Protein AF-0000000084535483 (afdb_homodimer)

pLDDT: mean 95.8, std 3.85, range [73.38, 98.94]

Organism: NCBI:txid1434108

Foldseek 3Di:
DFFAKEWEWCDDDDPCNHQLNVLLVQCVVQPLLVQADAAFEEEEQFQLFFAQALLGDDLLSLLSVCVVSVVSRYAYAYEWAAELFDGQRQFDVSNVVSSVVSPNDCVRNVHHYDYQCHGRSPAWDWFADCDDLDRTATFRHNLVVGQFYEYEYAWAAAALLLIDFRLLSLLRTGHGSLRVLSLQLLFAKWFQFVQFQQPCPLQVRDPQRQWDDDPSGITGNSVRDSRSCVSCVRRPSNGIGGPLQPSSLSSLLSSNSSSLRSCPPNVPRYKYKYFQAQHANHDSHDSHGFGHQFHGTTMMMTPQRLCNSLVSQLRRQQTQTDDRGQFQDSRDGNGRRSCRNHVSDDNCSNSVSCVVSPRGHNRHDYHYD/DFFAKEWEWCDDDDPCNHQLNVLLVQCVVQPLLVQADAAFEEEEQFQLFFAQALLGDDLLSLLSVCVVSVVSRYAYAYEWAAELFDGQRQFDVSNVVSSVVSPNDCVRNVHHYDYQCHGRSPAWDWFADCDDLDRTATFRHNLVVGQFYEYEYAWAAAALLLIDFRLLSLLRGGHGSLRVLSLLLLFAKWFQFVQFQQPCPLQVRDPQRQWDDDPSGITGNSVRTSRSCVSCVRRPSNGIGGPLQPSSLSSLLSSNSSSLRSCPPNVPRYKYKYFQAQHANHDSHDSHGFGHQFHGTTMMITPQRLCNSLVSQLRRQQTQTDDRGQFQDSRDGNGRRSCRNHVSDDNCSNSVSCVVSPRGHNRHDYHYD

Structure (mmCIF, N/CA/C/O backbone):
data_AF-0000000084535483-model_v1
#
loop_
_entity.id
_entity.type
_entity.pdbx_description
1 polymer Ferredoxin
#
loop_
_atom_site.group_PDB
_atom_site.id
_atom_site.type_symbol
_atom_site.label_atom_id
_atom_site.label_alt_id
_atom_site.label_comp_id
_atom_site.label_asym_id
_atom_site.label_entity_id
_atom_site.label_seq_id
_atom_site.pdbx_PDB_ins_code
_atom_site.Cartn_x
_atom_site.Cartn_y
_atom_site.Cartn_z
_atom_site.occupancy
_atom_site.B_iso_or_equiv
_atom_site.auth_seq_id
_atom_site.auth_comp_id
_atom_site.auth_asym_id
_atom_site.auth_atom_id
_atom_site.pdbx_PDB_model_num
ATOM 1 N N . MET A 1 1 ? 21.578 29.453 -0.133 1 73.38 1 MET A N 1
ATOM 2 C CA . MET A 1 1 ? 22.219 28.344 -0.835 1 73.38 1 MET A CA 1
ATOM 3 C C . MET A 1 1 ? 21.219 27.203 -1.061 1 73.38 1 MET A C 1
ATOM 5 O O . MET A 1 1 ? 20.328 26.984 -0.235 1 73.38 1 MET A O 1
ATOM 9 N N . ALA A 1 2 ? 21.172 26.578 -2.232 1 91.31 2 ALA A N 1
ATOM 10 C CA . ALA A 1 2 ? 20.25 25.516 -2.621 1 91.31 2 ALA A CA 1
ATOM 11 C C . ALA A 1 2 ? 20.422 24.281 -1.738 1 91.31 2 ALA A C 1
ATOM 13 O O . ALA A 1 2 ? 21.547 23.875 -1.435 1 91.31 2 ALA A O 1
ATOM 14 N N . SER A 1 3 ? 19.312 23.844 -1.146 1 96.69 3 SER A N 1
ATOM 15 C CA . SER A 1 3 ? 19.344 22.641 -0.323 1 96.69 3 SER A CA 1
ATOM 16 C C . SER A 1 3 ? 19.344 21.375 -1.186 1 96.69 3 SER A C 1
ATOM 18 O O . SER A 1 3 ? 18.734 21.359 -2.26 1 96.69 3 SER A O 1
ATOM 20 N N . LYS A 1 4 ? 20.031 20.344 -0.715 1 98.12 4 LYS A N 1
ATOM 21 C CA . LYS A 1 4 ? 20.047 19.094 -1.458 1 98.12 4 LYS A CA 1
ATOM 22 C C . LYS A 1 4 ? 18.781 18.281 -1.214 1 98.12 4 LYS A C 1
ATOM 24 O O . LYS A 1 4 ? 18.312 18.172 -0.075 1 98.12 4 LYS A O 1
ATOM 29 N N . VAL A 1 5 ? 18.188 17.828 -2.252 1 98.81 5 VAL A N 1
ATOM 30 C CA . VAL A 1 5 ? 17.062 16.906 -2.221 1 98.81 5 VAL A CA 1
ATOM 31 C C . VAL A 1 5 ? 17.406 15.633 -2.988 1 98.81 5 VAL A C 1
ATOM 33 O O . VAL A 1 5 ? 17.688 15.68 -4.184 1 98.81 5 VAL A O 1
ATOM 36 N N . TYR A 1 6 ? 17.406 14.547 -2.279 1 98.88 6 TYR A N 1
ATOM 37 C CA . TYR A 1 6 ? 17.734 13.25 -2.855 1 98.88 6 TYR A CA 1
ATOM 38 C C . TYR A 1 6 ? 16.469 12.539 -3.334 1 98.88 6 TYR A C 1
ATOM 40 O O . TYR A 1 6 ? 15.43 12.578 -2.66 1 98.88 6 TYR A O 1
ATOM 48 N N . PHE A 1 7 ? 16.562 11.906 -4.547 1 98.69 7 PHE A N 1
ATOM 49 C CA . PHE A 1 7 ? 15.383 11.297 -5.156 1 98.69 7 PHE A CA 1
ATOM 50 C C . PHE A 1 7 ? 15.68 9.875 -5.621 1 98.69 7 PHE A C 1
ATOM 52 O O . PHE A 1 7 ? 16.766 9.602 -6.121 1 98.69 7 PHE A O 1
ATOM 59 N N . SER A 1 8 ? 14.758 9.008 -5.367 1 98.12 8 SER A N 1
ATOM 60 C CA . SER A 1 8 ? 14.75 7.676 -5.969 1 98.12 8 SER A CA 1
ATOM 61 C C . SER A 1 8 ? 13.422 7.383 -6.652 1 98.12 8 SER A C 1
ATOM 63 O O . SER A 1 8 ? 12.359 7.527 -6.039 1 98.12 8 SER A O 1
ATOM 65 N N . ASP A 1 9 ? 13.477 6.965 -7.938 1 96.81 9 ASP A N 1
ATOM 66 C CA . ASP A 1 9 ? 12.25 6.551 -8.617 1 96.81 9 ASP A CA 1
ATOM 67 C C . ASP A 1 9 ? 11.812 5.156 -8.18 1 96.81 9 ASP A C 1
ATOM 69 O O . ASP A 1 9 ? 12.297 4.645 -7.16 1 96.81 9 ASP A O 1
ATOM 73 N N . LEU A 1 10 ? 10.867 4.543 -8.875 1 96 10 LEU A N 1
ATOM 74 C CA . LEU A 1 10 ? 10.273 3.293 -8.414 1 96 10 LEU A CA 1
ATOM 75 C C . LEU A 1 10 ? 10.711 2.123 -9.289 1 96 10 LEU A C 1
ATOM 77 O O . LEU A 1 10 ? 10.258 0.993 -9.094 1 96 10 LEU A O 1
ATOM 81 N N . ARG A 1 11 ? 11.57 2.4 -10.312 1 96.06 11 ARG A N 1
ATOM 82 C CA . ARG A 1 11 ? 12.047 1.305 -11.148 1 96.06 11 ARG A CA 1
ATOM 83 C C . ARG A 1 11 ? 12.898 0.33 -10.344 1 96.06 11 ARG A C 1
ATOM 85 O O . ARG A 1 11 ? 13.695 0.746 -9.5 1 96.06 11 ARG A O 1
ATOM 92 N N . ALA A 1 12 ? 12.711 -0.939 -10.555 1 94.75 12 ALA A N 1
ATOM 93 C CA . ALA A 1 12 ? 13.453 -1.968 -9.828 1 94.75 12 ALA A CA 1
ATOM 94 C C . ALA A 1 12 ? 13.594 -3.234 -10.664 1 94.75 12 ALA A C 1
ATOM 96 O O . ALA A 1 12 ? 12.617 -3.729 -11.227 1 94.75 12 ALA A O 1
ATOM 97 N N . ARG A 1 13 ? 14.781 -3.771 -10.758 1 90.12 13 ARG A N 1
ATOM 98 C CA . ARG A 1 13 ? 15.039 -4.984 -11.523 1 90.12 13 ARG A CA 1
ATOM 99 C C . ARG A 1 13 ? 15.844 -5.992 -10.711 1 90.12 13 ARG A C 1
ATOM 101 O O . ARG A 1 13 ? 16.172 -7.074 -11.203 1 90.12 13 ARG A O 1
ATOM 108 N N . ASN A 1 14 ? 16.172 -5.637 -9.508 1 90.06 14 ASN A N 1
ATOM 109 C CA . ASN A 1 14 ? 16.906 -6.496 -8.586 1 90.06 14 ASN A CA 1
ATOM 110 C C . ASN A 1 14 ? 16.641 -6.117 -7.137 1 90.06 14 ASN A C 1
ATOM 112 O O . ASN A 1 14 ? 16.047 -5.074 -6.859 1 90.06 14 ASN A O 1
ATOM 116 N N . PRO A 1 15 ? 17.078 -6.906 -6.195 1 90.12 15 PRO A N 1
ATOM 117 C CA . PRO A 1 15 ? 16.797 -6.66 -4.777 1 90.12 15 PRO A CA 1
ATOM 118 C C . PRO A 1 15 ? 17.391 -5.348 -4.273 1 90.12 15 PRO A C 1
ATOM 120 O O . PRO A 1 15 ? 16.828 -4.703 -3.391 1 90.12 15 PRO A O 1
ATOM 123 N N . GLU A 1 16 ? 18.5 -4.926 -4.777 1 93.56 16 GLU A N 1
ATOM 124 C CA . GLU A 1 16 ? 19.156 -3.703 -4.34 1 93.56 16 GLU A CA 1
ATOM 125 C C . GLU A 1 16 ? 18.375 -2.467 -4.773 1 93.56 16 GLU A C 1
ATOM 127 O O . GLU A 1 16 ? 18.625 -1.366 -4.273 1 93.56 16 GLU A O 1
ATOM 132 N N . GLU A 1 17 ? 17.422 -2.736 -5.672 1 95.12 17 GLU A N 1
ATOM 133 C CA . GLU A 1 17 ? 16.609 -1.633 -6.176 1 95.12 17 GLU A CA 1
ATOM 134 C C . GLU A 1 17 ? 15.18 -1.697 -5.629 1 95.12 17 GLU A C 1
ATOM 136 O O . GLU A 1 17 ? 14.305 -0.956 -6.074 1 95.12 17 GLU A O 1
ATOM 141 N N . SER A 1 18 ? 15.008 -2.605 -4.68 1 96.62 18 SER A N 1
ATOM 142 C CA . SER A 1 18 ? 13.688 -2.664 -4.062 1 96.62 18 SER A CA 1
ATOM 143 C C . SER A 1 18 ? 13.352 -1.354 -3.355 1 96.62 18 SER A C 1
ATOM 145 O O . SER A 1 18 ? 14.242 -0.563 -3.043 1 96.62 18 SER A O 1
ATOM 147 N N . THR A 1 19 ? 12.078 -1.11 -3.117 1 97.75 19 THR A N 1
ATOM 148 C CA . THR A 1 19 ? 11.648 0.11 -2.445 1 97.75 19 THR A CA 1
ATOM 149 C C . THR A 1 19 ? 12.289 0.223 -1.064 1 97.75 19 THR A C 1
ATOM 151 O O . THR A 1 19 ? 12.719 1.304 -0.662 1 97.75 19 THR A O 1
ATOM 154 N N . ILE A 1 20 ? 12.359 -0.879 -0.303 1 97.81 20 ILE A N 1
ATOM 155 C CA . ILE A 1 20 ? 12.93 -0.837 1.039 1 97.81 20 ILE A CA 1
ATOM 156 C C . ILE A 1 20 ? 14.414 -0.513 0.958 1 97.81 20 ILE A C 1
ATOM 158 O O . ILE A 1 20 ? 14.938 0.245 1.779 1 97.81 20 ILE A O 1
ATOM 162 N N . SER A 1 21 ? 15.125 -1.044 -0.072 1 97.88 21 SER A N 1
ATOM 163 C CA . SER A 1 21 ? 16.531 -0.708 -0.276 1 97.88 21 SER A CA 1
ATOM 164 C C . SER A 1 21 ? 16.703 0.771 -0.605 1 97.88 21 SER A C 1
ATOM 166 O O . SER A 1 21 ? 17.641 1.411 -0.14 1 97.88 21 SER A O 1
ATOM 168 N N . LYS A 1 22 ? 15.812 1.25 -1.38 1 98.31 22 LYS A N 1
ATOM 169 C CA . LYS A 1 22 ? 15.875 2.652 -1.782 1 98.31 22 LYS A CA 1
ATOM 170 C C . LYS A 1 22 ? 15.664 3.576 -0.586 1 98.31 22 LYS A C 1
ATOM 172 O O . LYS A 1 22 ? 16.312 4.625 -0.486 1 98.31 22 LYS A O 1
ATOM 177 N N . ILE A 1 23 ? 14.773 3.227 0.295 1 98.75 23 ILE A N 1
ATOM 178 C CA . ILE A 1 23 ? 14.531 4.012 1.5 1 98.75 23 ILE A CA 1
ATOM 179 C C . ILE A 1 23 ? 15.797 4.039 2.357 1 98.75 23 ILE A C 1
ATOM 181 O O . ILE A 1 23 ? 16.203 5.098 2.852 1 98.75 23 ILE A O 1
ATOM 185 N N . GLN A 1 24 ? 16.438 2.926 2.502 1 98.56 24 GLN A N 1
ATOM 186 C CA . GLN A 1 24 ? 17.672 2.844 3.268 1 98.56 24 GLN A CA 1
ATOM 187 C C . GLN A 1 24 ? 18.781 3.686 2.625 1 98.56 24 GLN A C 1
ATOM 189 O O . GLN A 1 24 ? 19.516 4.391 3.32 1 98.56 24 GLN A O 1
ATOM 194 N N . LYS A 1 25 ? 18.844 3.611 1.307 1 98.5 25 LYS A N 1
ATOM 195 C CA . LYS A 1 25 ? 19.828 4.391 0.581 1 98.5 25 LYS A CA 1
ATOM 196 C C . LYS A 1 25 ? 19.578 5.887 0.737 1 98.5 25 LYS A C 1
ATOM 198 O O . LYS A 1 25 ? 20.531 6.668 0.869 1 98.5 25 LYS A O 1
ATOM 203 N N . LEU A 1 26 ? 18.359 6.293 0.645 1 98.81 26 LEU A N 1
ATOM 204 C CA . LEU A 1 26 ? 18.016 7.699 0.825 1 98.81 26 LEU A CA 1
ATOM 205 C C . LEU A 1 26 ? 18.406 8.18 2.215 1 98.81 26 LEU A C 1
ATOM 207 O O . LEU A 1 26 ? 18.938 9.289 2.363 1 98.81 26 LEU A O 1
ATOM 211 N N . PHE A 1 27 ? 18.125 7.355 3.275 1 98.81 27 PHE A N 1
ATOM 212 C CA . PHE A 1 27 ? 18.531 7.668 4.645 1 98.81 27 PHE A CA 1
ATOM 213 C C . PHE A 1 27 ? 20.031 7.926 4.727 1 98.81 27 PHE A C 1
ATOM 215 O O . PHE A 1 27 ? 20.469 8.898 5.34 1 98.81 27 PHE A O 1
ATOM 222 N N . ASP A 1 28 ? 20.781 7.09 4.008 1 98.62 28 ASP A N 1
ATOM 223 C CA . ASP A 1 28 ? 22.234 7.172 4.035 1 98.62 28 ASP A CA 1
ATOM 224 C C . ASP A 1 28 ? 22.734 8.383 3.25 1 98.62 28 ASP A C 1
ATOM 226 O O . ASP A 1 28 ? 23.547 9.156 3.748 1 98.62 28 ASP A O 1
ATOM 230 N N . LYS A 1 29 ? 22.25 8.547 2.076 1 98.38 29 LYS A N 1
ATOM 231 C CA . LYS A 1 29 ? 22.719 9.602 1.189 1 98.38 29 LYS A CA 1
ATOM 232 C C . LYS A 1 29 ? 22.359 10.984 1.733 1 98.38 29 LYS A C 1
ATOM 234 O O . LYS A 1 29 ? 23.109 11.945 1.546 1 98.38 29 LYS A O 1
ATOM 239 N N . ALA A 1 30 ? 21.203 11.078 2.396 1 98.44 30 ALA A N 1
ATOM 240 C CA . ALA A 1 30 ? 20.797 12.344 2.98 1 98.44 30 ALA A CA 1
ATOM 241 C C . ALA A 1 30 ? 21.578 12.656 4.246 1 98.44 30 ALA A C 1
ATOM 243 O O . ALA A 1 30 ? 21.531 13.773 4.762 1 98.44 30 ALA A O 1
ATOM 244 N N . GLY A 1 31 ? 22.328 11.703 4.781 1 98.31 31 GLY A N 1
ATOM 245 C CA . GLY A 1 31 ? 23.188 11.906 5.934 1 98.31 31 GLY A CA 1
ATOM 246 C C . GLY A 1 31 ? 22.422 11.984 7.242 1 98.31 31 GLY A C 1
ATOM 247 O O . GLY A 1 31 ? 22.797 12.75 8.141 1 98.31 31 GLY A O 1
ATOM 248 N N . PHE A 1 32 ? 21.328 11.25 7.383 1 98.5 32 PHE A N 1
ATOM 249 C CA . PHE A 1 32 ? 20.5 11.336 8.586 1 98.5 32 PHE A CA 1
ATOM 250 C C . PHE A 1 32 ? 21.219 10.742 9.781 1 98.5 32 PHE A C 1
ATOM 252 O O . PHE A 1 32 ? 21.031 11.18 10.914 1 98.5 32 PHE A O 1
ATOM 259 N N . ALA A 1 33 ? 22.078 9.781 9.586 1 97.94 33 ALA A N 1
ATOM 260 C CA . ALA A 1 33 ? 22.812 9.148 10.68 1 97.94 33 ALA A CA 1
ATOM 261 C C . ALA A 1 33 ? 23.75 10.148 11.359 1 97.94 33 ALA A C 1
ATOM 263 O O . ALA A 1 33 ? 24.078 9.992 12.539 1 97.94 33 ALA A O 1
ATOM 264 N N . GLU A 1 34 ? 24.141 11.148 10.656 1 97.56 34 GLU A N 1
ATOM 265 C CA . GLU A 1 34 ? 25.141 12.094 11.133 1 97.56 34 GLU A CA 1
ATOM 266 C C . GLU A 1 34 ? 24.641 12.875 12.344 1 97.56 34 GLU A C 1
ATOM 268 O O . GLU A 1 34 ? 25.438 13.352 13.156 1 97.56 34 GLU A O 1
ATOM 273 N N . PHE A 1 35 ? 23.328 13 12.461 1 97.75 35 PHE A N 1
ATOM 274 C CA . PHE A 1 35 ? 22.859 13.82 13.57 1 97.75 35 PHE A CA 1
ATOM 275 C C . PHE A 1 35 ? 22.266 12.953 14.672 1 97.75 35 PHE A C 1
ATOM 277 O O . PHE A 1 35 ? 21.703 13.469 15.641 1 97.75 35 PHE A O 1
ATOM 284 N N . LEU A 1 36 ? 22.281 11.672 14.5 1 98.12 36 LEU A N 1
ATOM 285 C CA . LEU A 1 36 ? 21.828 10.734 15.531 1 98.12 36 LEU A CA 1
ATOM 286 C C . LEU A 1 36 ? 22.969 10.383 16.484 1 98.12 36 LEU A C 1
ATOM 288 O O . LEU A 1 36 ? 24.109 10.172 16.047 1 98.12 36 LEU A O 1
ATOM 292 N N . ARG A 1 37 ? 22.672 10.383 17.828 1 96.81 37 ARG A N 1
ATOM 293 C CA . ARG A 1 37 ? 23.641 10 18.844 1 96.81 37 ARG A CA 1
ATOM 294 C C . ARG A 1 37 ? 23.172 8.781 19.625 1 96.81 37 ARG A C 1
ATOM 296 O O . ARG A 1 37 ? 21.969 8.5 19.688 1 96.81 37 ARG A O 1
ATOM 303 N N . GLU A 1 38 ? 24.141 8.125 20.141 1 97.5 38 GLU A N 1
ATOM 304 C CA . GLU A 1 38 ? 23.844 6.949 20.953 1 97.5 38 GLU A CA 1
ATOM 305 C C . GLU A 1 38 ? 22.875 7.297 22.078 1 97.5 38 GLU A C 1
ATOM 307 O O . GLU A 1 38 ? 23.094 8.25 22.828 1 97.5 38 GLU A O 1
ATOM 312 N N . GLY A 1 39 ? 21.812 6.602 22.172 1 97.56 39 GLY A N 1
ATOM 313 C CA . GLY A 1 39 ? 20.859 6.762 23.266 1 97.56 39 GLY A CA 1
ATOM 314 C C . GLY A 1 39 ? 19.812 7.82 22.984 1 97.56 39 GLY A C 1
ATOM 315 O O . GLY A 1 39 ? 18.859 7.961 23.75 1 97.56 39 GLY A O 1
ATOM 316 N N . ASP A 1 40 ? 19.875 8.523 21.828 1 97.94 40 ASP A N 1
ATOM 317 C CA . ASP A 1 40 ? 18.875 9.523 21.469 1 97.94 40 ASP A CA 1
ATOM 318 C C . ASP A 1 40 ? 17.484 8.906 21.359 1 97.94 40 ASP A C 1
ATOM 320 O O . ASP A 1 40 ? 17.328 7.836 20.781 1 97.94 40 ASP A O 1
ATOM 324 N N . LEU A 1 41 ? 16.547 9.508 22.047 1 98.38 41 LEU A N 1
ATOM 325 C CA . LEU A 1 41 ? 15.148 9.203 21.75 1 98.38 41 LEU A CA 1
ATOM 326 C C . LEU A 1 41 ? 14.703 9.914 20.469 1 98.38 41 LEU A C 1
ATOM 328 O O . LEU A 1 41 ? 14.516 11.133 20.469 1 98.38 41 LEU A O 1
ATOM 332 N N . THR A 1 42 ? 14.602 9.164 19.375 1 98.81 42 THR A N 1
ATOM 333 C CA . THR A 1 42 ? 14.359 9.734 18.047 1 98.81 42 THR A CA 1
ATOM 334 C C . THR A 1 42 ? 12.914 9.492 17.625 1 98.81 42 THR A C 1
ATOM 336 O O . THR A 1 42 ? 12.469 8.344 17.516 1 98.81 42 THR A O 1
ATOM 339 N N . ALA A 1 43 ? 12.211 10.539 17.375 1 98.88 43 ALA A N 1
ATOM 340 C CA . ALA A 1 43 ? 10.828 10.461 16.906 1 98.88 43 ALA A CA 1
ATOM 341 C C . ALA A 1 43 ? 10.773 10.164 15.414 1 98.88 43 ALA A C 1
ATOM 343 O O . ALA A 1 43 ? 11.539 10.734 14.625 1 98.88 43 ALA A O 1
ATOM 344 N N . ILE A 1 44 ? 10.016 9.242 15.055 1 98.94 44 ILE A N 1
ATOM 345 C CA . ILE A 1 44 ? 9.578 9.086 13.672 1 98.94 44 ILE A CA 1
ATOM 346 C C . ILE A 1 44 ? 8.141 9.602 13.531 1 98.94 44 ILE A C 1
ATOM 348 O O . ILE A 1 44 ? 7.191 8.938 13.945 1 98.94 44 ILE A O 1
ATOM 352 N N . LYS A 1 45 ? 8.039 10.805 13.023 1 98.88 45 LYS A N 1
ATOM 353 C CA . LYS A 1 45 ? 6.73 11.43 12.852 1 98.88 45 LYS A CA 1
ATOM 354 C C . LYS A 1 45 ? 6.07 10.977 11.547 1 98.88 45 LYS A C 1
ATOM 356 O O . LYS A 1 45 ? 6.609 11.195 10.461 1 98.88 45 LYS A O 1
ATOM 361 N N . ILE A 1 46 ? 4.922 10.336 11.664 1 97.88 46 ILE A N 1
ATOM 362 C CA . ILE A 1 46 ? 4.117 9.922 10.516 1 97.88 46 ILE A CA 1
ATOM 363 C C . ILE A 1 46 ? 2.637 10.148 10.82 1 97.88 46 ILE A C 1
ATOM 365 O O . ILE A 1 46 ? 2.27 10.469 11.953 1 97.88 46 ILE A O 1
ATOM 369 N N . HIS A 1 47 ? 1.85 10.133 9.852 1 95.81 47 HIS A N 1
ATOM 370 C CA . HIS A 1 47 ? 0.414 9.977 10.062 1 95.81 47 HIS A CA 1
ATOM 371 C C . HIS A 1 47 ? -0.017 8.523 9.867 1 95.81 47 HIS A C 1
ATOM 373 O O . HIS A 1 47 ? 0.354 7.891 8.875 1 95.81 47 HIS A O 1
ATOM 379 N N . PHE A 1 48 ? -0.886 8.047 10.781 1 97.44 48 PHE A N 1
ATOM 380 C CA . PHE A 1 48 ? -1.264 6.641 10.734 1 97.44 48 PHE A CA 1
ATOM 381 C C . PHE A 1 48 ? -2.457 6.426 9.812 1 97.44 48 PHE A C 1
ATOM 383 O O . PHE A 1 48 ? -2.826 5.289 9.516 1 97.44 48 PHE A O 1
ATOM 390 N N . GLY A 1 49 ? -3.055 7.496 9.328 1 96.19 49 GLY A N 1
ATOM 391 C CA . GLY A 1 49 ? -4.25 7.422 8.5 1 96.19 49 GLY A CA 1
ATOM 392 C C . GLY A 1 49 ? -5.52 7.227 9.312 1 96.19 49 GLY A C 1
ATOM 393 O O . GLY A 1 49 ? -5.527 6.488 10.297 1 96.19 49 GLY A O 1
ATOM 394 N N . GLU A 1 50 ? -6.594 7.879 8.883 1 95.31 50 GLU A N 1
ATOM 395 C CA . GLU A 1 50 ? -7.906 7.66 9.484 1 95.31 50 GLU A CA 1
ATOM 396 C C . GLU A 1 50 ? -8.453 6.285 9.117 1 95.31 50 GLU A C 1
ATOM 398 O O . GLU A 1 50 ? -8.141 5.746 8.055 1 95.31 50 GLU A O 1
ATOM 403 N N . TYR A 1 51 ? -9.227 5.695 10.062 1 95.62 51 TYR A N 1
ATOM 404 C CA . TYR A 1 51 ? -9.844 4.414 9.75 1 95.62 51 TYR A CA 1
ATOM 405 C C . TYR A 1 51 ? -10.672 4.504 8.469 1 95.62 51 TYR A C 1
ATOM 407 O O . TYR A 1 51 ? -11.531 5.379 8.344 1 95.62 51 TYR A O 1
ATOM 415 N N . GLY A 1 52 ? -10.414 3.646 7.52 1 94.62 52 GLY A N 1
ATOM 416 C CA . GLY A 1 52 ? -11.078 3.676 6.223 1 94.62 52 GLY A CA 1
ATOM 417 C C . GLY A 1 52 ? -10.172 4.164 5.105 1 94.62 52 GLY A C 1
ATOM 418 O O . GLY A 1 52 ? -10.422 3.883 3.932 1 94.62 52 GLY A O 1
ATOM 419 N N . SER A 1 53 ? -9.211 4.945 5.469 1 94.88 53 SER A N 1
ATOM 420 C CA . SER A 1 53 ? -8.211 5.398 4.504 1 94.88 53 SER A CA 1
ATOM 421 C C . SER A 1 53 ? -7.156 4.332 4.258 1 94.88 53 SER A C 1
ATOM 423 O O . SER A 1 53 ? -6.891 3.5 5.129 1 94.88 53 SER A O 1
ATOM 425 N N . ASP A 1 54 ? -6.578 4.32 3.049 1 95.69 54 ASP A N 1
ATOM 426 C CA . ASP A 1 54 ? -5.508 3.381 2.74 1 95.69 54 ASP A CA 1
ATOM 427 C C . ASP A 1 54 ? -4.359 4.078 2.012 1 95.69 54 ASP A C 1
ATOM 429 O O . ASP A 1 54 ? -3.596 3.436 1.288 1 95.69 54 ASP A O 1
ATOM 433 N N . GLY A 1 55 ? -4.344 5.406 2.123 1 95.62 55 GLY A N 1
ATOM 434 C CA . GLY A 1 55 ? -3.326 6.172 1.421 1 95.62 55 GLY A CA 1
ATOM 435 C C . GLY A 1 55 ? -2.074 6.398 2.248 1 95.62 55 GLY A C 1
ATOM 436 O O . GLY A 1 55 ? -1.056 6.855 1.728 1 95.62 55 GLY A O 1
ATOM 437 N N . TYR A 1 56 ? -2.094 6.039 3.562 1 97.06 56 TYR A N 1
ATOM 438 C CA . TYR A 1 56 ? -0.969 6.273 4.461 1 97.06 56 TYR A CA 1
ATOM 439 C C . TYR A 1 56 ? 0.243 5.449 4.043 1 97.06 56 TYR A C 1
ATOM 441 O O . TYR A 1 56 ? 0.127 4.531 3.229 1 97.06 56 TYR A O 1
ATOM 449 N N . ILE A 1 57 ? 1.377 5.785 4.602 1 98.19 57 ILE A N 1
ATOM 450 C CA . ILE A 1 57 ? 2.637 5.141 4.246 1 98.19 57 ILE A CA 1
ATOM 451 C C . ILE A 1 57 ? 2.602 3.672 4.664 1 98.19 57 ILE A C 1
ATOM 453 O O . ILE A 1 57 ? 2.131 3.342 5.758 1 98.19 57 ILE A O 1
ATOM 457 N N . ASN A 1 58 ? 3.08 2.785 3.789 1 98.19 58 ASN A N 1
ATOM 458 C CA . ASN A 1 58 ? 3.24 1.37 4.102 1 98.19 58 ASN A CA 1
ATOM 459 C C . ASN A 1 58 ? 4.113 1.166 5.34 1 98.19 58 ASN A C 1
ATOM 461 O O . ASN A 1 58 ? 5.266 1.598 5.367 1 98.19 58 ASN A O 1
ATOM 465 N N . PRO A 1 59 ? 3.604 0.489 6.391 1 98.44 59 PRO A N 1
ATOM 466 C CA . PRO A 1 59 ? 4.359 0.305 7.629 1 98.44 59 PRO A CA 1
ATOM 467 C C . PRO A 1 59 ? 5.707 -0.375 7.402 1 98.44 59 PRO A C 1
ATOM 469 O O . PRO A 1 59 ? 6.668 -0.118 8.133 1 98.44 59 PRO A O 1
ATOM 472 N N . VAL A 1 60 ? 5.828 -1.227 6.375 1 98.38 60 VAL A N 1
ATOM 473 C CA . VAL A 1 60 ? 7.078 -1.908 6.051 1 98.38 60 VAL A CA 1
ATOM 474 C C . VAL A 1 60 ? 8.156 -0.88 5.719 1 98.38 60 VAL A C 1
ATOM 476 O O . VAL A 1 60 ? 9.328 -1.082 6.031 1 98.38 60 VAL A O 1
ATOM 479 N N . PHE A 1 61 ? 7.746 0.26 5.141 1 98.75 61 PHE A N 1
ATOM 480 C CA . PHE A 1 61 ? 8.688 1.318 4.785 1 98.75 61 PHE A CA 1
ATOM 481 C C . PHE A 1 61 ? 9.203 2.02 6.035 1 98.75 61 PHE A C 1
ATOM 483 O O . PHE A 1 61 ? 10.367 2.424 6.09 1 98.75 61 PHE A O 1
ATOM 490 N N . VAL A 1 62 ? 8.352 2.139 7.051 1 98.81 62 VAL A N 1
ATOM 491 C CA . VAL A 1 62 ? 8.711 2.777 8.312 1 98.81 62 VAL A CA 1
ATOM 492 C C . VAL A 1 62 ? 9.789 1.952 9.016 1 98.81 62 VAL A C 1
ATOM 494 O O . VAL A 1 62 ? 10.719 2.508 9.602 1 98.81 62 VAL A O 1
ATOM 497 N N . ARG A 1 63 ? 9.688 0.636 8.922 1 98.69 63 ARG A N 1
ATOM 498 C CA . ARG A 1 63 ? 10.641 -0.273 9.555 1 98.69 63 ARG A CA 1
ATOM 499 C C . ARG A 1 63 ? 12.062 0.006 9.078 1 98.69 63 ARG A C 1
ATOM 501 O O . ARG A 1 63 ? 13.016 -0.107 9.859 1 98.69 63 ARG A O 1
ATOM 508 N N . GLN A 1 64 ? 12.203 0.351 7.773 1 98.75 64 GLN A N 1
ATOM 509 C CA . GLN A 1 64 ? 13.539 0.586 7.23 1 98.75 64 GLN A CA 1
ATOM 510 C C . GLN A 1 64 ? 14.227 1.744 7.945 1 98.75 64 GLN A C 1
ATOM 512 O O . GLN A 1 64 ? 15.43 1.688 8.211 1 98.75 64 GLN A O 1
ATOM 517 N N . VAL A 1 65 ? 13.477 2.781 8.281 1 98.88 65 VAL A N 1
ATOM 518 C CA . VAL A 1 65 ? 14.008 3.941 8.984 1 98.88 65 VAL A CA 1
ATOM 519 C C . VAL A 1 65 ? 14.273 3.578 10.445 1 98.88 65 VAL A C 1
ATOM 521 O O . VAL A 1 65 ? 15.297 3.973 11.016 1 98.88 65 VAL A O 1
ATOM 524 N N . VAL A 1 66 ? 13.367 2.797 11.086 1 98.81 66 VAL A N 1
ATOM 525 C CA . VAL A 1 66 ? 13.547 2.316 12.453 1 98.81 66 VAL A CA 1
ATOM 526 C C . VAL A 1 66 ? 14.883 1.577 12.562 1 98.81 66 VAL A C 1
ATOM 528 O O . VAL A 1 66 ? 15.672 1.846 13.469 1 98.81 66 VAL A O 1
ATOM 531 N N . GLU A 1 67 ? 15.117 0.694 11.641 1 98.56 67 GLU A N 1
ATOM 532 C CA . GLU A 1 67 ? 16.312 -0.137 11.68 1 98.56 67 GLU A CA 1
ATOM 533 C C . GLU A 1 67 ? 17.578 0.701 11.477 1 98.56 67 GLU A C 1
ATOM 535 O O . GLU A 1 67 ? 18.609 0.446 12.109 1 98.56 67 GLU A O 1
ATOM 540 N N . LYS A 1 68 ? 17.5 1.691 10.602 1 98.75 68 LYS A N 1
ATOM 541 C CA . LYS A 1 68 ? 18.625 2.578 10.383 1 98.75 68 LYS A CA 1
ATOM 542 C C . LYS A 1 68 ? 18.9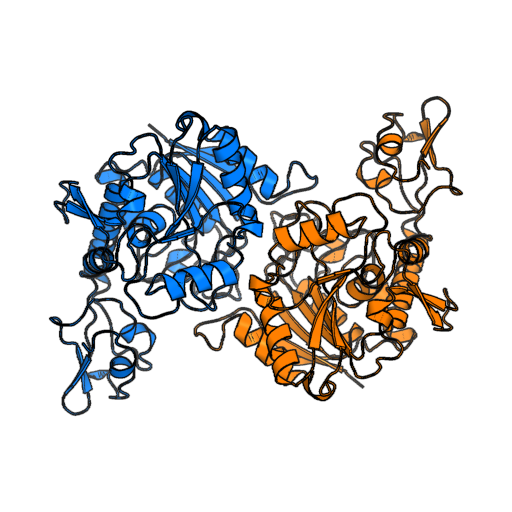38 3.406 11.625 1 98.75 68 LYS A C 1
ATOM 544 O O . LYS A 1 68 ? 20.094 3.621 11.969 1 98.75 68 LYS A O 1
ATOM 549 N N . ILE A 1 69 ? 17.906 3.932 12.312 1 98.81 69 ILE A N 1
ATOM 550 C CA . ILE A 1 69 ? 18.078 4.703 13.539 1 98.81 69 ILE A CA 1
ATOM 551 C C . ILE A 1 69 ? 18.719 3.828 14.617 1 98.81 69 ILE A C 1
ATOM 553 O O . ILE A 1 69 ? 19.672 4.254 15.289 1 98.81 69 ILE A O 1
ATOM 557 N N . ARG A 1 70 ? 18.25 2.594 14.75 1 98.44 70 ARG A N 1
ATOM 558 C CA . ARG A 1 70 ? 18.812 1.659 15.727 1 98.44 70 ARG A CA 1
ATOM 559 C C . ARG A 1 70 ? 20.266 1.34 15.422 1 98.44 70 ARG A C 1
ATOM 561 O O . ARG A 1 70 ? 21.078 1.189 16.328 1 98.44 70 ARG A O 1
ATOM 568 N N . ALA A 1 71 ? 20.547 1.13 14.164 1 98.25 71 ALA A N 1
ATOM 569 C CA . ALA A 1 71 ? 21.906 0.828 13.75 1 98.25 71 ALA A CA 1
ATOM 570 C C . ALA A 1 71 ? 22.859 1.974 14.094 1 98.25 71 ALA A C 1
ATOM 572 O O . ALA A 1 71 ? 24.047 1.754 14.336 1 98.25 71 ALA A O 1
ATOM 573 N N . ALA A 1 72 ? 22.312 3.188 14.195 1 98.12 72 ALA A N 1
ATOM 574 C CA . ALA A 1 72 ? 23.094 4.367 14.547 1 98.12 72 ALA A CA 1
ATOM 575 C C . ALA A 1 72 ? 23.219 4.52 16.062 1 98.12 72 ALA A C 1
ATOM 577 O O . ALA A 1 72 ? 23.875 5.438 16.547 1 98.12 72 ALA A O 1
ATOM 578 N N . GLY A 1 73 ? 22.594 3.689 16.812 1 97.94 73 GLY A N 1
ATOM 579 C CA . GLY A 1 73 ? 22.719 3.674 18.25 1 97.94 73 GLY A CA 1
ATOM 580 C C . GLY A 1 73 ? 21.609 4.445 18.953 1 97.94 73 GLY A C 1
ATOM 581 O O . GLY A 1 73 ? 21.594 4.531 20.188 1 97.94 73 GLY A O 1
ATOM 582 N N . ALA A 1 74 ? 20.641 5 18.188 1 98.5 74 ALA A N 1
ATOM 583 C CA . ALA A 1 74 ? 19.547 5.766 18.766 1 98.5 74 ALA A CA 1
ATOM 584 C C . ALA A 1 74 ? 18.344 4.871 19.031 1 98.5 74 ALA A C 1
ATOM 586 O O . ALA A 1 74 ? 18.344 3.688 18.688 1 98.5 74 ALA A O 1
ATOM 587 N N . LYS A 1 75 ? 17.328 5.367 19.719 1 98.44 75 LYS A N 1
AT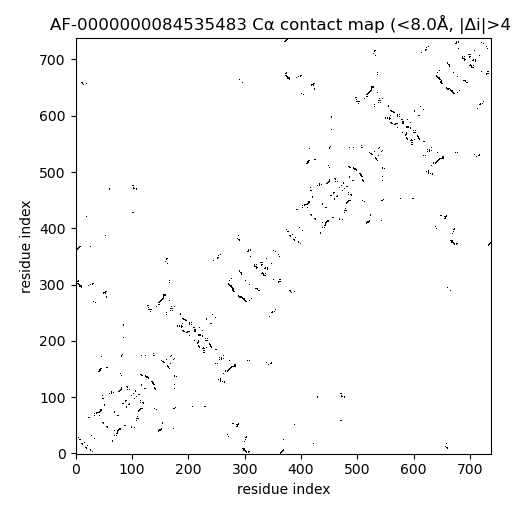OM 588 C CA . LYS A 1 75 ? 16.125 4.641 20.109 1 98.44 75 LYS A CA 1
ATOM 589 C C . LYS A 1 75 ? 14.883 5.23 19.453 1 98.44 75 LYS A C 1
ATOM 591 O O . LYS A 1 75 ? 14.328 6.223 19.938 1 98.44 75 LYS A O 1
ATOM 596 N N . PRO A 1 76 ? 14.445 4.586 18.406 1 98.75 76 PRO A N 1
ATOM 597 C CA . PRO A 1 76 ? 13.312 5.133 17.656 1 98.75 76 PRO A CA 1
ATOM 598 C C . PRO A 1 76 ? 11.969 4.852 18.312 1 98.75 76 PRO A C 1
ATOM 600 O O . PRO A 1 76 ? 11.797 3.814 18.953 1 98.75 76 PRO A O 1
ATOM 603 N N . PHE A 1 77 ? 11.039 5.754 18.156 1 98.75 77 PHE A N 1
ATOM 604 C CA . PHE A 1 77 ? 9.625 5.543 18.406 1 98.75 77 PHE A CA 1
ATOM 605 C C . PHE A 1 77 ? 8.781 6.23 17.328 1 98.75 77 PHE A C 1
ATOM 607 O O . PHE A 1 77 ? 9.156 7.289 16.828 1 98.75 77 PHE A O 1
ATOM 614 N N . VAL A 1 78 ? 7.703 5.586 16.922 1 98.88 78 VAL A N 1
ATOM 615 C CA . VAL A 1 78 ? 6.785 6.137 15.938 1 98.88 78 VAL A CA 1
ATOM 616 C C . VAL A 1 78 ? 5.695 6.945 16.641 1 98.88 78 VAL A C 1
ATOM 618 O O . VAL A 1 78 ? 5.168 6.523 17.672 1 98.88 78 VAL A O 1
ATOM 621 N N . THR A 1 79 ? 5.395 8.156 16.031 1 98.75 79 THR A N 1
ATOM 622 C CA . THR A 1 79 ? 4.555 9.023 16.844 1 98.75 79 THR A CA 1
ATOM 623 C C . THR A 1 79 ? 3.664 9.891 15.953 1 98.75 79 THR A C 1
ATOM 625 O O . THR A 1 79 ? 3.914 10.031 14.758 1 98.75 79 THR A O 1
ATOM 628 N N . ASP A 1 80 ? 2.639 10.359 16.469 1 98.5 80 ASP A N 1
ATOM 629 C CA . ASP A 1 80 ? 1.634 11.305 16 1 98.5 80 ASP A CA 1
ATOM 630 C C . ASP A 1 80 ? 0.912 11.969 17.172 1 98.5 80 ASP A C 1
ATOM 632 O O . ASP A 1 80 ? 1.335 11.844 18.328 1 98.5 80 ASP A O 1
ATOM 636 N N . THR A 1 81 ? -0.062 12.844 16.891 1 98.5 81 THR A N 1
ATOM 637 C CA . THR A 1 81 ? -0.91 13.445 17.922 1 98.5 81 THR A CA 1
ATOM 638 C C . THR A 1 81 ? -2.385 13.227 17.594 1 98.5 81 THR A C 1
ATOM 640 O O . THR A 1 81 ? -2.732 12.852 16.484 1 98.5 81 THR A O 1
ATOM 643 N N . ASN A 1 82 ? -3.207 13.398 18.609 1 96.69 82 ASN A N 1
ATOM 644 C CA . ASN A 1 82 ? -4.645 13.219 18.422 1 96.69 82 ASN A CA 1
ATOM 645 C C . ASN A 1 82 ? -5.238 14.328 17.562 1 96.69 82 ASN A C 1
ATOM 647 O O . ASN A 1 82 ? -4.672 15.422 17.469 1 96.69 82 ASN A O 1
ATOM 651 N N . THR A 1 83 ? -6.367 14.062 16.922 1 94.12 83 THR A N 1
ATOM 652 C CA . THR A 1 83 ? -6.992 15 15.992 1 94.12 83 THR A CA 1
ATOM 653 C C . THR A 1 83 ? -7.93 15.953 16.734 1 94.12 83 THR A C 1
ATOM 655 O O . THR A 1 83 ? -8.312 15.688 17.875 1 94.12 83 THR A O 1
ATOM 658 N N . LEU A 1 84 ? -8.188 17 16.047 1 90.25 84 LEU A N 1
ATOM 659 C CA . LEU A 1 84 ? -9.188 17.969 16.5 1 90.25 84 LEU A CA 1
ATOM 660 C C . LEU A 1 84 ? -10.594 17.469 16.188 1 90.25 84 LEU A C 1
ATOM 662 O O . LEU A 1 84 ? -11.523 17.672 16.969 1 90.25 84 LEU A O 1
ATOM 666 N N . TYR A 1 85 ? -10.789 16.797 15.086 1 83.38 85 TYR A N 1
ATOM 667 C CA . TYR A 1 85 ? -12.078 16.297 14.617 1 83.38 85 TYR A CA 1
ATOM 668 C C . TYR A 1 85 ? -12.391 14.945 15.227 1 83.38 85 TYR A C 1
ATOM 670 O O . TYR A 1 85 ? -11.508 14.281 15.773 1 83.38 85 TYR A O 1
ATOM 678 N N . SER A 1 86 ? -13.656 14.641 15.078 1 83.88 86 SER A N 1
ATOM 679 C CA . SER A 1 86 ? -14.078 13.312 15.523 1 83.88 86 SER A CA 1
ATOM 680 C C . SER A 1 86 ? -13.57 12.227 14.586 1 83.88 86 SER A C 1
ATOM 682 O O . SER A 1 86 ? -13.172 12.516 13.453 1 83.88 86 SER A O 1
ATOM 684 N N . GLY A 1 87 ? -13.414 10.992 15.18 1 87.38 87 GLY A N 1
ATOM 685 C CA . GLY A 1 87 ? -12.961 9.875 14.375 1 87.38 87 GLY A CA 1
ATOM 686 C C . GLY A 1 87 ? -12.133 8.875 15.156 1 87.38 87 GLY A C 1
ATOM 687 O O . GLY A 1 87 ? -12.164 8.867 16.391 1 87.38 87 GLY A O 1
ATOM 688 N N . SER A 1 88 ? -11.359 8.148 14.391 1 93.12 88 SER A N 1
ATOM 689 C CA . SER A 1 88 ? -10.688 7.008 15 1 93.12 88 SER A CA 1
ATOM 690 C C . SER A 1 88 ? -9.336 7.406 15.57 1 93.12 88 SER A C 1
ATOM 692 O O . SER A 1 88 ? -8.562 6.551 16 1 93.12 88 SER A O 1
ATOM 694 N N . ARG A 1 89 ? -9.008 8.812 15.648 1 96.06 89 ARG A N 1
ATOM 695 C CA . ARG A 1 89 ? -7.715 9.266 16.141 1 96.06 89 ARG A CA 1
ATOM 696 C C . ARG A 1 89 ? -7.883 10.406 17.156 1 96.06 89 ARG A C 1
ATOM 698 O O . ARG A 1 89 ? -6.941 11.156 17.406 1 96.06 89 ARG A O 1
ATOM 705 N N . HIS A 1 90 ? -9.016 10.492 17.625 1 93.69 90 HIS A N 1
ATOM 706 C CA . HIS A 1 90 ? -9.375 11.633 18.453 1 93.69 90 HIS A CA 1
ATOM 707 C C . HIS A 1 90 ? -8.82 11.484 19.859 1 93.69 90 HIS A C 1
ATOM 709 O O . HIS A 1 90 ? -8.672 12.469 20.594 1 93.69 90 HIS A O 1
ATOM 715 N N . ASN A 1 91 ? -8.602 10.266 20.25 1 95.56 91 ASN A N 1
ATOM 716 C CA . ASN A 1 91 ? -7.969 9.945 21.531 1 95.56 91 ASN A CA 1
ATOM 717 C C . ASN A 1 91 ? -6.957 8.812 21.375 1 95.56 91 ASN A C 1
ATOM 719 O O . ASN A 1 91 ? -6.965 8.094 20.391 1 95.56 91 ASN A O 1
ATOM 723 N N . SER A 1 92 ? -6.137 8.648 22.422 1 96.5 92 SER A N 1
ATOM 724 C CA . SER A 1 92 ? -4.977 7.781 22.25 1 96.5 92 SER A CA 1
ATOM 725 C C . SER A 1 92 ? -5.391 6.316 22.156 1 96.5 92 SER A C 1
ATOM 727 O O . SER A 1 92 ? -4.73 5.516 21.5 1 96.5 92 SER A O 1
ATOM 729 N N . VAL A 1 93 ? -6.434 5.867 22.812 1 96.5 93 VAL A N 1
ATOM 730 C CA . VAL A 1 93 ? -6.879 4.477 22.766 1 96.5 93 VAL A CA 1
ATOM 731 C C . VAL A 1 93 ? -7.332 4.133 21.344 1 96.5 93 VAL A C 1
ATOM 733 O O . VAL A 1 93 ? -6.855 3.16 20.75 1 96.5 93 VAL A O 1
ATOM 736 N N . ASP A 1 94 ? -8.219 4.996 20.812 1 96.94 94 ASP A N 1
ATOM 737 C CA . ASP A 1 94 ? -8.703 4.785 19.453 1 96.94 94 ASP A CA 1
ATOM 738 C C . ASP A 1 94 ? -7.574 4.953 18.438 1 96.94 94 ASP A C 1
ATOM 740 O O . ASP A 1 94 ? -7.484 4.191 17.484 1 96.94 94 ASP A O 1
ATOM 744 N N . HIS A 1 95 ? -6.754 5.945 18.656 1 97.88 95 HIS A N 1
ATOM 745 C CA . HIS A 1 95 ? -5.656 6.277 17.766 1 97.88 95 HIS A CA 1
ATOM 746 C C . HIS A 1 95 ? -4.66 5.125 17.656 1 97.88 95 HIS A C 1
ATOM 748 O O . HIS A 1 95 ? -4.297 4.715 16.547 1 97.88 95 HIS A O 1
ATOM 754 N N . LEU A 1 96 ? -4.227 4.582 18.797 1 97.69 96 LEU A N 1
ATOM 755 C CA . LEU A 1 96 ? -3.299 3.457 18.828 1 97.69 96 LEU A CA 1
ATOM 756 C C . LEU A 1 96 ? -3.941 2.209 18.219 1 97.69 96 LEU A C 1
ATOM 758 O O . LEU A 1 96 ? -3.283 1.446 17.516 1 97.69 96 LEU A O 1
ATOM 762 N N . THR A 1 97 ? -5.203 1.991 18.516 1 97.5 97 THR A N 1
ATOM 763 C CA . THR A 1 97 ? -5.922 0.868 17.938 1 97.5 97 THR A CA 1
ATOM 764 C C . THR A 1 97 ? -5.941 0.972 16.406 1 97.5 97 THR A C 1
ATOM 766 O O . THR A 1 97 ? -5.652 -0.003 15.711 1 97.5 97 THR A O 1
ATOM 769 N N . THR A 1 98 ? -6.227 2.176 15.891 1 97.81 98 THR A N 1
ATOM 770 C CA . THR A 1 98 ? -6.246 2.408 14.453 1 97.81 98 THR A CA 1
ATOM 771 C C . THR A 1 98 ? -4.867 2.172 13.844 1 97.81 98 THR A C 1
ATOM 773 O O . THR A 1 98 ? -4.742 1.521 12.805 1 97.81 98 THR A O 1
ATOM 776 N N . ALA A 1 99 ? -3.85 2.705 14.492 1 98.44 99 ALA A N 1
ATOM 777 C CA . ALA A 1 99 ? -2.484 2.529 14.008 1 98.44 99 ALA A CA 1
ATOM 778 C C . ALA A 1 99 ? -2.129 1.049 13.898 1 98.44 99 ALA A C 1
ATOM 780 O O . ALA A 1 99 ? -1.575 0.608 12.891 1 98.44 99 ALA A O 1
ATOM 781 N N . ILE A 1 100 ? -2.465 0.282 14.922 1 97.75 100 ILE A N 1
ATOM 782 C CA . ILE A 1 100 ? -2.17 -1.146 14.961 1 97.75 100 ILE A CA 1
ATOM 783 C C . ILE A 1 100 ? -2.967 -1.868 13.875 1 97.75 100 ILE A C 1
ATOM 785 O O . ILE A 1 100 ? -2.418 -2.688 13.141 1 97.75 100 ILE A O 1
ATOM 789 N N . GLU A 1 101 ? -4.191 -1.518 13.727 1 97.12 101 GLU A N 1
ATOM 790 C CA . GLU A 1 101 ? -5.055 -2.141 12.727 1 97.12 101 GLU A CA 1
ATOM 791 C C . GLU A 1 101 ? -4.598 -1.798 11.312 1 97.12 101 GLU A C 1
ATOM 793 O O . GLU A 1 101 ? -4.875 -2.537 10.367 1 97.12 101 GLU A O 1
ATOM 798 N N . HIS A 1 102 ? -3.863 -0.69 11.195 1 97.88 102 HIS A N 1
ATOM 799 C CA . HIS A 1 102 ? -3.316 -0.279 9.906 1 97.88 102 HIS A CA 1
ATOM 800 C C . HIS A 1 102 ? -1.94 -0.894 9.672 1 97.88 102 HIS A C 1
ATOM 802 O O . HIS A 1 102 ? -1.312 -0.642 8.641 1 97.88 102 HIS A O 1
ATOM 808 N N . GLY A 1 103 ? -1.413 -1.677 10.602 1 97.81 103 GLY A N 1
ATOM 809 C CA . GLY A 1 103 ? -0.208 -2.459 10.375 1 97.81 103 GLY A CA 1
ATOM 810 C C . GLY A 1 103 ? 1.023 -1.86 11.031 1 97.81 103 GLY A C 1
ATOM 811 O O . GLY A 1 103 ? 2.135 -2.363 10.844 1 97.81 103 GLY A O 1
ATOM 812 N N . PHE A 1 104 ? 0.852 -0.851 11.875 1 98.38 104 PHE A N 1
ATOM 813 C CA . PHE A 1 104 ? 2.021 -0.194 12.453 1 98.38 104 PHE A CA 1
ATOM 814 C C . PHE A 1 104 ? 2.445 -0.877 13.742 1 98.38 104 PHE A C 1
ATOM 816 O O . PHE A 1 104 ? 3.258 -0.339 14.5 1 98.38 104 PHE A O 1
ATOM 823 N N . ASP A 1 105 ? 1.91 -1.998 14.023 1 96.75 105 ASP A N 1
ATOM 824 C CA . ASP A 1 105 ? 2.217 -2.701 15.266 1 96.75 105 ASP A CA 1
ATOM 825 C C . ASP A 1 105 ? 3.697 -3.076 15.328 1 96.75 105 ASP A C 1
ATOM 827 O O . ASP A 1 105 ? 4.391 -3.064 14.312 1 96.75 105 ASP A O 1
ATOM 831 N N . TYR A 1 106 ? 4.129 -3.439 16.531 1 95.69 106 TYR A N 1
ATOM 832 C CA . TYR A 1 106 ? 5.539 -3.668 16.828 1 95.69 106 TYR A CA 1
ATOM 833 C C . TYR A 1 106 ? 6.102 -4.789 15.961 1 95.69 106 TYR A C 1
ATOM 835 O O . TYR A 1 106 ? 7.266 -4.742 15.547 1 95.69 106 TYR A O 1
ATOM 843 N N . SER A 1 107 ? 5.309 -5.781 15.625 1 95.94 107 SER A N 1
ATOM 844 C CA . SER A 1 107 ? 5.781 -6.918 14.836 1 95.94 107 SER A CA 1
ATOM 845 C C . SER A 1 107 ? 6.16 -6.496 13.422 1 95.94 107 SER A C 1
ATOM 847 O O . SER A 1 107 ? 6.934 -7.18 12.75 1 95.94 107 SER A O 1
ATOM 849 N N . VAL A 1 108 ? 5.676 -5.359 13 1 97.38 108 VAL A N 1
ATOM 850 C CA . VAL A 1 108 ? 5.926 -4.91 11.633 1 97.38 108 VAL A CA 1
ATOM 851 C C . VAL A 1 108 ? 6.961 -3.787 11.641 1 97.38 108 VAL A C 1
ATOM 853 O O . VAL A 1 108 ? 8.039 -3.922 11.055 1 97.38 108 VAL A O 1
ATOM 856 N N . VAL A 1 109 ? 6.727 -2.723 12.438 1 98.06 109 VAL A N 1
ATOM 857 C CA . VAL A 1 109 ? 7.562 -1.529 12.336 1 98.06 109 VAL A CA 1
ATOM 858 C C . VAL A 1 109 ? 8.773 -1.66 13.258 1 98.06 109 VAL A C 1
ATOM 860 O O . VAL A 1 109 ? 9.75 -0.93 13.109 1 98.06 109 VAL A O 1
ATOM 863 N N . ARG A 1 110 ? 8.711 -2.539 14.336 1 97.69 110 ARG A N 1
ATOM 864 C CA . ARG A 1 110 ? 9.805 -2.859 15.25 1 97.69 110 ARG A CA 1
ATOM 865 C C . ARG A 1 110 ? 10.172 -1.655 16.109 1 97.69 110 ARG A C 1
ATOM 867 O O . ARG A 1 110 ? 11.344 -1.426 16.406 1 97.69 110 ARG A O 1
ATOM 874 N N . ALA A 1 111 ? 9.188 -0.795 16.469 1 98.31 111 ALA A N 1
ATOM 875 C CA . ALA A 1 111 ? 9.344 0.327 17.391 1 98.31 111 ALA A CA 1
ATOM 876 C C . ALA A 1 111 ? 8.031 0.617 18.125 1 98.31 111 ALA A C 1
ATOM 878 O O . ALA A 1 111 ? 6.953 0.301 17.625 1 98.31 111 ALA A O 1
ATOM 879 N N . PRO A 1 112 ? 8.133 1.175 19.344 1 97.5 112 PRO A N 1
ATOM 880 C CA . PRO A 1 112 ? 6.898 1.532 20.031 1 97.5 112 PRO A CA 1
ATOM 881 C C . PRO A 1 112 ? 6.152 2.684 19.375 1 97.5 112 PRO A C 1
ATOM 883 O O . PRO A 1 112 ? 6.77 3.516 18.703 1 97.5 112 PRO A O 1
ATOM 886 N N . LEU A 1 113 ? 4.809 2.643 19.562 1 98.5 113 LEU A N 1
ATOM 887 C CA . LEU A 1 113 ? 3.941 3.752 19.172 1 98.5 113 LEU A CA 1
ATOM 888 C C . LEU A 1 113 ? 3.641 4.645 20.375 1 98.5 113 LEU A C 1
ATOM 890 O O . LEU A 1 113 ? 3.207 4.164 21.422 1 98.5 113 LEU A O 1
ATOM 894 N N . ILE A 1 114 ? 3.924 5.918 20.203 1 97.75 114 ILE A N 1
ATOM 895 C CA . ILE A 1 114 ? 3.639 6.875 21.266 1 97.75 114 ILE A CA 1
ATOM 896 C C . ILE A 1 114 ? 2.818 8.039 20.703 1 97.75 114 ILE A C 1
ATOM 898 O O . ILE A 1 114 ? 3.264 8.742 19.797 1 97.75 114 ILE A O 1
ATOM 902 N N . ILE A 1 115 ? 1.593 8.211 21.234 1 98.44 115 ILE A N 1
ATOM 903 C CA . ILE A 1 115 ? 0.81 9.398 20.906 1 98.44 115 ILE A CA 1
ATOM 904 C C . ILE A 1 115 ? 1.246 10.562 21.797 1 98.44 115 ILE A C 1
ATOM 906 O O . ILE A 1 115 ? 0.977 10.562 23 1 98.44 115 ILE A O 1
ATOM 910 N N . SER A 1 116 ? 1.82 11.531 21.203 1 98.44 116 SER A N 1
ATOM 911 C CA . SER A 1 116 ? 2.736 12.445 21.875 1 98.44 116 SER A CA 1
ATOM 912 C C . SER A 1 116 ? 1.979 13.477 22.703 1 98.44 116 SER A C 1
ATOM 914 O O . SER A 1 116 ? 2.572 14.164 23.547 1 98.44 116 SER A O 1
ATOM 916 N N . ASP A 1 117 ? 0.642 13.594 22.469 1 98.38 117 ASP A N 1
ATOM 917 C CA . ASP A 1 117 ? -0.094 14.641 23.172 1 98.38 117 ASP A CA 1
ATOM 918 C C . ASP A 1 117 ? -1.02 14.047 24.234 1 98.38 117 ASP A C 1
ATOM 920 O O . ASP A 1 117 ? -1.974 14.695 24.672 1 98.38 117 ASP A O 1
ATOM 924 N N . GLY A 1 118 ? -0.788 12.844 24.594 1 95.38 118 GLY A N 1
ATOM 925 C CA . GLY A 1 118 ? -1.452 12.25 25.75 1 95.38 118 GLY A CA 1
ATOM 926 C C . GLY A 1 118 ? -2.799 11.641 25.406 1 95.38 118 GLY A C 1
ATOM 927 O O . GLY A 1 118 ? -3.238 11.695 24.266 1 95.38 118 GLY A O 1
ATOM 928 N N . LEU A 1 119 ? -3.471 11.086 26.406 1 94.75 119 LEU A N 1
ATOM 929 C CA . LEU A 1 119 ? -4.684 10.289 26.281 1 94.75 119 LEU A CA 1
ATOM 930 C C . LEU A 1 119 ? -5.793 11.086 25.594 1 94.75 119 LEU A C 1
ATOM 932 O O . LEU A 1 119 ? -6.504 10.555 24.734 1 94.75 119 LEU A O 1
ATOM 936 N N . LYS A 1 120 ? -5.922 12.406 26 1 94.38 120 LYS A N 1
ATOM 937 C CA . LYS A 1 120 ? -6.988 13.266 25.5 1 94.38 120 LYS A CA 1
ATOM 938 C C . LYS A 1 120 ? -6.418 14.555 24.906 1 94.38 120 LYS A C 1
ATOM 940 O O . LYS A 1 120 ? -7.055 15.609 24.984 1 94.38 120 LYS A O 1
ATOM 945 N N . SER A 1 121 ? -5.172 14.523 24.469 1 96.88 121 SER A N 1
ATOM 946 C CA . SER A 1 121 ? -4.516 15.648 23.797 1 96.88 121 SER A CA 1
ATOM 947 C C . SER A 1 121 ? -4.203 16.766 24.797 1 96.88 121 SER A C 1
ATOM 949 O O . SER A 1 121 ? -4.227 17.953 24.438 1 96.88 121 SER A O 1
ATOM 951 N N . GLN A 1 122 ? -3.957 16.406 26.031 1 95.88 122 GLN A N 1
ATOM 952 C CA . GLN A 1 122 ? -3.773 17.422 27.078 1 95.88 122 GLN A CA 1
ATOM 953 C C . GLN A 1 122 ? -2.295 17.719 27.297 1 95.88 122 GLN A C 1
ATOM 955 O O . GLN A 1 122 ? -1.947 18.703 27.953 1 95.88 122 GLN A O 1
ATOM 960 N N . ASN A 1 123 ? -1.387 16.844 26.828 1 97.31 123 ASN A N 1
ATOM 961 C CA . ASN A 1 123 ? 0.046 17.016 27.047 1 97.31 123 ASN A CA 1
ATOM 962 C C . ASN A 1 123 ? 0.686 17.859 25.953 1 97.31 123 ASN A C 1
ATOM 964 O O . ASN A 1 123 ? 0.861 17.406 24.812 1 97.31 123 ASN A O 1
ATOM 968 N N . ALA A 1 124 ? 1.019 19.094 26.281 1 98.06 124 ALA A N 1
ATOM 969 C CA . ALA A 1 124 ? 1.581 20.031 25.312 1 98.06 124 ALA A CA 1
ATOM 970 C C . ALA A 1 124 ? 2.709 20.844 25.938 1 98.06 124 ALA A C 1
ATOM 972 O O . ALA A 1 124 ? 2.672 21.156 27.125 1 98.06 124 ALA A O 1
ATOM 973 N N . ALA A 1 125 ? 3.701 21.094 25.188 1 98.38 125 ALA A N 1
ATOM 974 C CA . ALA A 1 125 ? 4.758 22.047 25.531 1 98.38 125 ALA A CA 1
ATOM 975 C C . ALA A 1 125 ? 4.586 23.359 24.766 1 98.38 125 ALA A C 1
ATOM 977 O O . ALA A 1 125 ? 4.27 23.344 23.578 1 98.38 125 ALA A O 1
ATOM 978 N N . ASP A 1 126 ? 4.762 24.438 25.438 1 98.38 126 ASP A N 1
ATOM 979 C CA . ASP A 1 126 ? 4.746 25.75 24.797 1 98.38 126 ASP A CA 1
ATOM 980 C C . ASP A 1 126 ? 6.125 26.109 24.234 1 98.38 126 ASP A C 1
ATOM 982 O O . ASP A 1 126 ? 7.102 26.172 24.984 1 98.38 126 ASP A O 1
ATOM 986 N N . ILE A 1 127 ? 6.16 26.375 22.953 1 98.56 127 ILE A N 1
ATOM 987 C CA . ILE A 1 127 ? 7.418 26.672 22.281 1 98.56 127 ILE A CA 1
ATOM 988 C C . ILE A 1 127 ? 7.383 28.094 21.75 1 98.56 127 ILE A C 1
ATOM 990 O O . ILE A 1 127 ? 6.566 28.422 20.875 1 98.56 127 ILE A O 1
ATOM 994 N N . GLU A 1 128 ? 8.289 28.938 22.156 1 98.5 128 GLU A N 1
ATOM 995 C CA . GLU A 1 128 ? 8.367 30.312 21.672 1 98.5 128 GLU A CA 1
ATOM 996 C C . GLU A 1 128 ? 8.992 30.375 20.281 1 98.5 128 GLU A C 1
ATOM 998 O O . GLU A 1 128 ? 10.07 29.812 20.047 1 98.5 128 GLU A O 1
ATOM 1003 N N . ILE A 1 129 ? 8.273 31.031 19.328 1 98 129 ILE A N 1
ATOM 1004 C CA . ILE A 1 129 ? 8.82 31.109 17.984 1 98 129 ILE A CA 1
ATOM 1005 C C . ILE A 1 129 ? 8.914 32.562 17.562 1 98 129 ILE A C 1
ATOM 1007 O O . ILE A 1 129 ? 9.703 32.906 16.672 1 98 129 ILE A O 1
ATOM 1011 N N . GLY A 1 130 ? 8.102 33.5 18.125 1 98.12 130 GLY A N 1
ATOM 1012 C CA . GLY A 1 130 ? 8.164 34.938 17.859 1 98.12 130 GLY A CA 1
ATOM 1013 C C . GLY A 1 130 ? 7.898 35.281 16.406 1 98.12 130 GLY A C 1
ATOM 1014 O O . GLY A 1 130 ? 8.648 36.031 15.789 1 98.12 130 GLY A O 1
ATOM 1015 N N . LYS A 1 131 ? 6.863 34.719 15.891 1 98.06 131 LYS A N 1
ATOM 1016 C CA . LYS A 1 131 ? 6.555 34.969 14.484 1 98.06 131 LYS A CA 1
ATOM 1017 C C . LYS A 1 131 ? 5.285 35.812 14.352 1 98.06 131 LYS A C 1
ATOM 1019 O O . LYS A 1 131 ? 4.77 36.344 15.336 1 98.06 131 LYS A O 1
ATOM 1024 N N . LYS A 1 132 ? 4.824 36.062 13.148 1 98 132 LYS A N 1
ATOM 1025 C CA . LYS A 1 132 ? 3.758 37 12.789 1 98 132 LYS A CA 1
ATOM 1026 C C . LYS A 1 132 ? 2.459 36.625 13.508 1 98 132 LYS A C 1
ATOM 1028 O O . LYS A 1 132 ? 1.818 37.5 14.109 1 98 132 LYS A O 1
ATOM 1033 N N . HIS A 1 133 ? 2.053 35.375 13.469 1 97.81 133 HIS A N 1
ATOM 1034 C CA . HIS A 1 133 ? 0.737 34.969 13.945 1 97.81 133 HIS A CA 1
ATOM 1035 C C . HIS A 1 133 ? 0.804 34.469 15.383 1 97.81 133 HIS A C 1
ATOM 1037 O O . HIS A 1 133 ? -0.168 34.562 16.141 1 97.81 133 HIS A O 1
ATOM 1043 N N . PHE A 1 134 ? 1.946 33.844 15.719 1 98.31 134 PHE A N 1
ATOM 1044 C CA . PHE A 1 134 ? 2.064 33.219 17.031 1 98.31 134 PHE A CA 1
ATOM 1045 C C . PHE A 1 134 ? 3.361 33.656 17.719 1 98.31 134 PHE A C 1
ATOM 1047 O O . PHE A 1 134 ? 4.441 33.531 17.125 1 98.31 134 PHE A O 1
ATOM 1054 N N . LYS A 1 135 ? 3.248 34.125 18.922 1 98.44 135 LYS A N 1
ATOM 1055 C CA . LYS A 1 135 ? 4.434 34.281 19.766 1 98.44 135 LYS A CA 1
ATOM 1056 C C . LYS A 1 135 ? 4.977 32.906 20.219 1 98.44 135 LYS A C 1
ATOM 1058 O O . LYS A 1 135 ? 6.191 32.719 20.266 1 98.44 135 LYS A O 1
ATOM 1063 N N . SER A 1 136 ? 4.027 32.062 20.562 1 98.56 136 SER A N 1
ATOM 1064 C CA . SER A 1 136 ? 4.332 30.688 20.922 1 98.56 136 SER A CA 1
ATOM 1065 C C . SER A 1 136 ? 3.344 29.719 20.297 1 98.56 136 SER A C 1
ATOM 1067 O O . SER A 1 136 ? 2.234 30.109 19.922 1 98.56 136 SER A O 1
ATOM 1069 N N . VAL A 1 137 ? 3.822 28.469 20.141 1 98.69 137 VAL A N 1
ATOM 1070 C CA . VAL A 1 137 ? 2.957 27.422 19.625 1 98.69 137 VAL A CA 1
ATOM 1071 C C . VAL A 1 137 ? 2.947 26.234 20.594 1 98.69 137 VAL A C 1
ATOM 1073 O O . VAL A 1 137 ? 3.83 26.125 21.453 1 98.69 137 VAL A O 1
ATOM 1076 N N . LYS A 1 138 ? 1.936 25.406 20.531 1 98.69 138 LYS A N 1
ATOM 1077 C CA . LYS A 1 138 ? 1.78 24.219 21.359 1 98.69 138 LYS A CA 1
ATOM 1078 C C . LYS A 1 138 ? 2.182 22.953 20.594 1 98.69 138 LYS A C 1
ATOM 1080 O O . LYS A 1 138 ? 1.583 22.625 19.578 1 98.69 138 LYS A O 1
ATOM 1085 N N . ILE A 1 139 ? 3.15 22.234 21.141 1 98.81 139 ILE A N 1
ATOM 1086 C CA . ILE A 1 139 ? 3.648 21.016 20.516 1 98.81 139 ILE A CA 1
ATOM 1087 C C . ILE A 1 139 ? 3.447 19.844 21.469 1 98.81 139 ILE A C 1
ATOM 1089 O O . ILE A 1 139 ? 3.578 19.984 22.688 1 98.81 139 ILE A O 1
ATOM 1093 N N . GLY A 1 140 ? 3.012 18.656 20.922 1 98.62 140 GLY A N 1
ATOM 1094 C CA . GLY A 1 140 ? 2.926 17.469 21.766 1 98.62 140 GLY A CA 1
ATOM 1095 C C . GLY A 1 140 ? 4.156 17.266 22.625 1 98.62 140 GLY A C 1
ATOM 1096 O O . GLY A 1 140 ? 5.285 17.375 22.141 1 98.62 140 GLY A O 1
ATOM 1097 N N . SER A 1 141 ? 4.023 16.906 23.844 1 98.19 141 SER A N 1
ATOM 1098 C CA . SER A 1 141 ? 5.086 16.938 24.844 1 98.19 141 SER A CA 1
ATOM 1099 C C . SER A 1 141 ? 6.199 15.953 24.5 1 98.19 141 SER A C 1
ATOM 1101 O O . SER A 1 141 ? 7.379 16.25 24.719 1 98.19 141 SER A O 1
ATOM 1103 N N . ASP A 1 142 ? 5.82 14.773 24.031 1 97.94 142 ASP A N 1
ATOM 1104 C CA . ASP A 1 142 ? 6.836 13.766 23.75 1 97.94 142 ASP A CA 1
ATOM 1105 C C . ASP A 1 142 ? 7.66 14.141 22.516 1 97.94 142 ASP A C 1
ATOM 1107 O O . ASP A 1 142 ? 8.852 13.828 22.453 1 97.94 142 ASP A O 1
ATOM 1111 N N . ILE A 1 143 ? 7.043 14.781 21.547 1 98.56 143 ILE A N 1
ATOM 1112 C CA . ILE A 1 143 ? 7.77 15.273 20.375 1 98.56 143 ILE A CA 1
ATOM 1113 C C . ILE A 1 143 ? 8.711 16.406 20.797 1 98.56 143 ILE A C 1
ATOM 1115 O O . ILE A 1 143 ? 9.867 16.438 20.375 1 98.56 143 ILE A O 1
ATOM 1119 N N . ALA A 1 144 ? 8.203 17.297 21.625 1 98.44 144 ALA A N 1
ATOM 1120 C CA . ALA A 1 144 ? 9.039 18.391 22.109 1 98.44 144 ALA A CA 1
ATOM 1121 C C . ALA A 1 144 ? 10.25 17.859 22.859 1 98.44 144 ALA A C 1
ATOM 1123 O O . ALA A 1 144 ? 11.336 18.453 22.812 1 98.44 144 ALA A O 1
ATOM 1124 N N . ALA A 1 145 ? 10.117 16.75 23.547 1 97.94 145 ALA A N 1
ATOM 1125 C CA . ALA A 1 145 ? 11.164 16.188 24.406 1 97.94 145 ALA A CA 1
ATOM 1126 C C . ALA A 1 145 ? 12.117 15.32 23.594 1 97.94 145 ALA A C 1
ATOM 1128 O O . ALA A 1 145 ? 13.211 14.984 24.078 1 97.94 145 ALA A O 1
ATOM 1129 N N . ALA A 1 146 ? 11.75 14.898 22.359 1 98.44 146 ALA A N 1
ATOM 1130 C CA . ALA A 1 146 ? 12.594 14.031 21.547 1 98.44 146 ALA A CA 1
ATOM 1131 C C . ALA A 1 146 ? 13.922 14.711 21.234 1 98.44 146 ALA A C 1
ATOM 1133 O O . ALA A 1 146 ? 13.977 15.93 21.031 1 98.44 146 ALA A O 1
ATOM 1134 N N . ASP A 1 147 ? 14.992 13.93 21.078 1 98.31 147 ASP A N 1
ATOM 1135 C CA . ASP A 1 147 ? 16.328 14.461 20.797 1 98.31 147 ASP A CA 1
ATOM 1136 C C . ASP A 1 147 ? 16.5 14.766 19.312 1 98.31 147 ASP A C 1
ATOM 1138 O O . ASP A 1 147 ? 17.281 15.656 18.953 1 98.31 147 ASP A O 1
ATOM 1142 N N . SER A 1 148 ? 15.867 14.023 18.516 1 98.62 148 SER A N 1
ATOM 1143 C CA . SER A 1 148 ? 15.914 14.125 17.062 1 98.62 148 SER A CA 1
ATOM 1144 C C . SER A 1 148 ? 14.633 13.586 16.422 1 98.62 148 SER A C 1
ATOM 1146 O O . SER A 1 148 ? 13.773 13.055 17.125 1 98.62 148 SER A O 1
ATOM 1148 N N . MET A 1 149 ? 14.508 13.836 15.125 1 98.75 149 MET A N 1
ATOM 1149 C CA . MET A 1 149 ? 13.258 13.438 14.484 1 98.75 149 MET A CA 1
ATOM 1150 C C . MET A 1 149 ? 13.477 13.102 13.016 1 98.75 149 MET A C 1
ATOM 1152 O O . MET A 1 149 ? 14.312 13.719 12.352 1 98.75 149 MET A O 1
ATOM 1156 N N . ILE A 1 150 ? 12.867 12.102 12.562 1 98.94 150 ILE A N 1
ATOM 1157 C CA . ILE A 1 150 ? 12.68 11.828 11.141 1 98.94 150 ILE A CA 1
ATOM 1158 C C . ILE A 1 150 ? 11.203 11.961 10.773 1 98.94 150 ILE A C 1
ATOM 1160 O O . ILE A 1 150 ? 10.352 11.281 11.359 1 98.94 150 ILE A O 1
ATOM 1164 N N . VAL A 1 151 ? 10.914 12.836 9.836 1 98.94 151 VAL A N 1
ATOM 1165 C CA . VAL A 1 151 ? 9.547 13.109 9.406 1 98.94 151 VAL A CA 1
ATOM 1166 C C . VAL A 1 151 ? 9.258 12.359 8.109 1 98.94 151 VAL A C 1
ATOM 1168 O O . VAL A 1 151 ? 9.898 12.609 7.082 1 98.94 151 VAL A O 1
ATOM 1171 N N . MET A 1 152 ? 8.375 11.414 8.164 1 98.94 152 MET A N 1
ATOM 1172 C CA . MET A 1 152 ? 7.941 10.641 7 1 98.94 152 MET A CA 1
ATOM 1173 C C . MET A 1 152 ? 6.539 11.055 6.562 1 98.94 152 MET A C 1
ATOM 1175 O O . MET A 1 152 ? 5.574 10.859 7.301 1 98.94 152 MET A O 1
ATOM 1179 N N . SER A 1 153 ? 6.477 11.578 5.352 1 98.81 153 SER A N 1
ATOM 1180 C CA . SER A 1 153 ? 5.203 12.156 4.926 1 98.81 153 SER A CA 1
ATOM 1181 C C . SER A 1 153 ? 4.688 11.484 3.658 1 98.81 153 SER A C 1
ATOM 1183 O O . SER A 1 153 ? 5.461 11.219 2.732 1 98.81 153 SER A O 1
ATOM 1185 N N . HIS A 1 154 ? 3.42 11.094 3.691 1 98.75 154 HIS A N 1
ATOM 1186 C CA . HIS A 1 154 ? 2.699 10.828 2.451 1 98.75 154 HIS A CA 1
ATOM 1187 C C . HIS A 1 154 ? 2.383 12.125 1.709 1 98.75 154 HIS A C 1
ATOM 1189 O O . HIS A 1 154 ? 1.58 12.93 2.178 1 98.75 154 HIS A O 1
ATOM 1195 N N . PHE A 1 155 ? 3.068 12.406 0.576 1 98.75 155 PHE A N 1
ATOM 1196 C CA . PHE A 1 155 ? 2.871 13.641 -0.173 1 98.75 155 PHE A CA 1
ATOM 1197 C C . PHE A 1 155 ? 1.678 13.523 -1.113 1 98.75 155 PHE A C 1
ATOM 1199 O O . PHE A 1 155 ? 1.692 12.711 -2.043 1 98.75 155 PHE A O 1
ATOM 1206 N N . LYS A 1 156 ? 0.645 14.305 -0.896 1 97.75 156 LYS A N 1
ATOM 1207 C CA . LYS A 1 156 ? -0.607 14.219 -1.642 1 97.75 156 LYS A CA 1
ATOM 1208 C C . LYS A 1 156 ? -1.372 15.531 -1.587 1 97.75 156 LYS A C 1
ATOM 1210 O O . LYS A 1 156 ? -0.849 16.547 -1.108 1 97.75 156 LYS A O 1
ATOM 1215 N N . GLY A 1 157 ? -2.6 15.555 -2.125 1 96.12 157 GLY A N 1
ATOM 1216 C CA . GLY A 1 157 ? -3.434 16.75 -2.092 1 96.12 157 GLY A CA 1
ATOM 1217 C C . GLY A 1 157 ? -4.066 17 -0.736 1 96.12 157 GLY A C 1
ATOM 1218 O O . GLY A 1 157 ? -3.895 16.203 0.19 1 96.12 157 GLY A O 1
ATOM 1219 N N . HIS A 1 158 ? -4.621 18.125 -0.654 1 94.12 158 HIS A N 1
ATOM 1220 C CA . HIS A 1 158 ? -5.379 18.531 0.52 1 94.12 158 HIS A CA 1
ATOM 1221 C C . HIS A 1 158 ? -6.363 19.656 0.173 1 94.12 158 HIS A C 1
ATOM 1223 O O . HIS A 1 158 ? -6.035 20.562 -0.596 1 94.12 158 HIS A O 1
ATOM 1229 N N . ILE A 1 159 ? -7.469 19.656 0.812 1 87 159 ILE A N 1
ATOM 1230 C CA . ILE A 1 159 ? -8.57 20.562 0.497 1 87 159 ILE A CA 1
ATOM 1231 C C . ILE A 1 159 ? -8.188 22 0.871 1 87 159 ILE A C 1
ATOM 1233 O O . ILE A 1 159 ? -8.195 22.891 0.02 1 87 159 ILE A O 1
ATOM 1237 N N . MET A 1 160 ? -7.762 22.25 2.086 1 88.94 160 MET A N 1
ATOM 1238 C CA . MET A 1 160 ? -7.527 23.609 2.561 1 88.94 160 MET A CA 1
ATOM 1239 C C . MET A 1 160 ? -6.059 24 2.395 1 88.94 160 MET A C 1
ATOM 1241 O O . MET A 1 160 ? -5.746 25.172 2.17 1 88.94 160 MET A O 1
ATOM 1245 N N . ALA A 1 161 ? -5.188 23 2.461 1 94.31 161 ALA A N 1
ATOM 1246 C CA . ALA A 1 161 ? -3.76 23.312 2.418 1 94.31 161 ALA A CA 1
ATOM 1247 C C . ALA A 1 161 ? -3.221 23.219 0.992 1 94.31 161 ALA A C 1
ATOM 1249 O O . ALA A 1 161 ? -2.074 23.594 0.732 1 94.31 161 ALA A O 1
ATOM 1250 N N . GLY A 1 162 ? -4.039 22.812 0.085 1 94.88 162 GLY A N 1
ATOM 1251 C CA . GLY A 1 162 ? -3.594 22.594 -1.28 1 94.88 162 GLY A CA 1
ATOM 1252 C C . GLY A 1 162 ? -2.898 21.25 -1.466 1 94.88 162 GLY A C 1
ATOM 1253 O O . GLY A 1 162 ? -3.201 20.516 -2.404 1 94.88 162 GLY A O 1
ATOM 1254 N N . PHE A 1 163 ? -1.944 21.047 -0.65 1 97.56 163 PHE A N 1
ATOM 1255 C CA . PHE A 1 163 ? -1.26 19.766 -0.578 1 97.56 163 PHE A CA 1
ATOM 1256 C C . PHE A 1 163 ? -0.756 19.5 0.836 1 97.56 163 PHE A C 1
ATOM 1258 O O . PHE A 1 163 ? -0.707 20.406 1.665 1 97.56 163 PHE A O 1
ATOM 1265 N N . GLY A 1 164 ? -0.525 18.234 1.131 1 97.69 164 GLY A N 1
ATOM 1266 C CA . GLY A 1 164 ? 0.119 17.828 2.367 1 97.69 164 GLY A CA 1
ATOM 1267 C C . GLY A 1 164 ? 1.467 17.172 2.148 1 97.69 164 GLY A C 1
ATOM 1268 O O . GLY A 1 164 ? 1.577 16.219 1.379 1 97.69 164 GLY A O 1
ATOM 1269 N N . GLY A 1 165 ? 2.5 17.688 2.727 1 98.56 165 GLY A N 1
ATOM 1270 C CA . GLY A 1 165 ? 3.85 17.141 2.75 1 98.56 165 GLY A CA 1
ATOM 1271 C C . GLY A 1 165 ? 4.504 17.234 4.117 1 98.56 165 GLY A C 1
ATOM 1272 O O . GLY A 1 165 ? 3.863 16.953 5.133 1 98.56 165 GLY A O 1
ATOM 1273 N N . ALA A 1 166 ? 5.789 17.547 4.105 1 98.88 166 ALA A N 1
ATOM 1274 C CA . ALA A 1 166 ? 6.543 17.609 5.355 1 98.88 166 ALA A CA 1
ATOM 1275 C C . ALA A 1 166 ? 6.039 18.734 6.254 1 98.88 166 ALA A C 1
ATOM 1277 O O . ALA A 1 166 ? 5.871 18.547 7.461 1 98.88 166 ALA A O 1
ATOM 1278 N N . ILE A 1 167 ? 5.746 19.844 5.668 1 98.81 167 ILE A N 1
ATOM 1279 C CA . ILE A 1 167 ? 5.324 21.016 6.449 1 98.81 167 ILE A CA 1
ATOM 1280 C C . ILE A 1 167 ? 4 20.703 7.148 1 98.81 167 ILE A C 1
ATOM 1282 O O . ILE A 1 167 ? 3.881 20.875 8.367 1 98.81 167 ILE A O 1
ATOM 1286 N N . LYS A 1 168 ? 3.029 20.219 6.414 1 98.38 168 LYS A N 1
ATOM 1287 C CA . LYS A 1 168 ? 1.735 19.938 7.023 1 98.38 168 LYS A CA 1
ATOM 1288 C C . LYS A 1 168 ? 1.847 18.797 8.031 1 98.38 168 LYS A C 1
ATOM 1290 O O . LYS A 1 168 ? 1.154 18.797 9.055 1 98.38 168 LYS A O 1
ATOM 1295 N N . ASN A 1 169 ? 2.617 17.781 7.684 1 98.5 169 ASN A N 1
ATOM 1296 C CA . ASN A 1 169 ? 2.82 16.672 8.609 1 98.5 169 ASN A CA 1
ATOM 1297 C C . ASN A 1 169 ? 3.385 17.141 9.945 1 98.5 169 ASN A C 1
ATOM 1299 O O . ASN A 1 169 ? 2.998 16.641 11 1 98.5 169 ASN A O 1
ATOM 1303 N N . LEU A 1 170 ? 4.262 18.094 9.914 1 98.81 170 LEU A N 1
ATOM 1304 C CA . LEU A 1 170 ? 4.805 18.703 11.133 1 98.81 170 LEU A CA 1
ATOM 1305 C C . LEU A 1 170 ? 3.754 19.547 11.836 1 98.81 170 LEU A C 1
ATOM 1307 O O . LEU A 1 170 ? 3.533 19.406 13.039 1 98.81 170 LEU A O 1
ATOM 1311 N N . ALA A 1 171 ? 3.115 20.406 11.086 1 98.56 171 ALA A N 1
ATOM 1312 C CA . ALA A 1 171 ? 2.232 21.438 11.633 1 98.56 171 ALA A CA 1
ATOM 1313 C C . ALA A 1 171 ? 1.036 20.812 12.344 1 98.56 171 ALA A C 1
ATOM 1315 O O . ALA A 1 171 ? 0.832 21.031 13.539 1 98.56 171 ALA A O 1
ATOM 1316 N N . MET A 1 172 ? 0.32 20.016 11.617 1 96.56 172 MET A N 1
ATOM 1317 C CA . MET A 1 172 ? -0.864 19.359 12.172 1 96.56 172 MET A CA 1
ATOM 1318 C C . MET A 1 172 ? -0.475 18.172 13.039 1 96.56 172 MET A C 1
ATOM 1320 O O . MET A 1 172 ? -0.993 18.016 14.148 1 96.56 172 MET A O 1
ATOM 1324 N N . GLY A 1 173 ? 0.503 17.438 12.625 1 97.69 173 GLY A N 1
ATOM 1325 C CA . GLY A 1 173 ? 0.828 16.172 13.242 1 97.69 173 GLY A CA 1
ATOM 1326 C C . GLY A 1 173 ? 1.586 16.312 14.547 1 97.69 173 GLY A C 1
ATOM 1327 O O . GLY A 1 173 ? 1.617 15.398 15.367 1 97.69 173 GLY A O 1
ATOM 1328 N N . CYS A 1 174 ? 2.203 17.422 14.773 1 98.75 174 CYS A N 1
ATOM 1329 C CA . CYS A 1 174 ? 2.971 17.594 16 1 98.75 174 CYS A CA 1
ATOM 1330 C C . CYS A 1 174 ? 2.209 18.453 17 1 98.75 174 CYS A C 1
ATOM 1332 O O . CYS A 1 174 ? 2.66 18.641 18.141 1 98.75 174 CYS A O 1
ATOM 1334 N N . ALA A 1 175 ? 1.043 18.922 16.625 1 98.56 175 ALA A N 1
ATOM 1335 C CA . ALA A 1 175 ? 0.26 19.797 17.484 1 98.56 175 ALA A CA 1
ATOM 1336 C C . ALA A 1 175 ? -0.864 19.031 18.188 1 98.56 175 ALA A C 1
ATOM 1338 O O . ALA A 1 175 ? -1.526 18.203 17.562 1 98.56 175 ALA A O 1
ATOM 1339 N N . PRO A 1 176 ? -1.059 19.328 19.469 1 97.88 176 PRO A N 1
ATOM 1340 C CA . PRO A 1 176 ? -2.271 18.812 20.109 1 97.88 176 PRO A CA 1
ATOM 1341 C C . PRO A 1 176 ? -3.547 19.438 19.547 1 97.88 176 PRO A C 1
ATOM 1343 O O . PRO A 1 176 ? -3.477 20.328 18.703 1 97.88 176 PRO A O 1
ATOM 1346 N N . ALA A 1 177 ? -4.691 19 20.016 1 95 177 ALA A N 1
ATOM 1347 C CA . ALA A 1 177 ? -5.973 19.5 19.531 1 95 177 ALA A CA 1
ATOM 1348 C C . ALA A 1 177 ? -6.055 21.016 19.688 1 95 177 ALA A C 1
ATOM 1350 O O . ALA A 1 177 ? -6.555 21.703 18.797 1 95 177 ALA A O 1
ATOM 1351 N N . SER A 1 178 ? -5.586 21.516 20.797 1 95.44 178 SER A N 1
ATOM 1352 C CA . SER A 1 178 ? -5.629 22.953 21.047 1 95.44 178 SER A CA 1
ATOM 1353 C C . SER A 1 178 ? -4.781 23.703 20.016 1 95.44 178 SER A C 1
ATOM 1355 O O . SER A 1 178 ? -5.164 24.781 19.562 1 95.44 178 SER A O 1
ATOM 1357 N N . GLY A 1 179 ? -3.629 23.188 19.688 1 97.5 179 GLY A N 1
ATOM 1358 C CA . GLY A 1 179 ? -2.793 23.797 18.656 1 97.5 179 GLY A CA 1
ATOM 1359 C C . GLY A 1 179 ? -3.4 23.703 17.281 1 97.5 179 GLY A C 1
ATOM 1360 O O . GLY A 1 179 ? -3.273 24.641 16.484 1 97.5 179 GLY A O 1
ATOM 1361 N N . LYS A 1 180 ? -4.008 22.594 16.984 1 96.25 180 LYS A N 1
ATOM 1362 C CA . LYS A 1 180 ? -4.699 22.453 15.711 1 96.25 180 LYS A CA 1
ATOM 1363 C C . LYS A 1 180 ? -5.828 23.469 15.586 1 96.25 180 LYS A C 1
ATOM 1365 O O . LYS A 1 180 ? -6.113 23.953 14.484 1 96.25 180 LYS A O 1
ATOM 1370 N N . LYS A 1 181 ? -6.5 23.641 16.625 1 94.25 181 LYS A N 1
ATOM 1371 C CA . LYS A 1 181 ? -7.555 24.656 16.641 1 94.25 181 LYS A CA 1
ATOM 1372 C C . LYS A 1 181 ? -7.004 26.031 16.312 1 94.25 181 LYS A C 1
ATOM 1374 O O . LYS A 1 181 ? -7.602 26.781 15.531 1 94.25 181 LYS A O 1
ATOM 1379 N N . GLU A 1 182 ? -5.891 26.391 16.906 1 95.25 182 GLU A N 1
ATOM 1380 C CA . GLU A 1 182 ? -5.262 27.688 16.641 1 95.25 182 GLU A CA 1
ATOM 1381 C C . GLU A 1 182 ? -4.922 27.844 15.164 1 95.25 182 GLU A C 1
ATOM 1383 O O . GLU A 1 182 ? -5.117 28.922 14.586 1 95.25 182 GLU A O 1
ATOM 1388 N N . GLN A 1 183 ? -4.449 26.797 14.57 1 95.44 183 GLN A N 1
ATOM 1389 C CA . GLN A 1 183 ? -4.082 26.828 13.164 1 95.44 183 GLN A CA 1
ATOM 1390 C C . GLN A 1 183 ? -5.312 27.031 12.281 1 95.44 183 GLN A C 1
ATOM 1392 O O . GLN A 1 183 ? -5.254 27.75 11.281 1 95.44 183 GLN A O 1
ATOM 1397 N N . HIS A 1 184 ? -6.367 26.422 12.68 1 91.75 184 HIS A N 1
ATOM 1398 C CA . HIS A 1 184 ? -7.582 26.406 11.867 1 91.75 184 HIS A CA 1
ATOM 1399 C C . HIS A 1 184 ? -8.43 27.641 12.133 1 91.75 184 HIS A C 1
ATOM 1401 O O . HIS A 1 184 ? -9.352 27.953 11.367 1 91.75 184 HIS A O 1
ATOM 1407 N N . PHE A 1 185 ? -8.148 28.406 13.094 1 86.38 185 PHE A N 1
ATOM 1408 C CA . PHE A 1 185 ? -8.984 29.5 13.547 1 86.38 185 PHE A CA 1
ATOM 1409 C C . PHE A 1 185 ? -9.305 30.453 12.398 1 86.38 185 PHE A C 1
ATOM 1411 O O . PHE A 1 185 ? -10.445 30.906 12.266 1 86.38 185 PHE A O 1
ATOM 1418 N N . PRO A 1 186 ? -8.398 30.75 11.586 1 83.31 186 PRO A N 1
ATOM 1419 C CA . PRO A 1 186 ? -8.695 31.656 10.469 1 83.31 186 PRO A CA 1
ATOM 1420 C C . PRO A 1 186 ? -9.773 31.109 9.539 1 83.31 186 PRO A C 1
ATOM 1422 O O . PRO A 1 186 ? -10.383 31.875 8.781 1 83.31 186 PRO A O 1
ATOM 1425 N N . THR A 1 187 ? -10.008 29.812 9.547 1 84 187 THR A N 1
ATOM 1426 C CA . THR A 1 187 ? -10.961 29.188 8.633 1 84 187 THR A CA 1
ATOM 1427 C C . THR A 1 187 ? -12.227 28.766 9.375 1 84 187 THR A C 1
ATOM 1429 O O . THR A 1 187 ? -12.727 27.656 9.18 1 84 187 THR A O 1
ATOM 1432 N N . SER A 1 188 ? -12.727 29.578 10.164 1 87.44 188 SER A N 1
ATOM 1433 C CA . SER A 1 188 ? -13.961 29.281 10.875 1 87.44 188 SER A CA 1
ATOM 1434 C C . SER A 1 188 ? -15.164 29.328 9.945 1 87.44 188 SER A C 1
ATOM 1436 O O . SER A 1 188 ? -15.422 30.344 9.312 1 87.44 188 SER A O 1
ATOM 1438 N N . PRO A 1 189 ? -15.852 28.234 9.938 1 91.44 189 PRO A N 1
ATOM 1439 C CA . PRO A 1 189 ? -16.969 28.156 8.977 1 91.44 189 PRO A CA 1
ATOM 1440 C C . PRO A 1 189 ? -18.141 29.062 9.367 1 91.44 189 PRO A C 1
ATOM 1442 O O . PRO A 1 189 ? -18.297 29.406 10.539 1 91.44 189 PRO A O 1
ATOM 1445 N N . HIS A 1 190 ? -18.891 29.453 8.352 1 92.75 190 HIS A N 1
ATOM 1446 C CA . HIS A 1 190 ? -20.156 30.172 8.531 1 92.75 190 HIS A CA 1
ATOM 1447 C C . HIS A 1 190 ? -21.234 29.656 7.59 1 92.75 190 HIS A C 1
ATOM 1449 O O . HIS A 1 190 ? -20.922 29.047 6.566 1 92.75 190 HIS A O 1
ATOM 1455 N N . VAL A 1 191 ? -22.453 29.875 7.973 1 94.56 191 VAL A N 1
ATOM 1456 C CA . VAL A 1 191 ? -23.578 29.359 7.203 1 94.56 191 VAL A CA 1
ATOM 1457 C C . VAL A 1 191 ? -24.062 30.438 6.227 1 94.56 191 VAL A C 1
ATOM 1459 O O . VAL A 1 191 ? -24.25 31.594 6.602 1 94.56 191 VAL A O 1
ATOM 1462 N N . VAL A 1 192 ? -24.141 30 5.043 1 95.06 192 VAL A N 1
ATOM 1463 C CA . VAL A 1 192 ? -24.875 30.797 4.055 1 95.06 192 VAL A CA 1
ATOM 1464 C C . VAL A 1 192 ? -26.359 30.484 4.137 1 95.06 192 VAL A C 1
ATOM 1466 O O . VAL A 1 192 ? -26.828 29.516 3.529 1 95.06 192 VAL A O 1
ATOM 1469 N N . LYS A 1 193 ? -27.141 31.391 4.66 1 94.31 193 LYS A N 1
ATOM 1470 C CA . LYS A 1 193 ? -28.516 31.141 5.051 1 94.31 193 LYS A CA 1
ATOM 1471 C C . LYS A 1 193 ? -29.375 30.766 3.846 1 94.31 193 LYS A C 1
ATOM 1473 O O . LYS A 1 193 ? -30.234 29.875 3.934 1 94.31 193 LYS A O 1
ATOM 1478 N N . GLU A 1 194 ? -29.078 31.344 2.732 1 94.94 194 GLU A N 1
ATOM 1479 C CA . GLU A 1 194 ? -29.891 31.141 1.532 1 94.94 194 GLU A CA 1
ATOM 1480 C C . GLU A 1 194 ? -29.734 29.734 0.979 1 94.94 194 GLU A C 1
ATOM 1482 O O . GLU A 1 194 ? -30.609 29.25 0.257 1 94.94 194 GLU A O 1
ATOM 1487 N N . LYS A 1 195 ? -28.641 29.109 1.341 1 95.75 195 LYS A N 1
ATOM 1488 C CA . LYS A 1 195 ? -28.344 27.781 0.808 1 95.75 195 LYS A CA 1
ATOM 1489 C C . LYS A 1 195 ? -28.734 26.688 1.809 1 95.75 195 LYS A C 1
ATOM 1491 O O . LYS A 1 195 ? -28.859 25.531 1.442 1 95.75 195 LYS A O 1
ATOM 1496 N N . CYS A 1 196 ? -28.938 27.062 3.023 1 96.38 196 CYS A N 1
ATOM 1497 C CA . CYS A 1 196 ? -29.188 26.078 4.07 1 96.38 196 CYS A CA 1
ATOM 1498 C C . CYS A 1 196 ? -30.594 25.5 3.957 1 96.38 196 CYS A C 1
ATOM 1500 O O . CYS A 1 196 ? -31.562 26.234 3.848 1 96.38 196 CYS A O 1
ATOM 1502 N N . ILE A 1 197 ? -30.672 24.125 4.066 1 95.69 197 ILE A N 1
ATOM 1503 C CA . ILE A 1 197 ? -31.969 23.469 3.902 1 95.69 197 ILE A CA 1
ATOM 1504 C C . ILE A 1 197 ? -32.438 22.922 5.246 1 95.69 197 ILE A C 1
ATOM 1506 O O . ILE A 1 197 ? -33.406 22.141 5.305 1 95.69 197 ILE A O 1
ATOM 1510 N N . GLY A 1 198 ? -31.75 23.203 6.215 1 93.81 198 GLY A N 1
ATOM 1511 C CA . GLY A 1 198 ? -32.156 22.875 7.566 1 93.81 198 GLY A CA 1
ATOM 1512 C C . GLY A 1 198 ? -32.094 21.375 7.855 1 93.81 198 GLY A C 1
ATOM 1513 O O . GLY A 1 198 ? -32.844 20.875 8.695 1 93.81 198 GLY A O 1
ATOM 1514 N N . CYS A 1 199 ? -31.234 20.625 7.301 1 93.69 199 CYS A N 1
ATOM 1515 C CA . CYS A 1 199 ? -31.203 19.172 7.418 1 93.69 199 CYS A CA 1
ATOM 1516 C C . CYS A 1 199 ? -30.578 18.75 8.75 1 93.69 199 CYS A C 1
ATOM 1518 O O . CYS A 1 199 ? -30.719 17.594 9.156 1 93.69 199 CYS A O 1
ATOM 1520 N N . GLN A 1 200 ? -29.812 19.547 9.43 1 93.5 200 GLN A N 1
ATOM 1521 C CA . GLN A 1 200 ? -29.266 19.391 10.773 1 93.5 200 GLN A CA 1
ATOM 1522 C C . GLN A 1 200 ? -28.125 18.375 10.805 1 93.5 200 GLN A C 1
ATOM 1524 O O . GLN A 1 200 ? -27.719 17.922 11.875 1 93.5 200 GLN A O 1
ATOM 1529 N N . LYS A 1 201 ? -27.578 18.047 9.734 1 91.38 201 LYS A N 1
ATOM 1530 C CA . LYS A 1 201 ? -26.422 17.156 9.703 1 91.38 201 LYS A CA 1
ATOM 1531 C C . LYS A 1 201 ? -25.203 17.812 10.375 1 91.38 201 LYS A C 1
ATOM 1533 O O . LYS A 1 201 ? -24.406 17.125 11.008 1 91.38 201 LYS A O 1
ATOM 1538 N N . CYS A 1 202 ? -25.156 19.109 10.18 1 93.44 202 CYS A N 1
ATOM 1539 C CA . CYS A 1 202 ? -24.062 19.844 10.789 1 93.44 202 CYS A CA 1
ATOM 1540 C C . CYS A 1 202 ? -24.156 19.797 12.312 1 93.44 202 CYS A C 1
ATOM 1542 O O . CYS A 1 202 ? -23.141 19.75 13 1 93.44 202 CYS A O 1
ATOM 1544 N N . ILE A 1 203 ? -25.328 19.766 12.844 1 93.88 203 ILE A N 1
ATOM 1545 C CA . ILE A 1 203 ? -25.531 19.703 14.289 1 93.88 203 ILE A CA 1
ATOM 1546 C C . ILE A 1 203 ? -25.141 18.328 14.805 1 93.88 203 ILE A C 1
ATOM 1548 O O . ILE A 1 203 ? -24.484 18.203 15.852 1 93.88 203 ILE A O 1
ATOM 1552 N N . LYS A 1 204 ? -25.469 17.391 14.078 1 89.88 204 LYS A N 1
ATOM 1553 C CA . LYS A 1 204 ? -25.25 16.016 14.492 1 89.88 204 LYS A CA 1
ATOM 1554 C C . LYS A 1 204 ? -23.766 15.664 14.477 1 89.88 204 LYS A C 1
ATOM 1556 O O . LYS A 1 204 ? -23.281 14.906 15.32 1 89.88 204 LYS A O 1
ATOM 1561 N N . ILE A 1 205 ? -22.969 16.234 13.539 1 87.62 205 ILE A N 1
ATOM 1562 C CA . ILE A 1 205 ? -21.594 15.82 13.312 1 87.62 205 ILE A CA 1
ATOM 1563 C C . ILE A 1 205 ? -20.656 16.609 14.227 1 87.62 205 ILE A C 1
ATOM 1565 O O . ILE A 1 205 ? -19.516 16.203 14.469 1 87.62 205 ILE A O 1
ATOM 1569 N N . CYS A 1 206 ? -21.172 17.703 14.766 1 90.62 206 CYS A N 1
ATOM 1570 C CA . CYS A 1 206 ? -20.281 18.609 15.484 1 90.62 206 CYS A CA 1
ATOM 1571 C C . CYS A 1 206 ? -19.844 18 16.812 1 90.62 206 CYS A C 1
ATOM 1573 O O . CYS A 1 206 ? -20.672 17.641 17.641 1 90.62 206 CYS A O 1
ATOM 1575 N N . PRO A 1 207 ? -18.547 18 17.031 1 86.31 207 PRO A N 1
ATOM 1576 C CA . PRO A 1 207 ? -18.062 17.375 18.266 1 86.31 207 PRO A CA 1
ATOM 1577 C C . PRO A 1 207 ? -18.266 18.25 19.5 1 86.31 207 PRO A C 1
ATOM 1579 O O . PRO A 1 207 ? -18.172 17.766 20.625 1 86.31 207 PRO A O 1
ATOM 1582 N N . VAL A 1 208 ? -18.516 19.578 19.297 1 90.56 208 VAL A N 1
ATOM 1583 C CA . VAL A 1 208 ? -18.531 20.469 20.453 1 90.56 208 VAL A CA 1
ATOM 1584 C C . VAL A 1 208 ? -19.891 21.188 20.516 1 90.56 208 VAL A C 1
ATOM 1586 O O . VAL A 1 208 ? -20.078 22.062 21.359 1 90.56 208 VAL A O 1
ATOM 1589 N N . GLY A 1 209 ? -20.75 20.891 19.531 1 92.19 209 GLY A N 1
ATOM 1590 C CA . GLY A 1 209 ? -22.094 21.422 19.578 1 92.19 209 GLY A CA 1
ATOM 1591 C C . GLY A 1 209 ? -22.172 22.891 19.188 1 92.19 209 GLY A C 1
ATOM 1592 O O . GLY A 1 209 ? -22.969 23.641 19.75 1 92.19 209 GLY A O 1
ATOM 1593 N N . ALA A 1 210 ? -21.422 23.312 18.219 1 93.44 210 ALA A N 1
ATOM 1594 C CA . ALA A 1 210 ? -21.344 24.703 17.781 1 93.44 210 ALA A CA 1
ATOM 1595 C C . ALA A 1 210 ? -22.547 25.062 16.906 1 93.44 210 ALA A C 1
ATOM 1597 O O . ALA A 1 210 ? -23.125 26.141 17.047 1 93.44 210 ALA A O 1
ATOM 1598 N N . PRO A 1 211 ? -22.969 24.219 15.961 1 95.12 211 PRO A N 1
ATOM 1599 C CA . PRO A 1 211 ? -24.141 24.562 15.141 1 95.12 211 PRO A CA 1
ATOM 1600 C C . PRO A 1 211 ? -25.453 24.422 15.906 1 95.12 211 PRO A C 1
ATOM 1602 O O . PRO A 1 211 ? -25.609 23.531 16.734 1 95.12 211 PRO A O 1
ATOM 1605 N N . TYR A 1 212 ? -26.359 25.266 15.625 1 94.81 212 TYR A N 1
ATOM 1606 C CA . TYR A 1 212 ? -27.688 25.25 16.203 1 94.81 212 TYR A CA 1
ATOM 1607 C C . TYR A 1 212 ? -28.734 25.719 15.203 1 94.81 212 TYR A C 1
ATOM 1609 O O . TYR A 1 212 ? -28.406 26.375 14.219 1 94.81 212 TYR A O 1
ATOM 1617 N N . LEU A 1 213 ? -29.906 25.281 15.5 1 94.5 213 LEU A N 1
ATOM 1618 C CA . LEU A 1 213 ? -31 25.656 14.602 1 94.5 213 LEU A CA 1
ATOM 1619 C C . LEU A 1 213 ? -31.562 27.016 15 1 94.5 213 LEU A C 1
ATOM 1621 O O . LEU A 1 213 ? -31.844 27.266 16.172 1 94.5 213 LEU A O 1
ATOM 1625 N N . LEU A 1 214 ? -31.641 27.922 14.117 1 93.56 214 LEU A N 1
ATOM 1626 C CA . LEU A 1 214 ? -32.344 29.188 14.242 1 93.56 214 LEU A CA 1
ATOM 1627 C C . LEU A 1 214 ? -33.469 29.281 13.219 1 93.56 214 LEU A C 1
ATOM 1629 O O . LEU A 1 214 ? -33.25 29.641 12.062 1 93.56 214 LEU A O 1
ATOM 1633 N N . GLY A 1 215 ? -34.719 29.062 13.672 1 93.12 215 GLY A N 1
ATOM 1634 C CA . GLY A 1 215 ? -35.781 28.891 12.727 1 93.12 215 GLY A CA 1
ATOM 1635 C C . GLY A 1 215 ? -35.625 27.656 11.852 1 93.12 215 GLY A C 1
ATOM 1636 O O . GLY A 1 215 ? -35.531 26.547 12.352 1 93.12 215 GLY A O 1
ATOM 1637 N N . GLU A 1 216 ? -35.5 27.891 10.469 1 94 216 GLU A N 1
ATOM 1638 C CA . GLU A 1 216 ? -35.406 26.766 9.531 1 94 216 GLU A CA 1
ATOM 1639 C C . GLU A 1 216 ? -34 26.594 9.023 1 94 216 GLU A C 1
ATOM 1641 O O . GLU A 1 216 ? -33.719 25.719 8.188 1 94 216 GLU A O 1
ATOM 1646 N N . VAL A 1 217 ? -33.125 27.422 9.594 1 94.81 217 VAL A N 1
ATOM 1647 C CA . VAL A 1 217 ? -31.75 27.359 9.102 1 94.81 217 VAL A CA 1
ATOM 1648 C C . VAL A 1 217 ? -30.797 27.094 10.258 1 94.81 217 VAL A C 1
ATOM 1650 O O . VAL A 1 217 ? -31.125 27.406 11.414 1 94.81 217 VAL A O 1
ATOM 1653 N N . SER A 1 218 ? -29.656 26.516 9.953 1 95.56 218 SER A N 1
ATOM 1654 C CA . SER A 1 218 ? -28.625 26.312 10.953 1 95.56 218 SER A CA 1
ATOM 1655 C C . SER A 1 218 ? -27.703 27.531 11.055 1 95.56 2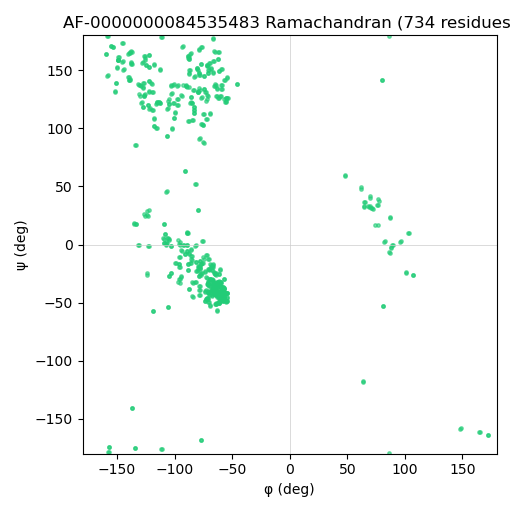18 SER A C 1
ATOM 1657 O O . SER A 1 218 ? -27.516 28.25 10.078 1 95.56 218 SER A O 1
ATOM 1659 N N . MET A 1 219 ? -27.234 27.766 12.211 1 95.31 219 MET A N 1
ATOM 1660 C CA . MET A 1 219 ? -26.188 28.75 12.484 1 95.31 219 MET A CA 1
ATOM 1661 C C . MET A 1 219 ? -25.047 28.141 13.281 1 95.31 219 MET A C 1
ATOM 1663 O O . MET A 1 219 ? -25.219 27.094 13.922 1 95.31 219 MET A O 1
ATOM 1667 N N . ILE A 1 220 ? -23.844 28.781 13.164 1 95.31 220 ILE A N 1
ATOM 1668 C CA . ILE A 1 220 ? -22.688 28.281 13.898 1 95.31 220 ILE A CA 1
ATOM 1669 C C . ILE A 1 220 ? -22.266 29.297 14.953 1 95.31 220 ILE A C 1
ATOM 1671 O O . ILE A 1 220 ? -22.016 30.469 14.625 1 95.31 220 ILE A O 1
ATOM 1675 N N . ASP A 1 221 ? -22.234 28.891 16.203 1 93.75 221 ASP A N 1
ATOM 1676 C CA . ASP A 1 221 ? -21.734 29.734 17.281 1 93.75 221 ASP A CA 1
ATOM 1677 C C . ASP A 1 221 ? -20.203 29.844 17.25 1 93.75 221 ASP A C 1
ATOM 1679 O O . ASP A 1 221 ? -19.516 28.875 17.562 1 93.75 221 ASP A O 1
ATOM 1683 N N . PRO A 1 222 ? -19.703 30.984 16.953 1 90.31 222 PRO A N 1
ATOM 1684 C CA . PRO A 1 222 ? -18.266 31.125 16.797 1 90.31 222 PRO A CA 1
ATOM 1685 C C . PRO A 1 222 ? -17.5 30.938 18.109 1 90.31 222 PRO A C 1
ATOM 1687 O O . PRO A 1 222 ? -16.297 30.672 18.109 1 90.31 222 PRO A O 1
ATOM 1690 N N . ASN A 1 223 ? -18.25 31.094 19.203 1 90.69 223 ASN A N 1
ATOM 1691 C CA . ASN A 1 223 ? -17.594 30.969 20.5 1 90.69 223 ASN A CA 1
ATOM 1692 C C . ASN A 1 223 ? -17.391 29.5 20.875 1 90.69 223 ASN A C 1
ATOM 1694 O O . ASN A 1 223 ? -16.594 29.188 21.75 1 90.69 223 ASN A O 1
ATOM 1698 N N . ILE A 1 224 ? -18.141 28.688 20.203 1 92.19 224 ILE A N 1
ATOM 1699 C CA . ILE A 1 224 ? -18.094 27.25 20.5 1 92.19 224 ILE A CA 1
ATOM 1700 C C . ILE A 1 224 ? -17.328 26.516 19.406 1 92.19 224 ILE A C 1
ATOM 1702 O O . ILE A 1 224 ? -16.641 25.531 19.672 1 92.19 224 ILE A O 1
ATOM 1706 N N . CYS A 1 225 ? -17.375 27.125 18.266 1 92.44 225 CYS A N 1
ATOM 1707 C CA . CYS A 1 225 ? -16.766 26.484 17.094 1 92.44 225 CYS A CA 1
ATOM 1708 C C . CYS A 1 225 ? -15.266 26.312 17.266 1 92.44 225 CYS A C 1
ATOM 1710 O O . CYS A 1 225 ? -14.578 27.25 17.688 1 92.44 225 CYS A O 1
ATOM 1712 N N . ILE A 1 226 ? -14.828 25.094 16.922 1 88.25 226 ILE A N 1
ATOM 1713 C CA . ILE A 1 226 ? -13.398 24.844 17.031 1 88.25 226 ILE A CA 1
ATOM 1714 C C . ILE A 1 226 ? -12.766 24.812 15.633 1 88.25 226 ILE A C 1
ATOM 1716 O O . ILE A 1 226 ? -11.609 24.422 15.477 1 88.25 226 ILE A O 1
ATOM 1720 N N . SER A 1 227 ? -13.516 25.109 14.633 1 88.88 227 SER A N 1
ATOM 1721 C CA . SER A 1 227 ? -13.07 25.312 13.258 1 88.88 227 SER A CA 1
ATOM 1722 C C . SER A 1 227 ? -12.516 24.031 12.656 1 88.88 227 SER A C 1
ATOM 1724 O O . SER A 1 227 ? -11.547 24.062 11.891 1 88.88 227 SER A O 1
ATOM 1726 N N . CYS A 1 228 ? -13.094 22.906 12.992 1 85.06 228 CYS A N 1
ATOM 1727 C CA . CYS A 1 228 ? -12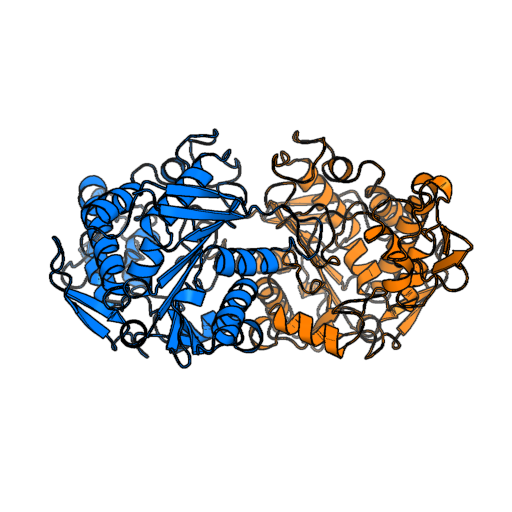.586 21.641 12.492 1 85.06 228 CYS A CA 1
ATOM 1728 C C . CYS A 1 228 ? -13.047 21.406 11.055 1 85.06 228 CYS A C 1
ATOM 1730 O O . CYS A 1 228 ? -12.438 20.609 10.328 1 85.06 228 CYS A O 1
ATOM 1732 N N . GLY A 1 229 ? -14.125 21.969 10.734 1 85 229 GLY A N 1
ATOM 1733 C CA . GLY A 1 229 ? -14.555 21.938 9.344 1 85 229 GLY A CA 1
ATOM 1734 C C . GLY A 1 229 ? -15.406 20.734 9.008 1 85 229 GLY A C 1
ATOM 1735 O O . GLY A 1 229 ? -15.891 20.594 7.883 1 85 229 GLY A O 1
ATOM 1736 N N . GLN A 1 230 ? -15.68 19.875 9.883 1 85 230 GLN A N 1
ATOM 1737 C CA . GLN A 1 230 ? -16.453 18.656 9.609 1 85 230 GLN A CA 1
ATOM 1738 C C . GLN A 1 230 ? -17.859 19.016 9.109 1 85 230 GLN A C 1
ATOM 1740 O O . GLN A 1 230 ? -18.406 18.312 8.266 1 85 230 GLN A 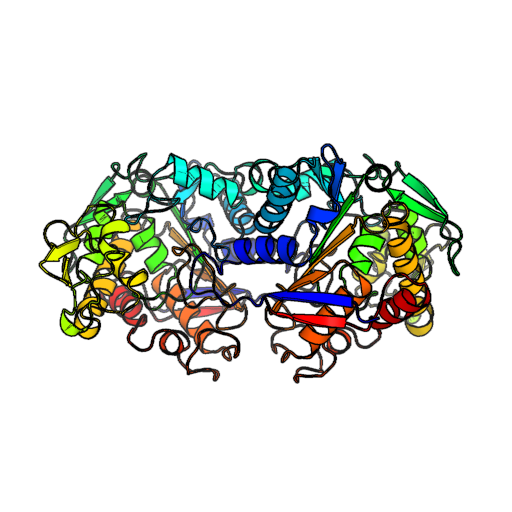O 1
ATOM 1745 N N . CYS A 1 231 ? -18.422 20.094 9.664 1 88.5 231 CYS A N 1
ATOM 1746 C CA . CYS A 1 231 ? -19.75 20.531 9.266 1 88.5 231 CYS A CA 1
ATOM 1747 C C . CYS A 1 231 ? -19.797 20.859 7.781 1 88.5 231 CYS A C 1
ATOM 1749 O O . CYS A 1 231 ? -20.797 20.609 7.113 1 88.5 231 CYS A O 1
ATOM 1751 N N . MET A 1 232 ? -18.75 21.406 7.277 1 87.56 232 MET A N 1
ATOM 1752 C CA . MET A 1 232 ? -18.672 21.719 5.852 1 87.56 232 MET A CA 1
ATOM 1753 C C . MET A 1 232 ? -18.688 20.438 5.016 1 87.56 232 MET A C 1
ATOM 1755 O O . MET A 1 232 ? -19.344 20.391 3.975 1 87.56 232 MET A O 1
ATOM 1759 N N . GLU A 1 233 ? -18.047 19.484 5.496 1 78 233 GLU A N 1
ATOM 1760 C CA . GLU A 1 233 ? -17.891 18.219 4.766 1 78 233 GLU A CA 1
ATOM 1761 C C . GLU A 1 233 ? -19.234 17.5 4.633 1 78 233 GLU A C 1
ATOM 1763 O O . GLU A 1 233 ? -19.484 16.859 3.617 1 78 233 GLU A O 1
ATOM 1768 N N . VAL A 1 234 ? -20.109 17.578 5.605 1 81.81 234 VAL A N 1
ATOM 1769 C CA . VAL A 1 234 ? -21.328 16.766 5.641 1 81.81 234 VAL A CA 1
ATOM 1770 C C . VAL A 1 234 ? -22.5 17.562 5.055 1 81.81 234 VAL A C 1
ATOM 1772 O O . VAL A 1 234 ? -23.594 17.016 4.879 1 81.81 234 VAL A O 1
ATOM 1775 N N . CYS A 1 235 ? -22.359 18.828 4.812 1 89.5 235 CYS A N 1
ATOM 1776 C CA . CYS A 1 235 ? -23.453 19.656 4.332 1 89.5 235 CYS A CA 1
ATOM 1777 C C . CYS A 1 235 ? -23.828 19.297 2.902 1 89.5 235 CYS A C 1
ATOM 1779 O O . CYS A 1 235 ? -23.078 19.562 1.968 1 89.5 235 CYS A O 1
ATOM 1781 N N . PRO A 1 236 ? -24.953 18.781 2.729 1 87.31 236 PRO A N 1
ATOM 1782 C CA . PRO A 1 236 ? -25.312 18.344 1.379 1 87.31 236 PRO A CA 1
ATOM 1783 C C . PRO A 1 236 ? -25.609 19.516 0.44 1 87.31 236 PRO A C 1
ATOM 1785 O O . PRO A 1 236 ? -25.438 19.391 -0.776 1 87.31 236 PRO A O 1
ATOM 1788 N N . ALA A 1 237 ? -26.062 20.625 0.987 1 91.19 237 ALA A N 1
ATOM 1789 C CA . ALA A 1 237 ? -26.453 21.781 0.186 1 91.19 237 ALA A CA 1
ATOM 1790 C C . ALA A 1 237 ? -25.25 22.703 -0.043 1 91.19 237 ALA A C 1
ATOM 1792 O O . ALA A 1 237 ? -25.375 23.719 -0.745 1 91.19 237 ALA A O 1
ATOM 1793 N N . GLY A 1 238 ? -24.125 22.391 0.586 1 90.88 238 GLY A N 1
ATOM 1794 C CA . GLY A 1 238 ? -22.953 23.266 0.492 1 90.88 238 GLY A CA 1
ATOM 1795 C C . GLY A 1 238 ? -23.188 24.625 1.12 1 90.88 238 GLY A C 1
ATOM 1796 O O . GLY A 1 238 ? -22.688 25.641 0.622 1 90.88 238 GLY A O 1
ATOM 1797 N N . ALA A 1 239 ? -23.984 24.641 2.143 1 93.44 239 ALA A N 1
ATOM 1798 C CA . ALA A 1 239 ? -24.391 25.891 2.76 1 93.44 239 ALA A CA 1
ATOM 1799 C C . ALA A 1 239 ? -23.359 26.375 3.783 1 93.44 239 ALA A C 1
ATOM 1801 O O . ALA A 1 239 ? -23.422 27.5 4.266 1 93.44 239 ALA A O 1
ATOM 1802 N N . ILE A 1 240 ? -22.484 25.562 4.145 1 92.75 240 ILE A N 1
ATOM 1803 C CA . ILE A 1 240 ? -21.453 25.938 5.105 1 92.75 240 ILE A CA 1
ATOM 1804 C C . ILE A 1 240 ? -20.125 26.141 4.375 1 92.75 240 ILE A C 1
ATOM 1806 O O . ILE A 1 240 ? -19.656 25.266 3.656 1 92.75 240 ILE A O 1
ATOM 1810 N N . THR A 1 241 ? -19.578 27.266 4.555 1 91.44 241 THR A N 1
ATOM 1811 C CA . THR A 1 241 ? -18.375 27.625 3.807 1 91.44 241 THR A CA 1
ATOM 1812 C C . THR A 1 241 ? -17.453 28.484 4.656 1 91.44 241 THR A C 1
ATOM 1814 O O . THR A 1 241 ? -17.734 28.75 5.828 1 91.44 241 THR A O 1
ATOM 1817 N N . ILE A 1 242 ? -16.281 28.766 4.148 1 89.94 242 ILE A N 1
ATOM 1818 C CA . ILE A 1 242 ? -15.305 29.688 4.723 1 89.94 242 ILE A CA 1
ATOM 1819 C C . ILE A 1 242 ? -14.969 30.781 3.709 1 89.94 242 ILE A C 1
ATOM 1821 O O . ILE A 1 242 ? -15.445 30.75 2.568 1 89.94 242 ILE A O 1
ATOM 1825 N N . ASP A 1 243 ? -14.359 31.891 4.242 1 88.19 243 ASP A N 1
ATOM 1826 C CA . ASP A 1 243 ? -13.82 32.875 3.307 1 88.19 243 ASP A CA 1
ATOM 1827 C C . ASP A 1 243 ? -12.531 32.375 2.658 1 88.19 243 ASP A C 1
ATOM 1829 O O . ASP A 1 243 ? -11.438 32.719 3.088 1 88.19 243 ASP A O 1
ATOM 1833 N N . TRP A 1 244 ? -12.703 31.688 1.62 1 87 244 TRP A N 1
ATOM 1834 C CA . TRP A 1 244 ? -11.609 30.969 0.975 1 87 244 TRP A CA 1
ATOM 1835 C C . TRP A 1 244 ? -10.492 31.922 0.571 1 87 244 TRP A C 1
ATOM 1837 O O . TRP A 1 244 ? -9.312 31.578 0.69 1 87 244 TRP A O 1
ATOM 1847 N N . GLU A 1 245 ? -10.844 33.062 0.087 1 85.94 245 GLU A N 1
ATOM 1848 C CA . GLU A 1 245 ? -9.867 34 -0.441 1 85.94 245 GLU A CA 1
ATOM 1849 C C . GLU A 1 245 ? -9.008 34.594 0.675 1 85.94 245 GLU A C 1
ATOM 1851 O O . GLU A 1 245 ? -7.785 34.688 0.54 1 85.94 245 GLU A O 1
ATOM 1856 N N . HIS A 1 246 ? -9.594 34.906 1.757 1 88.81 246 HIS A N 1
ATOM 1857 C CA . HIS A 1 246 ? -8.859 35.656 2.777 1 88.81 246 HIS A CA 1
ATOM 1858 C C . HIS A 1 246 ? -8.43 34.719 3.916 1 88.81 246 HIS A C 1
ATOM 1860 O O . HIS A 1 246 ? -7.418 35 4.574 1 88.81 246 HIS A O 1
ATOM 1866 N N . ASP A 1 247 ? -9.094 33.656 4.117 1 92.25 247 ASP A N 1
ATOM 1867 C CA . ASP A 1 247 ? -8.828 32.781 5.262 1 92.25 247 ASP A CA 1
ATOM 1868 C C . ASP A 1 247 ? -7.691 31.812 4.957 1 92.25 247 ASP A C 1
ATOM 1870 O O . ASP A 1 247 ? -6.883 31.5 5.836 1 92.25 247 ASP A O 1
ATOM 1874 N N . ILE A 1 248 ? -7.578 31.406 3.738 1 93.94 248 ILE A N 1
ATOM 1875 C CA . ILE A 1 248 ? -6.703 30.281 3.389 1 93.94 248 ILE A CA 1
ATOM 1876 C C . ILE A 1 248 ? -5.242 30.719 3.516 1 93.94 248 ILE A C 1
ATOM 1878 O O . ILE A 1 248 ? -4.43 30.016 4.121 1 93.94 248 ILE A O 1
ATOM 1882 N N . PRO A 1 249 ? -4.883 31.938 2.973 1 95.25 249 PRO A N 1
ATOM 1883 C CA . PRO A 1 249 ? -3.49 32.375 3.158 1 95.25 249 PRO A CA 1
ATOM 1884 C C . PRO A 1 249 ? -3.098 32.469 4.629 1 95.25 249 PRO A C 1
ATOM 1886 O O . PRO A 1 249 ? -1.993 32.062 5.008 1 95.25 249 PRO A O 1
ATOM 1889 N N . ASN A 1 250 ? -3.986 32.969 5.453 1 95.88 250 ASN A N 1
ATOM 1890 C CA . ASN A 1 250 ? -3.723 33.062 6.883 1 95.88 250 ASN A CA 1
ATOM 1891 C C . ASN A 1 250 ? -3.588 31.688 7.512 1 95.88 250 ASN A C 1
ATOM 1893 O O . ASN A 1 250 ? -2.711 31.453 8.352 1 95.88 250 ASN A O 1
ATOM 1897 N N . PHE A 1 251 ? -4.434 30.844 7.125 1 96.12 251 PHE A N 1
ATOM 1898 C CA . PHE A 1 251 ? -4.371 29.453 7.59 1 96.12 251 PHE A CA 1
ATOM 1899 C C . PHE A 1 251 ? -3.025 28.828 7.242 1 96.12 251 PHE A C 1
ATOM 1901 O O . PHE A 1 251 ? -2.389 28.203 8.094 1 96.12 251 PHE A O 1
ATOM 1908 N N . LEU A 1 252 ? -2.605 28.984 6.008 1 97.94 252 LEU A N 1
ATOM 1909 C CA . LEU A 1 252 ? -1.362 28.391 5.531 1 97.94 252 LEU A CA 1
ATOM 1910 C C . LEU A 1 252 ? -0.164 28.969 6.281 1 97.94 252 LEU A C 1
ATOM 1912 O O . LEU A 1 252 ? 0.821 28.266 6.516 1 97.94 252 LEU A O 1
ATOM 1916 N N . GLU A 1 253 ? -0.216 30.234 6.641 1 98.38 253 GLU A N 1
ATOM 1917 C CA . GLU A 1 253 ? 0.86 30.828 7.43 1 98.38 253 GLU A CA 1
ATOM 1918 C C . GLU A 1 253 ? 0.875 30.281 8.852 1 98.38 253 GLU A C 1
ATOM 1920 O O . GLU A 1 253 ? 1.94 29.984 9.398 1 98.38 253 GLU A O 1
ATOM 1925 N N . CYS A 1 254 ? -0.304 30.156 9.461 1 98.25 254 CYS A N 1
ATOM 1926 C CA . CYS A 1 254 ? -0.403 29.562 10.797 1 98.25 254 CYS A CA 1
ATOM 1927 C C . CYS A 1 254 ? 0.131 28.125 10.797 1 98.25 254 CYS A C 1
ATOM 1929 O O . CYS A 1 254 ? 0.894 27.75 11.68 1 98.25 254 CYS A O 1
ATOM 1931 N N . LEU A 1 255 ? -0.292 27.422 9.82 1 98.12 255 LEU A N 1
ATOM 1932 C CA . LEU A 1 255 ? 0.173 26.047 9.617 1 98.12 255 LEU A CA 1
ATOM 1933 C C . LEU A 1 255 ? 1.694 26 9.531 1 98.12 255 LEU A C 1
ATOM 1935 O O . LEU A 1 255 ? 2.332 25.188 10.219 1 98.12 255 LEU A O 1
ATOM 1939 N N . THR A 1 256 ? 2.295 26.828 8.742 1 98.81 256 THR A N 1
ATOM 1940 C CA . THR A 1 256 ? 3.734 26.875 8.508 1 98.81 256 THR A CA 1
ATOM 1941 C C . THR A 1 256 ? 4.48 27.234 9.789 1 98.81 256 THR A C 1
ATOM 1943 O O . THR A 1 256 ? 5.539 26.688 10.078 1 98.81 256 THR A O 1
ATOM 1946 N N . GLU A 1 257 ? 3.943 28.172 10.578 1 98.81 257 GLU A N 1
ATOM 1947 C CA . GLU A 1 257 ? 4.562 28.578 11.836 1 98.81 257 GLU A CA 1
ATOM 1948 C C . GLU A 1 257 ? 4.562 27.438 12.844 1 98.81 257 GLU A C 1
ATOM 1950 O O . GLU A 1 257 ? 5.516 27.266 13.602 1 98.81 257 GLU A O 1
ATOM 1955 N N . TYR A 1 258 ? 3.508 26.672 12.844 1 98.81 258 TYR A N 1
ATOM 1956 C CA . TYR A 1 258 ? 3.465 25.5 13.727 1 98.81 258 TYR A CA 1
ATOM 1957 C C . TYR A 1 258 ? 4.504 24.469 13.32 1 98.81 258 TYR A C 1
ATOM 1959 O O . TYR A 1 258 ? 5.125 23.828 14.172 1 98.81 258 TYR A O 1
ATOM 1967 N N . ALA A 1 259 ? 4.652 24.266 12.023 1 98.88 259 ALA A N 1
ATOM 1968 C CA . ALA A 1 259 ? 5.703 23.359 11.555 1 98.88 259 ALA A CA 1
ATOM 1969 C C . ALA A 1 259 ? 7.078 23.844 12.008 1 98.88 259 ALA A C 1
ATOM 1971 O O . ALA A 1 259 ? 7.906 23.047 12.453 1 98.88 259 ALA A O 1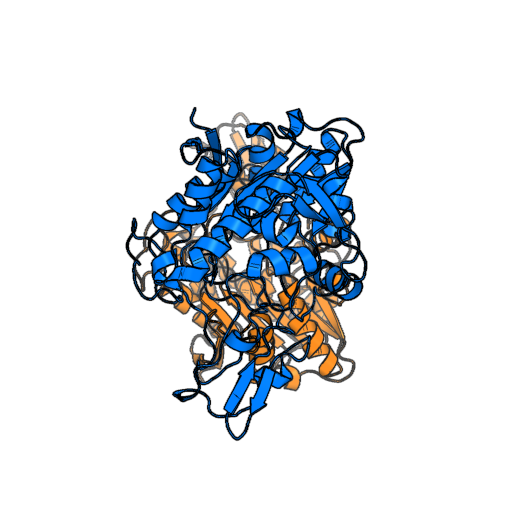
ATOM 1972 N N . TYR A 1 260 ? 7.293 25.141 11.906 1 98.75 260 TYR A N 1
ATOM 1973 C CA . TYR A 1 260 ? 8.523 25.766 12.367 1 98.75 260 TYR A CA 1
ATOM 1974 C C . TYR A 1 260 ? 8.758 25.484 13.852 1 98.75 260 TYR A C 1
ATOM 1976 O O . TYR A 1 260 ? 9.859 25.109 14.25 1 98.75 260 TYR A O 1
ATOM 1984 N N . GLY A 1 261 ? 7.734 25.641 14.641 1 98.75 261 GLY A N 1
ATOM 1985 C CA . GLY A 1 261 ? 7.828 25.406 16.078 1 98.75 261 GLY A CA 1
ATOM 1986 C C . GLY A 1 261 ? 8.062 23.953 16.438 1 98.75 261 GLY A C 1
ATOM 1987 O O . GLY A 1 261 ? 8.711 23.656 17.453 1 98.75 261 GLY A O 1
ATOM 1988 N N . ALA A 1 262 ? 7.562 23.031 15.617 1 98.75 262 ALA A N 1
ATOM 1989 C CA . ALA A 1 262 ? 7.668 21.609 15.891 1 98.75 262 ALA A CA 1
ATOM 1990 C C . ALA A 1 262 ? 9.125 21.141 15.867 1 98.75 262 ALA A C 1
ATOM 1992 O O . ALA A 1 262 ? 9.469 20.141 16.484 1 98.75 262 ALA A O 1
ATOM 1993 N N . VAL A 1 263 ? 9.977 21.859 15.141 1 98.25 263 VAL A N 1
ATOM 1994 C CA . VAL A 1 263 ? 11.352 21.406 15 1 98.25 263 VAL A CA 1
ATOM 1995 C C . VAL A 1 263 ? 12.281 22.297 15.82 1 98.25 263 VAL A C 1
ATOM 1997 O O . VAL A 1 263 ? 13.492 22.109 15.828 1 98.25 263 VAL A O 1
ATOM 2000 N N . LYS A 1 264 ? 11.711 23.297 16.5 1 96.94 264 LYS A N 1
ATOM 2001 C CA . LYS A 1 264 ? 12.531 24.141 17.359 1 96.94 264 LYS A CA 1
ATOM 2002 C C . LYS A 1 264 ? 13.227 23.328 18.438 1 96.94 264 LYS A C 1
ATOM 2004 O O . LYS A 1 264 ? 12.617 22.438 19.047 1 96.94 264 LYS A O 1
ATOM 2009 N N . GLY A 1 265 ? 14.516 23.609 18.703 1 95 265 GLY A N 1
ATOM 2010 C CA . GLY A 1 265 ? 15.289 22.859 19.672 1 95 265 GLY A CA 1
ATOM 2011 C C . GLY A 1 265 ? 15.938 21.609 19.062 1 95 265 GLY A C 1
ATOM 2012 O O . GLY A 1 265 ? 16.703 20.922 19.75 1 95 265 GLY A O 1
ATOM 2013 N N . LYS A 1 266 ? 15.633 21.312 17.844 1 96.94 266 LYS A N 1
ATOM 2014 C CA . LYS A 1 266 ? 16.203 20.156 17.156 1 96.94 266 LYS A CA 1
ATOM 2015 C C . LYS A 1 266 ? 16.891 20.594 15.852 1 96.94 266 LYS A C 1
ATOM 2017 O O . LYS A 1 266 ? 16.828 19.891 14.852 1 96.94 266 LYS A O 1
ATOM 2022 N N . GLU A 1 267 ? 17.391 21.844 15.828 1 94.12 267 GLU A N 1
ATOM 2023 C CA . GLU A 1 267 ? 18.047 22.375 14.641 1 94.12 267 GLU A CA 1
ATOM 2024 C C . GLU A 1 267 ? 19.203 21.469 14.195 1 94.12 267 GLU A C 1
ATOM 2026 O O . GLU A 1 267 ? 20.062 21.125 15 1 94.12 267 GLU A O 1
ATOM 2031 N N . GLY A 1 268 ? 19.109 21.047 12.961 1 96.12 268 GLY A N 1
ATOM 2032 C CA . GLY A 1 268 ? 20.156 20.219 12.406 1 96.12 268 GLY A CA 1
ATOM 2033 C C . GLY A 1 268 ? 20 18.75 12.773 1 96.12 268 GLY A C 1
ATOM 2034 O O . GLY A 1 268 ? 20.844 17.922 12.414 1 96.12 268 GLY A O 1
ATOM 2035 N N . LYS A 1 269 ? 18.922 18.406 13.477 1 98.44 269 LYS A N 1
ATOM 2036 C CA . LYS A 1 269 ? 18.734 17.047 13.953 1 98.44 269 LYS A CA 1
ATOM 2037 C C . LYS A 1 269 ? 17.406 16.469 13.461 1 98.44 269 LYS A C 1
ATOM 2039 O O . LYS A 1 269 ? 16.797 15.641 14.133 1 98.44 269 LYS A O 1
ATOM 2044 N N . VAL A 1 270 ? 16.938 17 12.352 1 98.75 270 VAL A N 1
ATOM 2045 C CA . VAL A 1 270 ? 15.68 16.531 11.773 1 98.75 270 VAL A CA 1
ATOM 2046 C C . VAL A 1 270 ? 15.906 16.156 10.305 1 98.75 270 VAL A C 1
ATOM 2048 O O . VAL A 1 270 ? 16.562 16.891 9.57 1 98.75 270 VAL A O 1
ATOM 2051 N N . GLY A 1 271 ? 15.5 14.992 9.914 1 98.88 271 GLY A N 1
ATOM 2052 C CA . GLY A 1 271 ? 15.453 14.547 8.531 1 98.88 271 GLY A CA 1
ATOM 2053 C C . GLY A 1 271 ? 14.039 14.344 8.016 1 98.88 271 GLY A C 1
ATOM 2054 O O . GLY A 1 271 ? 13.133 14.039 8.789 1 98.88 271 GLY A O 1
ATOM 2055 N N . TYR A 1 272 ? 13.891 14.547 6.719 1 98.94 272 TYR A N 1
ATOM 2056 C CA . TYR A 1 272 ? 12.57 14.492 6.113 1 98.94 272 TYR A CA 1
ATOM 2057 C C . TYR A 1 272 ? 12.555 13.531 4.926 1 98.94 272 TYR A C 1
ATOM 2059 O O . TYR A 1 272 ? 13.484 13.531 4.113 1 98.94 272 TYR A O 1
ATOM 2067 N N . ILE A 1 273 ? 11.547 12.695 4.852 1 98.94 273 ILE A N 1
ATOM 2068 C CA . ILE A 1 273 ? 11.305 11.812 3.717 1 98.94 273 ILE A CA 1
ATOM 2069 C C . ILE A 1 273 ? 9.867 11.969 3.229 1 98.94 273 ILE A C 1
ATOM 2071 O O . ILE A 1 273 ? 8.922 11.828 4.008 1 98.94 273 ILE A O 1
ATOM 2075 N N . ASN A 1 274 ? 9.68 12.328 1.951 1 98.94 274 ASN A N 1
ATOM 2076 C CA . ASN A 1 274 ? 8.375 12.367 1.306 1 98.94 274 ASN A CA 1
ATOM 2077 C C . ASN A 1 274 ? 8.164 11.164 0.397 1 98.94 274 ASN A C 1
ATOM 2079 O O . ASN A 1 274 ? 9.031 10.82 -0.408 1 98.94 274 ASN A O 1
ATOM 2083 N N . PHE A 1 275 ? 7.055 10.523 0.574 1 98.88 275 PHE A N 1
ATOM 2084 C CA . PHE A 1 275 ? 6.633 9.43 -0.293 1 98.88 275 PHE A CA 1
ATOM 2085 C C . PHE A 1 275 ? 5.598 9.914 -1.306 1 98.88 275 PHE A C 1
ATOM 2087 O O . PHE A 1 275 ? 4.465 10.234 -0.941 1 98.88 275 PHE A O 1
ATOM 2094 N N . LEU A 1 276 ? 5.98 10.008 -2.582 1 98.69 276 LEU A N 1
ATOM 2095 C CA . LEU A 1 276 ? 5.07 10.375 -3.662 1 98.69 276 LEU A CA 1
ATOM 2096 C C . LEU A 1 276 ? 4.43 9.141 -4.277 1 98.69 276 LEU A C 1
ATOM 2098 O O . LEU A 1 276 ? 4.652 8.836 -5.453 1 98.69 276 LEU A O 1
ATOM 2102 N N . LEU A 1 277 ? 3.709 8.492 -3.475 1 98.06 277 LEU A N 1
ATOM 2103 C CA . LEU A 1 277 ? 2.949 7.281 -3.775 1 98.06 277 LEU A CA 1
ATOM 2104 C C . LEU A 1 277 ? 1.469 7.48 -3.471 1 98.06 277 LEU A C 1
ATOM 2106 O O . LEU A 1 277 ? 1.114 8.133 -2.486 1 98.06 277 LEU A O 1
ATOM 2110 N N . LYS A 1 278 ? 0.62 6.891 -4.391 1 97.38 278 LYS A N 1
ATOM 2111 C CA . LYS A 1 278 ? -0.817 7.059 -4.195 1 97.38 278 LYS A CA 1
ATOM 2112 C C . LYS A 1 278 ? -1.171 8.516 -3.922 1 97.38 278 LYS A C 1
ATOM 2114 O O . LYS A 1 278 ? -1.771 8.836 -2.893 1 97.38 278 LYS A O 1
ATOM 2119 N N . ILE A 1 279 ? -0.848 9.352 -4.84 1 98.25 279 ILE A N 1
ATOM 2120 C CA . ILE A 1 279 ? -1.037 10.789 -4.691 1 98.25 279 ILE A CA 1
ATOM 2121 C C . ILE A 1 279 ? -2.504 11.141 -4.926 1 98.25 279 ILE A C 1
ATOM 2123 O O . ILE A 1 279 ? -2.898 11.484 -6.043 1 98.25 279 ILE A O 1
ATOM 2127 N N . THR A 1 280 ? -3.271 11.156 -3.867 1 97.19 280 THR A N 1
ATOM 2128 C CA . THR A 1 280 ? -4.711 11.391 -3.889 1 97.19 280 THR A CA 1
ATOM 2129 C C . THR A 1 280 ? -5.023 12.875 -3.795 1 97.19 280 THR A C 1
ATOM 2131 O O . THR A 1 280 ? -4.168 13.672 -3.404 1 97.19 280 THR A O 1
ATOM 2134 N N . PRO A 1 281 ? -6.262 13.312 -4.168 1 95.5 281 PRO A N 1
ATOM 2135 C CA . PRO A 1 281 ? -6.613 14.734 -4.117 1 95.5 281 PRO A CA 1
ATOM 2136 C C . PRO A 1 281 ? -6.828 15.234 -2.691 1 95.5 281 PRO A C 1
ATOM 2138 O O . PRO A 1 281 ? -6.66 16.422 -2.424 1 95.5 281 PRO A O 1
ATOM 2141 N N . ASP A 1 282 ? -7.148 14.266 -1.809 1 92.75 282 ASP A N 1
ATOM 2142 C CA . ASP A 1 282 ? -7.516 14.641 -0.444 1 92.75 282 ASP A CA 1
ATOM 2143 C C . ASP A 1 282 ? -6.449 14.188 0.55 1 92.75 282 ASP A C 1
ATOM 2145 O O . ASP A 1 282 ? -5.449 13.57 0.163 1 92.75 282 ASP A O 1
ATOM 2149 N N . CYS A 1 283 ? -6.711 14.516 1.771 1 90.94 283 CYS A N 1
ATOM 2150 C CA . CYS A 1 283 ? -5.824 14.125 2.857 1 90.94 283 CYS A CA 1
ATOM 2151 C C . CYS A 1 283 ? -6.188 12.742 3.393 1 90.94 283 CYS A C 1
ATOM 2153 O O . CYS A 1 283 ? -7.32 12.297 3.236 1 90.94 283 CYS A O 1
ATOM 2155 N N . ASP A 1 284 ? -5.246 12.125 4.059 1 91.31 284 ASP A N 1
ATOM 2156 C CA . ASP A 1 284 ? -5.477 10.836 4.711 1 91.31 284 ASP A CA 1
ATOM 2157 C C . ASP A 1 284 ? -6.281 11.016 6 1 91.31 284 ASP A C 1
ATOM 2159 O O . ASP A 1 284 ? -6.535 10.039 6.715 1 91.31 284 ASP A O 1
ATOM 2163 N N . CYS A 1 285 ? -6.68 12.188 6.281 1 88.25 285 CYS A N 1
ATOM 2164 C CA . CYS A 1 285 ? -7.484 12.445 7.469 1 88.25 285 CYS A CA 1
ATOM 2165 C C . CYS A 1 285 ? -8.945 12.109 7.223 1 88.25 285 CYS A C 1
ATOM 2167 O O . CYS A 1 285 ? -9.734 12 8.164 1 88.25 285 CYS A O 1
ATOM 2169 N N . VAL A 1 286 ? -9.305 11.961 5.992 1 88 286 VAL A N 1
ATOM 2170 C CA . VAL A 1 286 ? -10.648 11.484 5.699 1 88 286 VAL A CA 1
ATOM 2171 C C . VAL A 1 286 ? -10.672 9.961 5.691 1 88 286 VAL A C 1
ATOM 2173 O O . VAL A 1 286 ? -9.688 9.32 5.316 1 88 286 VAL A O 1
ATOM 2176 N N . PRO A 1 287 ? -11.789 9.398 6.039 1 91.62 287 PRO A N 1
ATOM 2177 C CA . PRO A 1 287 ? -11.883 7.941 6.168 1 91.62 287 PRO A CA 1
ATOM 2178 C C . PRO A 1 287 ? -12.039 7.238 4.824 1 91.62 287 PRO A C 1
ATOM 2180 O O . PRO A 1 287 ? -12.789 6.262 4.719 1 91.62 287 PRO A O 1
ATOM 2183 N N . TRP A 1 288 ? -11.508 7.797 3.748 1 92.94 288 TRP A N 1
ATOM 2184 C CA . TRP A 1 288 ? -11.438 7.188 2.422 1 92.94 288 TRP A CA 1
ATOM 2185 C C . TRP A 1 288 ? -10.195 7.664 1.669 1 92.94 288 TRP A C 1
ATOM 2187 O O . TRP A 1 288 ? -9.539 8.617 2.09 1 92.94 288 TRP A O 1
ATOM 2197 N N . SER A 1 289 ? -9.852 6.945 0.699 1 95.31 289 SER A N 1
ATOM 2198 C CA . SER A 1 289 ? -8.852 7.367 -0.275 1 95.31 289 SER A CA 1
ATOM 2199 C C . SER A 1 289 ? -9.414 7.352 -1.691 1 95.31 289 SER A C 1
ATOM 2201 O O . SER A 1 289 ? -9.875 6.312 -2.17 1 95.31 289 SER A O 1
ATOM 2203 N N . ASP A 1 290 ? -9.398 8.484 -2.314 1 95.69 290 ASP A N 1
ATOM 2204 C CA . ASP A 1 290 ? -9.836 8.578 -3.705 1 95.69 290 ASP A CA 1
ATOM 2205 C C . ASP A 1 290 ? -8.75 8.086 -4.656 1 95.69 290 ASP A C 1
ATOM 2207 O O . ASP A 1 290 ? -7.629 7.781 -4.227 1 95.69 290 ASP A O 1
ATOM 2211 N N . ALA A 1 291 ? -9.133 7.906 -5.906 1 96.75 291 ALA A N 1
ATOM 2212 C CA . ALA A 1 291 ? -8.156 7.531 -6.926 1 96.75 291 ALA A CA 1
ATOM 2213 C C . ALA A 1 291 ? -7.023 8.555 -7 1 96.75 291 ALA A C 1
ATOM 2215 O O . ALA A 1 291 ? -7.258 9.758 -6.879 1 96.75 291 ALA A O 1
ATOM 2216 N N . PRO A 1 292 ? -5.781 8.094 -7.203 1 97.5 292 PRO A N 1
ATOM 2217 C CA . PRO A 1 292 ? -4.672 9.031 -7.383 1 97.5 292 PRO A CA 1
ATOM 2218 C C . PRO A 1 292 ? -4.871 9.961 -8.578 1 97.5 292 PRO A C 1
ATOM 2220 O O . PRO A 1 292 ? -5.473 9.562 -9.578 1 97.5 292 PRO A O 1
ATOM 2223 N N . ILE A 1 293 ? -4.316 11.117 -8.508 1 97.69 293 ILE A N 1
ATOM 2224 C CA . ILE A 1 293 ? -4.52 12.109 -9.562 1 97.69 293 ILE A CA 1
ATOM 2225 C C . ILE A 1 293 ? -3.359 12.047 -10.555 1 97.69 293 ILE A C 1
ATOM 2227 O O . ILE A 1 293 ? -3.471 12.539 -11.68 1 97.69 293 ILE A O 1
ATOM 2231 N N . VAL A 1 294 ? -2.275 11.492 -10.156 1 97.75 294 VAL A N 1
ATOM 2232 C CA . VAL A 1 294 ? -1.117 11.219 -11 1 97.75 294 VAL A CA 1
ATOM 2233 C C . VAL A 1 294 ? -0.537 9.852 -10.664 1 97.75 294 VAL A C 1
ATOM 2235 O O . VAL A 1 294 ? -0.872 9.266 -9.633 1 97.75 294 VAL A O 1
ATOM 2238 N N . PRO A 1 295 ? 0.342 9.297 -11.555 1 96.31 295 PRO A N 1
ATOM 2239 C CA . PRO A 1 295 ? 0.999 8.031 -11.219 1 96.31 295 PRO A CA 1
ATOM 2240 C C . PRO A 1 295 ? 1.952 8.156 -10.031 1 96.31 295 PRO A C 1
ATOM 2242 O O . PRO A 1 295 ? 2.361 9.266 -9.68 1 96.31 295 PRO A O 1
ATOM 2245 N N . ASP A 1 296 ? 2.219 6.977 -9.383 1 97.5 296 ASP A N 1
ATOM 2246 C CA . ASP A 1 296 ? 3.297 6.949 -8.398 1 97.5 296 ASP A CA 1
ATOM 2247 C C . ASP A 1 296 ? 4.605 7.449 -9.008 1 97.5 296 ASP A C 1
ATOM 2249 O O . ASP A 1 296 ? 4.902 7.168 -10.172 1 97.5 296 ASP A O 1
ATOM 2253 N N . ILE A 1 297 ? 5.414 8.164 -8.211 1 97.94 297 ILE A N 1
ATOM 2254 C CA . ILE A 1 297 ? 6.582 8.836 -8.766 1 97.94 297 ILE A CA 1
ATOM 2255 C C . ILE A 1 297 ? 7.848 8.289 -8.109 1 97.94 297 ILE A C 1
ATOM 2257 O O . ILE A 1 297 ? 8.781 7.879 -8.805 1 97.94 297 ILE A O 1
ATOM 2261 N N . GLY A 1 298 ? 7.926 8.375 -6.812 1 98.31 298 GLY A N 1
ATOM 2262 C CA . GLY A 1 298 ? 9.133 7.965 -6.105 1 98.31 298 GLY A CA 1
ATOM 2263 C C . GLY A 1 298 ? 9.18 8.461 -4.672 1 98.31 298 GLY A C 1
ATOM 2264 O O . GLY A 1 298 ? 8.141 8.719 -4.062 1 98.31 298 GLY A O 1
ATOM 2265 N N . ILE A 1 299 ? 10.398 8.453 -4.105 1 98.88 299 ILE A N 1
ATOM 2266 C CA . ILE A 1 299 ? 10.641 8.836 -2.719 1 98.88 299 ILE A CA 1
ATOM 2267 C C . ILE A 1 299 ? 11.781 9.852 -2.662 1 98.88 299 ILE A C 1
ATOM 2269 O O . ILE A 1 299 ? 12.773 9.734 -3.389 1 98.88 299 ILE A O 1
ATOM 2273 N N . LEU A 1 300 ? 11.609 10.906 -1.838 1 98.88 300 LEU A N 1
ATOM 2274 C CA . LEU A 1 300 ? 12.602 11.969 -1.684 1 98.88 300 LEU A CA 1
ATOM 2275 C C . LEU A 1 300 ? 13.031 12.094 -0.227 1 98.88 300 LEU A C 1
ATOM 2277 O O . LEU A 1 300 ? 12.25 11.812 0.685 1 98.88 300 LEU A O 1
ATOM 2281 N N . ALA A 1 301 ? 14.258 12.578 -0.01 1 98.94 301 ALA A N 1
ATOM 2282 C CA . ALA A 1 301 ? 14.773 12.859 1.327 1 98.94 301 ALA A CA 1
ATOM 2283 C C . ALA A 1 301 ? 15.586 14.148 1.342 1 98.94 301 ALA A C 1
ATOM 2285 O O . ALA A 1 301 ? 16.25 14.492 0.357 1 98.94 301 ALA A O 1
ATOM 2286 N N . SER A 1 302 ? 15.523 14.891 2.365 1 98.88 302 SER A N 1
ATOM 2287 C CA . SER A 1 302 ? 16.281 16.125 2.555 1 98.88 302 SER A CA 1
ATOM 2288 C C . SER A 1 302 ? 16.359 16.5 4.031 1 98.88 302 SER A C 1
ATOM 2290 O O . SER A 1 302 ? 15.641 15.938 4.859 1 98.88 302 SER A O 1
ATOM 2292 N N . LYS A 1 303 ? 17.234 17.359 4.363 1 98.56 303 LYS A N 1
ATOM 2293 C CA . LYS A 1 303 ? 17.312 17.953 5.695 1 98.56 303 LYS A CA 1
ATOM 2294 C C . LYS A 1 303 ? 16.578 19.297 5.738 1 98.56 303 LYS A C 1
ATOM 2296 O O . LYS A 1 303 ? 16.531 19.953 6.777 1 98.56 303 LYS A O 1
ATOM 2301 N N . ASP A 1 304 ? 16 19.703 4.59 1 98.75 304 ASP A N 1
ATOM 2302 C CA . ASP A 1 304 ? 15.242 20.938 4.441 1 98.75 304 ASP A CA 1
ATOM 2303 C C . ASP A 1 304 ? 13.797 20.656 4.059 1 98.75 304 ASP A C 1
ATOM 2305 O O . ASP A 1 304 ? 13.516 20.25 2.928 1 98.75 304 ASP A O 1
ATOM 2309 N N . PRO A 1 305 ? 12.82 20.859 4.98 1 98.75 305 PRO A N 1
ATOM 2310 C CA . PRO A 1 305 ? 11.43 20.484 4.699 1 98.75 305 PRO A CA 1
ATOM 2311 C C . PRO A 1 305 ? 10.805 21.328 3.59 1 98.75 305 PRO A C 1
ATOM 2313 O O . PRO A 1 305 ? 9.945 20.844 2.85 1 98.75 305 PRO A O 1
ATOM 2316 N N . VAL A 1 306 ? 11.242 22.594 3.445 1 98.81 306 VAL A N 1
ATOM 2317 C CA . VAL A 1 306 ? 10.703 23.484 2.412 1 98.81 306 VAL A CA 1
ATOM 2318 C C . VAL A 1 306 ? 11.211 23.031 1.041 1 98.81 306 VAL A C 1
ATOM 2320 O O . VAL A 1 306 ? 10.422 22.906 0.096 1 98.81 306 VAL A O 1
ATOM 2323 N N . ALA A 1 307 ? 12.508 22.75 0.951 1 98.88 307 ALA A N 1
ATOM 2324 C CA . ALA A 1 307 ? 13.086 22.25 -0.296 1 98.88 307 ALA A CA 1
ATOM 2325 C C . ALA A 1 307 ? 12.453 20.922 -0.701 1 98.88 307 ALA A C 1
ATOM 2327 O O . ALA A 1 307 ? 12.172 20.703 -1.88 1 98.88 307 ALA A O 1
ATOM 2328 N N . LEU A 1 308 ? 12.289 20.109 0.247 1 98.88 308 LEU A N 1
ATOM 2329 C CA . LEU A 1 308 ? 11.711 18.781 -0 1 98.88 308 LEU A CA 1
ATOM 2330 C C . LEU A 1 308 ? 10.297 18.906 -0.551 1 98.88 308 LEU A C 1
ATOM 2332 O O . LEU A 1 308 ? 9.953 18.25 -1.534 1 98.88 308 LEU A O 1
ATOM 2336 N N . ASP A 1 309 ? 9.453 19.703 0.105 1 98.88 309 ASP A N 1
ATOM 2337 C CA . ASP A 1 309 ? 8.078 19.875 -0.338 1 98.88 309 ASP A CA 1
ATOM 2338 C C . ASP A 1 309 ? 8.023 20.562 -1.702 1 98.88 309 ASP A C 1
ATOM 2340 O O . ASP A 1 309 ? 7.18 20.234 -2.539 1 98.88 309 ASP A O 1
ATOM 2344 N N . GLN A 1 310 ? 8.922 21.516 -1.934 1 98.81 310 GLN A N 1
ATOM 2345 C CA . GLN A 1 310 ? 9 22.172 -3.236 1 98.81 310 GLN A CA 1
ATOM 2346 C C . GLN A 1 310 ? 9.328 21.156 -4.336 1 98.81 310 GLN A C 1
ATOM 2348 O O . GLN A 1 310 ? 8.68 21.141 -5.383 1 98.81 310 GLN A O 1
ATOM 2353 N N . ALA A 1 311 ? 10.359 20.375 -4.082 1 98.81 311 ALA A N 1
ATOM 2354 C CA . ALA A 1 311 ? 10.766 19.359 -5.059 1 98.81 311 ALA A CA 1
ATOM 2355 C C . ALA A 1 311 ? 9.641 18.375 -5.316 1 98.81 311 ALA A C 1
ATOM 2357 O O . ALA A 1 311 ? 9.406 17.969 -6.457 1 98.81 311 ALA A O 1
ATOM 2358 N N . SER A 1 312 ? 8.969 17.938 -4.266 1 98.88 312 SER A N 1
ATOM 2359 C CA . SER A 1 312 ? 7.848 17.016 -4.387 1 98.88 312 SER A CA 1
ATOM 2360 C C . SER A 1 312 ? 6.723 17.609 -5.219 1 98.88 312 SER A C 1
ATOM 2362 O O . SER A 1 312 ? 6.16 16.953 -6.094 1 98.88 312 SER A O 1
ATOM 2364 N N . TYR A 1 313 ? 6.406 18.891 -4.918 1 98.75 313 TYR A N 1
ATOM 2365 C CA . TYR A 1 313 ? 5.387 19.625 -5.652 1 98.75 313 TYR A CA 1
ATOM 2366 C C . TYR A 1 313 ? 5.723 19.688 -7.137 1 98.75 313 TYR A C 1
ATOM 2368 O O . TYR A 1 313 ? 4.852 19.469 -7.984 1 98.75 313 TYR A O 1
ATOM 2376 N N . ASP A 1 314 ? 6.941 19.984 -7.457 1 98.69 314 ASP A N 1
ATOM 2377 C CA . ASP A 1 314 ? 7.406 20.094 -8.836 1 98.69 314 ASP A CA 1
ATOM 2378 C C . ASP A 1 314 ? 7.297 18.75 -9.555 1 98.69 314 ASP A C 1
ATOM 2380 O O . ASP A 1 314 ? 6.883 18.688 -10.719 1 98.69 314 ASP A O 1
ATOM 2384 N N . LEU A 1 315 ? 7.691 17.688 -8.898 1 98.5 315 LEU A N 1
ATOM 2385 C CA . LEU A 1 315 ? 7.664 16.359 -9.508 1 98.5 315 LEU A CA 1
ATOM 2386 C C . LEU A 1 315 ? 6.234 15.945 -9.844 1 98.5 315 LEU A C 1
ATOM 2388 O O . LEU A 1 315 ? 5.984 15.359 -10.898 1 98.5 315 LEU A O 1
ATOM 2392 N N . VAL A 1 316 ? 5.289 16.219 -8.953 1 98.62 316 VAL A N 1
ATOM 2393 C CA . VAL A 1 316 ? 3.891 15.891 -9.203 1 98.62 316 VAL A CA 1
ATOM 2394 C C . VAL A 1 316 ? 3.402 16.641 -10.438 1 98.62 316 VAL A C 1
ATOM 2396 O O . VAL A 1 316 ? 2.75 16.062 -11.312 1 98.62 316 VAL A O 1
ATOM 2399 N N . ASN A 1 317 ? 3.74 17.906 -10.516 1 98.38 317 ASN A N 1
ATOM 2400 C CA . ASN A 1 317 ? 3.254 18.75 -11.602 1 98.38 317 ASN A CA 1
ATOM 2401 C C . ASN A 1 317 ? 3.891 18.375 -12.938 1 98.38 317 ASN A C 1
ATOM 2403 O O . ASN A 1 317 ? 3.33 18.641 -14 1 98.38 317 ASN A O 1
ATOM 2407 N N . ARG A 1 318 ? 4.992 17.734 -12.906 1 97.62 318 ARG A N 1
ATOM 2408 C CA . ARG A 1 318 ? 5.656 17.281 -14.125 1 97.62 318 ARG A CA 1
ATOM 2409 C C . ARG A 1 318 ? 4.957 16.062 -14.719 1 97.62 318 ARG A C 1
ATOM 2411 O O . ARG A 1 318 ? 5.215 15.68 -15.859 1 97.62 318 ARG A O 1
ATOM 2418 N N . GLN A 1 319 ? 4.129 15.422 -13.938 1 97.19 319 GLN A N 1
ATOM 2419 C CA . GLN A 1 319 ? 3.436 14.227 -14.406 1 97.19 319 GLN A CA 1
ATOM 2420 C C . GLN A 1 319 ? 2.229 14.594 -15.266 1 97.19 319 GLN A C 1
ATOM 2422 O O . GLN A 1 319 ? 1.668 15.688 -15.125 1 97.19 319 GLN A O 1
ATOM 2427 N N . LYS A 1 320 ? 1.864 13.656 -16.219 1 95.94 320 LYS A N 1
ATOM 2428 C CA . LYS A 1 320 ? 0.535 13.719 -16.812 1 95.94 320 LYS A CA 1
ATOM 2429 C C . LYS A 1 320 ? -0.535 13.25 -15.836 1 95.94 320 LYS A C 1
ATOM 2431 O O . LYS A 1 320 ? -0.37 12.227 -15.164 1 95.94 320 LYS A O 1
ATOM 2436 N N . GLY A 1 321 ? -1.557 14.039 -15.727 1 96.5 321 GLY A N 1
ATOM 2437 C CA . GLY A 1 321 ? -2.654 13.688 -14.844 1 96.5 321 GLY A CA 1
ATOM 2438 C C . GLY A 1 321 ? -3.418 12.461 -15.305 1 96.5 321 GLY A C 1
ATOM 2439 O O . GLY A 1 321 ? -3.535 12.211 -16.5 1 96.5 321 GLY A O 1
ATOM 2440 N N . LEU A 1 322 ? -3.904 11.766 -14.367 1 95.56 322 LEU A N 1
ATOM 2441 C CA . LEU A 1 322 ? -4.723 10.602 -14.68 1 95.56 322 LEU A CA 1
ATOM 2442 C C . LEU A 1 322 ? -6.164 11.008 -14.969 1 95.56 322 LEU A C 1
ATOM 2444 O O . LEU A 1 322 ? -6.699 11.906 -14.312 1 95.56 322 LEU A O 1
ATOM 2448 N N . ILE A 1 323 ? -6.855 10.375 -15.867 1 88.19 323 ILE A N 1
ATOM 2449 C CA . ILE A 1 323 ? -8.172 10.789 -16.328 1 88.19 323 ILE A CA 1
ATOM 2450 C C . ILE A 1 323 ? -9.25 10.266 -15.383 1 88.19 323 ILE A C 1
ATOM 2452 O O . ILE A 1 323 ? -10.227 10.953 -15.102 1 88.19 323 ILE A O 1
ATOM 2456 N N . ASN A 1 324 ? -9.32 9.094 -14.914 1 88.25 324 ASN A N 1
ATOM 2457 C CA . ASN A 1 324 ? -10.305 8.547 -13.984 1 88.25 324 ASN A CA 1
ATOM 2458 C C . ASN A 1 324 ? -9.977 8.906 -12.539 1 88.25 324 ASN A C 1
ATOM 2460 O O . ASN A 1 324 ? -9.898 8.031 -11.68 1 88.25 324 ASN A O 1
ATOM 2464 N N . SER A 1 325 ? -9.766 10.305 -12.359 1 94.25 325 SER A N 1
ATOM 2465 C CA . SER A 1 325 ? -9.438 10.867 -11.062 1 94.25 325 SER A CA 1
ATOM 2466 C C . SER A 1 325 ? -10.266 12.117 -10.766 1 94.25 325 SER A C 1
ATOM 2468 O O . SER A 1 325 ? -11.156 12.469 -11.539 1 94.25 325 SER A O 1
ATOM 2470 N N . SER A 1 326 ? -10.039 12.797 -9.688 1 93.75 326 SER A N 1
ATOM 2471 C CA . SER A 1 326 ? -10.781 13.984 -9.281 1 93.75 326 SER A CA 1
ATOM 2472 C C . SER A 1 326 ? -10.273 15.234 -9.992 1 93.75 326 SER A C 1
ATOM 2474 O O . SER A 1 326 ? -10.797 16.328 -9.781 1 93.75 326 SER A O 1
ATOM 2476 N N . LEU A 1 327 ? -9.281 15.078 -10.82 1 94.12 327 LEU A N 1
ATOM 2477 C CA . LEU A 1 327 ? -8.781 16.234 -11.562 1 94.12 327 LEU A CA 1
ATOM 2478 C C . LEU A 1 327 ? -9.859 16.766 -12.5 1 94.12 327 LEU A C 1
ATOM 2480 O O . LEU A 1 327 ? -10.375 16.031 -13.344 1 94.12 327 LEU A O 1
ATOM 2484 N N . GLN A 1 328 ? -10.055 18 -12.344 1 92.12 328 GLN A N 1
ATOM 2485 C CA . GLN A 1 328 ? -11.047 18.656 -13.188 1 92.12 328 GLN A CA 1
ATOM 2486 C C . GLN A 1 328 ? -10.391 19.281 -14.414 1 92.12 328 GLN A C 1
ATOM 2488 O O . GLN A 1 328 ? -11.039 19.484 -15.445 1 92.12 328 GLN A O 1
ATOM 2493 N N . CYS A 1 329 ? -9.203 19.625 -14.297 1 94.62 329 CYS A N 1
ATOM 2494 C CA . CYS A 1 329 ? -8.359 20.234 -15.328 1 94.62 329 CYS A CA 1
ATOM 2495 C C . CYS A 1 329 ? -6.883 20.031 -15.016 1 94.62 329 CYS A C 1
ATOM 2497 O O . CYS A 1 329 ? -6.539 19.328 -14.07 1 94.62 329 CYS A O 1
ATOM 2499 N N . ASN A 1 330 ? -5.977 20.531 -15.898 1 96.56 330 ASN A N 1
ATOM 2500 C CA . ASN A 1 330 ? -4.535 20.5 -15.672 1 96.56 330 ASN A CA 1
ATOM 2501 C C . ASN A 1 330 ? -3.996 19.062 -15.75 1 96.56 330 ASN A C 1
ATOM 2503 O O . ASN A 1 330 ? -3.145 18.672 -14.945 1 96.56 330 ASN A O 1
ATOM 2507 N N . HIS A 1 331 ? -4.477 18.328 -16.688 1 96.44 331 HIS A N 1
ATOM 2508 C CA . HIS A 1 331 ? -4.02 16.953 -16.875 1 96.44 331 HIS A CA 1
ATOM 2509 C C . HIS A 1 331 ? -2.66 16.922 -17.562 1 96.44 331 HIS A C 1
ATOM 2511 O O . HIS A 1 331 ? -1.922 15.938 -17.438 1 96.44 331 HIS A O 1
ATOM 2517 N N . GLU A 1 332 ? -2.336 17.922 -18.281 1 96.56 332 GLU A N 1
ATOM 2518 C CA . GLU A 1 332 ? -1.104 17.938 -19.062 1 96.56 332 GLU A CA 1
ATOM 2519 C C . GLU A 1 332 ? 0.121 18.047 -18.156 1 96.56 332 GLU A C 1
ATOM 2521 O O . GLU A 1 332 ? 0.061 18.672 -17.094 1 96.56 332 GLU A O 1
ATOM 2526 N N . ALA A 1 333 ? 1.251 17.469 -18.625 1 96.19 333 ALA A N 1
ATOM 2527 C CA . ALA A 1 333 ? 2.512 17.594 -17.906 1 96.19 333 ALA A CA 1
ATOM 2528 C C . ALA A 1 333 ? 2.916 19.062 -17.766 1 96.19 333 ALA A C 1
ATOM 2530 O O . ALA A 1 333 ? 2.793 19.828 -18.703 1 96.19 333 ALA A O 1
ATOM 2531 N N . GLY A 1 334 ? 3.324 19.453 -16.547 1 97.12 334 GLY A N 1
ATOM 2532 C CA . GLY A 1 334 ? 3.76 20.828 -16.312 1 97.12 334 GLY A CA 1
ATOM 2533 C C . GLY A 1 334 ? 2.701 21.672 -15.648 1 97.12 334 GLY A C 1
ATOM 2534 O O . GLY A 1 334 ? 3.018 22.688 -15.023 1 97.12 334 GLY A O 1
ATOM 2535 N N . ALA A 1 335 ? 1.416 21.266 -15.828 1 97.44 335 ALA A N 1
ATOM 2536 C CA . ALA A 1 335 ? 0.327 22.016 -15.219 1 97.44 335 ALA A CA 1
ATOM 2537 C C . ALA A 1 335 ? 0.217 21.719 -13.727 1 97.44 335 ALA A C 1
ATOM 2539 O O . ALA A 1 335 ? 0.65 20.656 -13.266 1 97.44 335 ALA A O 1
ATOM 2540 N N . ASP A 1 336 ? -0.333 22.641 -13.031 1 98 336 ASP A N 1
ATOM 2541 C CA . ASP A 1 336 ? -0.463 22.484 -11.586 1 98 336 ASP A CA 1
ATOM 2542 C C . ASP A 1 336 ? -1.579 21.5 -11.234 1 98 336 ASP A C 1
ATOM 2544 O O . ASP A 1 336 ? -2.754 21.875 -11.203 1 98 336 ASP A O 1
ATOM 2548 N N . LYS A 1 337 ? -1.252 20.297 -10.867 1 98.19 337 LYS A N 1
ATOM 2549 C CA . LYS A 1 337 ? -2.219 19.234 -10.609 1 98.19 337 LYS A CA 1
ATOM 2550 C C . LYS A 1 337 ? -3.057 19.547 -9.375 1 98.19 337 LYS A C 1
ATOM 2552 O O . LYS A 1 337 ? -4.246 19.219 -9.32 1 98.19 337 LYS A O 1
ATOM 2557 N N . PHE A 1 338 ? -2.471 20.141 -8.359 1 97.62 338 PHE A N 1
ATOM 2558 C CA . PHE A 1 338 ? -3.195 20.422 -7.121 1 97.62 338 PHE A CA 1
ATOM 2559 C C . PHE A 1 338 ? -4.246 21.5 -7.34 1 97.62 338 PHE A C 1
ATOM 2561 O O . PHE A 1 338 ? -5.328 21.453 -6.754 1 97.62 338 PHE A O 1
ATOM 2568 N N . LYS A 1 339 ? -3.928 22.453 -8.18 1 95.69 339 LYS A N 1
ATOM 2569 C CA . LYS A 1 339 ? -4.938 23.438 -8.562 1 95.69 339 LYS A CA 1
ATOM 2570 C C . LYS A 1 339 ? -6.023 22.812 -9.43 1 95.69 339 LYS A C 1
ATOM 2572 O O . LYS A 1 339 ? -7.16 23.281 -9.461 1 95.69 339 LYS A O 1
ATOM 2577 N N . GLY A 1 340 ? -5.633 21.797 -10.164 1 96.06 340 GLY A N 1
ATOM 2578 C CA . GLY A 1 340 ? -6.617 21.047 -10.93 1 96.06 340 GLY A CA 1
ATOM 2579 C C . GLY A 1 340 ? -7.637 20.344 -10.055 1 96.06 340 GLY A C 1
ATOM 2580 O O . GLY A 1 340 ? -8.797 20.172 -10.453 1 96.06 340 GLY A O 1
ATOM 2581 N N . ALA A 1 341 ? -7.219 19.922 -8.891 1 94.38 341 ALA A N 1
ATOM 2582 C CA . ALA A 1 341 ? -8.094 19.234 -7.945 1 94.38 341 ALA A CA 1
ATOM 2583 C C . ALA A 1 341 ? -8.828 20.219 -7.047 1 94.38 341 ALA A C 1
ATOM 2585 O O . ALA A 1 341 ? -10 20.031 -6.73 1 94.38 341 ALA A O 1
ATOM 2586 N N . TRP A 1 342 ? -8.125 21.297 -6.645 1 91.81 342 TRP A N 1
ATOM 2587 C CA . TRP A 1 342 ? -8.641 22.328 -5.75 1 91.81 342 TRP A CA 1
ATOM 2588 C C . TRP A 1 342 ? -8.312 23.719 -6.285 1 91.81 342 TRP A C 1
ATOM 2590 O O . TRP A 1 342 ? -7.383 24.375 -5.805 1 91.81 342 TRP A O 1
ATOM 2600 N N . PRO A 1 343 ? -9.117 24.234 -7.141 1 90.81 343 PRO A N 1
ATOM 2601 C CA . PRO A 1 343 ? -8.773 25.438 -7.902 1 90.81 343 PRO A CA 1
ATOM 2602 C C . PRO A 1 343 ? -8.703 26.688 -7.031 1 90.81 343 PRO A C 1
ATOM 2604 O O . PRO A 1 343 ? -8.055 27.672 -7.402 1 90.81 343 PRO A O 1
ATOM 2607 N N . MET A 1 344 ? -9.25 26.688 -5.871 1 87.44 344 MET A N 1
ATOM 2608 C CA . MET A 1 344 ? -9.344 27.906 -5.074 1 87.44 344 MET A CA 1
ATOM 2609 C C . MET A 1 344 ? -8.148 28.047 -4.141 1 87.44 344 MET A C 1
ATOM 2611 O O . MET A 1 344 ? -7.996 29.062 -3.455 1 87.44 344 MET A O 1
ATOM 2615 N N . ILE A 1 345 ? -7.285 27.094 -4.191 1 91.56 345 ILE A N 1
ATOM 2616 C CA . ILE A 1 345 ? -6.23 27.047 -3.184 1 91.56 345 ILE A CA 1
ATOM 2617 C C . ILE A 1 345 ? -4.867 27.156 -3.861 1 91.56 345 ILE A C 1
ATOM 2619 O O . ILE A 1 345 ? -4.613 26.484 -4.871 1 91.56 345 ILE A O 1
ATOM 2623 N N . ASP A 1 346 ? -4.09 28.047 -3.287 1 95.12 346 ASP A N 1
ATOM 2624 C CA . ASP A 1 346 ? -2.678 28.062 -3.654 1 95.12 346 ASP A CA 1
ATOM 2625 C C . ASP A 1 346 ? -1.812 27.5 -2.527 1 95.12 346 ASP A C 1
ATOM 2627 O O . ASP A 1 346 ? -1.315 28.25 -1.686 1 95.12 346 ASP A O 1
ATOM 2631 N N . GLY A 1 347 ? -1.554 26.234 -2.633 1 95.5 347 GLY A N 1
ATOM 2632 C CA . GLY A 1 347 ? -0.8 25.547 -1.593 1 95.5 347 GLY A CA 1
ATOM 2633 C C . GLY A 1 347 ? 0.643 26.016 -1.503 1 95.5 347 GLY A C 1
ATOM 2634 O O . GLY A 1 347 ? 1.305 25.797 -0.484 1 95.5 347 GLY A O 1
ATOM 2635 N N . THR A 1 348 ? 1.181 26.688 -2.545 1 97.5 348 THR A N 1
ATOM 2636 C CA . THR A 1 348 ? 2.58 27.109 -2.562 1 97.5 348 THR A CA 1
ATOM 2637 C C . THR A 1 348 ? 2.816 28.266 -1.595 1 97.5 348 THR A C 1
ATOM 2639 O O . THR A 1 348 ? 3.963 28.578 -1.274 1 97.5 348 THR A O 1
ATOM 2642 N N . HIS A 1 349 ? 1.733 28.812 -1.07 1 97.75 349 HIS A N 1
ATOM 2643 C CA . HIS A 1 349 ? 1.852 29.859 -0.058 1 97.75 349 HIS A CA 1
ATOM 2644 C C . HIS A 1 349 ? 2.627 29.359 1.157 1 97.75 349 HIS A C 1
ATOM 2646 O O . HIS A 1 349 ? 3.383 30.125 1.77 1 97.75 349 HIS A O 1
ATOM 2652 N N . GLN A 1 350 ? 2.443 28.094 1.525 1 97.88 350 GLN A N 1
ATOM 2653 C CA . GLN A 1 350 ? 3.16 27.562 2.682 1 97.88 350 GLN A CA 1
ATOM 2654 C C . GLN A 1 350 ? 4.656 27.469 2.402 1 97.88 350 GLN A C 1
ATOM 2656 O O . GLN A 1 350 ? 5.477 27.641 3.307 1 97.88 350 GLN A O 1
ATOM 2661 N N . LEU A 1 351 ? 5.039 27.25 1.125 1 98.69 351 LEU A N 1
ATOM 2662 C CA . LEU A 1 351 ? 6.445 27.172 0.746 1 98.69 351 LEU A CA 1
ATOM 2663 C C . LEU A 1 351 ? 7.086 28.562 0.774 1 98.69 351 LEU A C 1
ATOM 2665 O O . LEU A 1 351 ? 8.172 28.734 1.329 1 98.69 351 LEU A O 1
ATOM 2669 N N . LYS A 1 352 ? 6.391 29.516 0.178 1 98.56 352 LYS A N 1
ATOM 2670 C CA . LYS A 1 352 ? 6.879 30.891 0.156 1 98.56 352 LYS A CA 1
ATOM 2671 C C . LYS A 1 352 ? 7.051 31.438 1.571 1 98.56 352 LYS A C 1
ATOM 2673 O O . LYS A 1 352 ? 8.086 32.031 1.899 1 98.56 352 LYS A O 1
ATOM 2678 N N . TYR A 1 353 ? 6.043 31.234 2.344 1 98.69 353 TYR A N 1
ATOM 2679 C CA . TYR A 1 353 ? 6.086 31.734 3.713 1 98.69 353 TYR A CA 1
ATOM 2680 C C . TYR A 1 353 ? 7.133 30.984 4.535 1 98.69 353 TYR A C 1
ATOM 2682 O O . TYR A 1 353 ? 7.797 31.578 5.391 1 98.69 353 TYR A O 1
ATOM 2690 N N . GLY A 1 354 ? 7.25 29.672 4.332 1 98.62 354 GLY A N 1
ATOM 2691 C CA . GLY A 1 354 ? 8.297 28.922 4.996 1 98.62 354 GLY A CA 1
ATOM 2692 C C . GLY A 1 354 ? 9.688 29.484 4.766 1 98.62 354 GLY A C 1
ATOM 2693 O O . GLY A 1 354 ? 10.477 29.594 5.699 1 98.62 354 GLY A O 1
ATOM 2694 N N . GLU A 1 355 ? 9.977 29.797 3.518 1 98.5 355 GLU A N 1
ATOM 2695 C CA . GLU A 1 355 ? 11.258 30.422 3.207 1 98.5 355 GLU A CA 1
ATOM 2696 C C . GLU A 1 355 ? 11.383 31.797 3.865 1 98.5 355 GLU A C 1
ATOM 2698 O O . GLU A 1 355 ? 12.438 32.125 4.398 1 98.5 355 GLU A O 1
ATOM 2703 N N . GLU A 1 356 ? 10.359 32.594 3.855 1 98.44 356 GLU A N 1
ATOM 2704 C CA . GLU A 1 356 ? 10.336 33.938 4.41 1 98.44 356 GLU A CA 1
ATOM 2705 C C . GLU A 1 356 ? 10.688 33.938 5.895 1 98.44 356 GLU A C 1
ATOM 2707 O O . GLU A 1 356 ? 11.398 34.812 6.375 1 98.44 356 GLU A O 1
ATOM 2712 N N . ILE A 1 357 ? 10.227 32.906 6.582 1 98.06 357 ILE A N 1
ATOM 2713 C CA . ILE A 1 357 ? 10.422 32.906 8.031 1 98.06 357 ILE A CA 1
ATOM 2714 C C . ILE A 1 357 ? 11.664 32.125 8.391 1 98.06 357 ILE A C 1
ATOM 2716 O O . ILE A 1 357 ? 11.906 31.812 9.562 1 98.06 357 ILE A O 1
ATOM 2720 N N . GLY A 1 358 ? 12.414 31.609 7.418 1 97.25 358 GLY A N 1
ATOM 2721 C CA . GLY A 1 358 ? 13.688 30.953 7.641 1 97.25 358 GLY A CA 1
ATOM 2722 C C . GLY A 1 358 ? 13.555 29.469 7.949 1 97.25 358 GLY A C 1
ATOM 2723 O O . GLY A 1 358 ? 14.43 28.891 8.594 1 97.25 358 GLY A O 1
ATOM 2724 N N . PHE A 1 359 ? 12.484 28.875 7.539 1 97.94 359 PHE A N 1
ATOM 2725 C CA . PHE A 1 359 ? 12.219 27.469 7.812 1 97.94 359 PHE A CA 1
ATOM 2726 C C . PHE A 1 359 ? 12.961 26.578 6.828 1 97.94 359 PHE A C 1
ATOM 2728 O O . PHE A 1 359 ? 13.242 25.406 7.125 1 97.94 359 PHE A O 1
ATOM 2735 N N . GLY A 1 360 ? 13.305 27.047 5.719 1 97.88 360 GLY A N 1
ATOM 2736 C CA . GLY A 1 360 ? 14.023 26.359 4.656 1 97.88 360 GLY A CA 1
ATOM 2737 C C . GLY A 1 360 ? 14.109 27.172 3.373 1 97.88 360 GLY A C 1
ATOM 2738 O O . GLY A 1 360 ? 13.945 28.391 3.391 1 97.88 360 GLY A O 1
ATOM 2739 N N . SER A 1 361 ? 14.445 26.469 2.291 1 98.19 361 SER A N 1
ATOM 2740 C CA . SER A 1 361 ? 14.633 27.141 1.01 1 98.19 361 SER A CA 1
ATOM 2741 C C . SER A 1 361 ? 13.797 26.5 -0.086 1 98.19 361 SER A C 1
ATOM 2743 O O . SER A 1 361 ? 13.688 25.266 -0.145 1 98.19 361 SER A O 1
ATOM 2745 N N . ARG A 1 362 ? 13.203 27.328 -0.933 1 98.06 362 ARG A N 1
ATOM 2746 C CA . ARG A 1 362 ? 12.477 26.781 -2.08 1 98.06 362 ARG A CA 1
ATOM 2747 C C . ARG A 1 362 ? 13.438 26.375 -3.189 1 98.06 362 ARG A C 1
ATOM 2749 O O . ARG A 1 362 ? 13.07 25.609 -4.082 1 98.06 362 ARG A O 1
ATOM 2756 N N . GLU A 1 363 ? 14.641 26.922 -3.123 1 98.06 363 GLU A N 1
ATOM 2757 C CA . GLU A 1 363 ? 15.664 26.484 -4.062 1 98.06 363 GLU A CA 1
ATOM 2758 C C . GLU A 1 363 ? 16.281 25.156 -3.633 1 98.06 363 GLU A C 1
ATOM 2760 O O . GLU A 1 363 ? 16.578 24.953 -2.451 1 98.06 363 GLU A O 1
ATOM 2765 N N . TYR A 1 364 ? 16.422 24.234 -4.605 1 98.31 364 TYR A N 1
ATOM 2766 C CA . TYR A 1 364 ? 1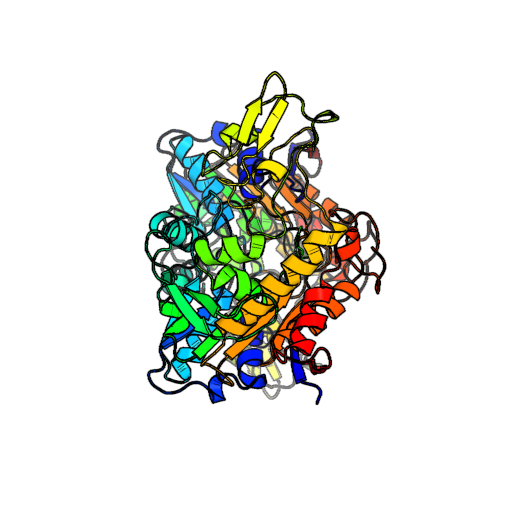6.984 22.938 -4.262 1 98.31 364 TYR A CA 1
ATOM 2767 C C . TYR A 1 364 ? 17.844 22.391 -5.402 1 98.31 364 TYR A C 1
ATOM 2769 O O . TYR A 1 364 ? 17.641 22.75 -6.562 1 98.31 364 TYR A O 1
ATOM 2777 N N . GLU A 1 365 ? 18.875 21.578 -4.98 1 98.12 365 GLU A N 1
ATOM 2778 C CA . GLU A 1 365 ? 19.641 20.734 -5.898 1 98.12 365 GLU A CA 1
ATOM 2779 C C . GLU A 1 365 ? 19.109 19.312 -5.887 1 98.12 365 GLU A C 1
ATOM 2781 O O . GLU A 1 365 ? 19.078 18.656 -4.84 1 98.12 365 GLU A O 1
ATOM 2786 N N . PHE A 1 366 ? 18.703 18.938 -7.035 1 95.75 366 PHE A N 1
ATOM 2787 C CA . PHE A 1 366 ? 18.109 17.609 -7.203 1 95.75 366 PHE A CA 1
ATOM 2788 C C . PHE A 1 366 ? 19.203 16.562 -7.418 1 95.75 366 PHE A C 1
ATOM 2790 O O . PHE A 1 366 ? 19.984 16.656 -8.359 1 95.75 366 PHE A O 1
ATOM 2797 N N . VAL A 1 367 ? 19.266 15.508 -6.523 1 97.75 367 VAL A N 1
ATOM 2798 C CA . VAL A 1 367 ? 20.266 14.445 -6.609 1 97.75 367 VAL A CA 1
ATOM 2799 C C . VAL A 1 367 ? 19.578 13.102 -6.801 1 97.75 367 VAL A C 1
ATOM 2801 O O . VAL A 1 367 ? 18.922 12.594 -5.887 1 97.75 367 VAL A O 1
ATOM 2804 N N . ASP A 1 368 ? 19.797 12.445 -7.934 1 96.12 368 ASP A N 1
ATOM 2805 C CA . ASP A 1 368 ? 19.234 11.133 -8.219 1 96.12 368 ASP A CA 1
ATOM 2806 C C . ASP A 1 368 ? 20.094 10.023 -7.613 1 96.12 368 ASP A C 1
ATOM 2808 O O . ASP A 1 368 ? 21.328 10.055 -7.738 1 96.12 368 ASP A O 1
ATOM 2812 N N . ILE A 1 369 ? 19.375 9.18 -7 1 93.38 369 ILE A N 1
ATOM 2813 C CA . ILE A 1 369 ? 20.172 8.102 -6.41 1 93.38 369 ILE A CA 1
ATOM 2814 C C . ILE A 1 369 ? 19.781 6.77 -7.051 1 93.38 369 ILE A C 1
ATOM 2816 O O . ILE A 1 369 ? 18.625 6.555 -7.406 1 93.38 369 ILE A O 1
ATOM 2820 N N . MET B 1 1 ? -22.875 -20.031 -20.719 1 73.62 1 MET B N 1
ATOM 2821 C CA . MET B 1 1 ? -23.531 -18.812 -20.234 1 73.62 1 MET B CA 1
ATOM 2822 C C . MET B 1 1 ? -22.516 -17.875 -19.609 1 73.62 1 MET B C 1
ATOM 2824 O O . MET B 1 1 ? -21.531 -18.328 -19.016 1 73.62 1 MET B O 1
ATOM 2828 N N . ALA B 1 2 ? -22.562 -16.578 -19.859 1 91.31 2 ALA B N 1
ATOM 2829 C CA . ALA B 1 2 ? -21.641 -15.555 -19.375 1 91.31 2 ALA B CA 1
ATOM 2830 C C . ALA B 1 2 ? -21.656 -15.469 -17.859 1 91.31 2 ALA B C 1
ATOM 2832 O O . ALA B 1 2 ? -22.719 -15.516 -17.234 1 91.31 2 ALA B O 1
ATOM 2833 N N . SER B 1 3 ? -20.469 -15.578 -17.266 1 96.69 3 SER B N 1
ATOM 2834 C CA . SER B 1 3 ? -20.344 -15.453 -15.812 1 96.69 3 SER B CA 1
ATOM 2835 C C . SER B 1 3 ? -20.375 -13.992 -15.375 1 96.69 3 SER B C 1
ATOM 2837 O O . SER B 1 3 ? -19.891 -13.117 -16.094 1 96.69 3 SER B O 1
ATOM 2839 N N . LYS B 1 4 ? -20.953 -13.727 -14.211 1 98.12 4 LYS B N 1
ATOM 2840 C CA . LYS B 1 4 ? -20.984 -12.359 -13.703 1 98.12 4 LYS B CA 1
ATOM 2841 C C . LYS B 1 4 ? -19.656 -11.969 -13.062 1 98.12 4 LYS B C 1
ATOM 2843 O O . LYS B 1 4 ? -19.062 -12.75 -12.312 1 98.12 4 LYS B O 1
ATOM 2848 N N . VAL B 1 5 ? -19.172 -10.852 -13.422 1 98.81 5 VAL B N 1
ATOM 2849 C CA . VAL B 1 5 ? -17.984 -10.234 -12.82 1 98.81 5 VAL B CA 1
ATOM 2850 C C . VAL B 1 5 ? -18.344 -8.859 -12.281 1 98.81 5 VAL B C 1
ATOM 2852 O O . VAL B 1 5 ? -18.766 -7.977 -13.031 1 98.81 5 VAL B O 1
ATOM 2855 N N . TYR B 1 6 ? -18.234 -8.711 -11 1 98.88 6 TYR B N 1
ATOM 2856 C CA . TYR B 1 6 ? -18.531 -7.453 -10.32 1 98.88 6 TYR B CA 1
ATOM 2857 C C . TYR B 1 6 ? -17.297 -6.574 -10.211 1 98.88 6 TYR B C 1
ATOM 2859 O O . TYR B 1 6 ? -16.203 -7.066 -9.93 1 98.88 6 TYR B O 1
ATOM 2867 N N . PHE B 1 7 ? -17.484 -5.25 -10.469 1 98.69 7 PHE B N 1
ATOM 2868 C CA . PHE B 1 7 ? -16.344 -4.336 -10.508 1 98.69 7 PHE B CA 1
ATOM 2869 C C . PHE B 1 7 ? -16.625 -3.092 -9.672 1 98.69 7 PHE B C 1
ATOM 2871 O O . PHE B 1 7 ? -17.75 -2.586 -9.656 1 98.69 7 PHE B O 1
ATOM 2878 N N . SER B 1 8 ? -15.641 -2.676 -8.938 1 98.12 8 SER B N 1
ATOM 2879 C CA . SER B 1 8 ? -15.633 -1.37 -8.289 1 98.12 8 SER B CA 1
ATOM 2880 C C . SER B 1 8 ? -14.367 -0.59 -8.633 1 98.12 8 SER B C 1
ATOM 2882 O O . SER B 1 8 ? -13.258 -1.098 -8.469 1 98.12 8 SER B O 1
ATOM 2884 N N . ASP B 1 9 ? -14.531 0.662 -9.102 1 96.88 9 ASP B N 1
ATOM 2885 C CA . ASP B 1 9 ? -13.367 1.512 -9.344 1 96.88 9 ASP B CA 1
ATOM 2886 C C . ASP B 1 9 ? -12.82 2.08 -8.039 1 96.88 9 ASP B C 1
ATOM 2888 O O . ASP B 1 9 ? -13.172 1.604 -6.953 1 96.88 9 ASP B O 1
ATOM 2892 N N . LEU B 1 10 ? -11.914 3.064 -8.109 1 96.06 10 LEU B N 1
ATOM 2893 C CA . LEU B 1 10 ? -11.219 3.529 -6.914 1 96.06 10 LEU B CA 1
ATOM 2894 C C . LEU B 1 10 ? -11.695 4.922 -6.516 1 96.06 10 LEU B C 1
ATOM 2896 O O . LEU B 1 10 ? -11.172 5.512 -5.562 1 96.06 10 LEU B O 1
ATOM 2900 N N . ARG B 1 11 ? -12.664 5.492 -7.277 1 96.06 11 ARG B N 1
ATOM 2901 C CA . ARG B 1 11 ? -13.18 6.809 -6.906 1 96.06 11 ARG B CA 1
ATOM 2902 C C . ARG B 1 11 ? -13.891 6.762 -5.559 1 96.06 11 ARG B C 1
ATOM 2904 O O . ARG B 1 11 ? -14.609 5.805 -5.262 1 96.06 11 ARG B O 1
ATOM 2911 N N . ALA B 1 12 ? -13.664 7.742 -4.73 1 94.69 12 ALA B N 1
ATOM 2912 C CA . ALA B 1 12 ? -14.273 7.801 -3.404 1 94.69 12 ALA B CA 1
ATOM 2913 C C . ALA B 1 12 ? -14.438 9.242 -2.938 1 94.69 12 ALA B C 1
ATOM 2915 O O . ALA B 1 12 ? -13.5 10.039 -3.006 1 94.69 12 ALA B O 1
ATOM 2916 N N . ARG B 1 13 ? -15.594 9.586 -2.455 1 89.94 13 ARG B N 1
ATOM 2917 C CA . ARG B 1 13 ? -15.867 10.938 -1.975 1 89.94 13 ARG B CA 1
ATOM 2918 C C . ARG B 1 13 ? -16.531 10.906 -0.6 1 89.94 13 ARG B C 1
ATOM 2920 O O . ARG B 1 13 ? -16.844 11.953 -0.036 1 89.94 13 ARG B O 1
ATOM 2927 N N . ASN B 1 14 ? -16.75 9.734 -0.083 1 89.94 14 ASN B N 1
ATOM 2928 C CA . ASN B 1 14 ? -17.344 9.531 1.237 1 89.94 14 ASN B CA 1
ATOM 2929 C C . ASN B 1 14 ? -16.938 8.188 1.828 1 89.94 14 ASN B C 1
ATOM 2931 O O . ASN B 1 14 ? -16.359 7.344 1.133 1 89.94 14 ASN B O 1
ATOM 2935 N N . PRO B 1 15 ? -17.234 7.941 3.072 1 90 15 PRO B N 1
ATOM 2936 C CA . PRO B 1 15 ? -16.812 6.707 3.738 1 90 15 PRO B CA 1
ATOM 2937 C C . PRO B 1 15 ? -17.422 5.457 3.107 1 90 15 PRO B C 1
ATOM 2939 O O . PRO B 1 15 ? -16.797 4.395 3.102 1 90 15 PRO B O 1
ATOM 2942 N N . GLU B 1 16 ? -18.578 5.523 2.588 1 93.44 16 GLU B N 1
ATOM 2943 C CA . GLU B 1 16 ? -19.25 4.375 1.989 1 93.44 16 GLU B CA 1
ATOM 2944 C C . GLU B 1 16 ? -18.594 3.959 0.683 1 93.44 16 GLU B C 1
ATOM 2946 O O . GLU B 1 16 ? -18.828 2.863 0.176 1 93.44 16 GLU B O 1
ATOM 2951 N N . GLU B 1 17 ? -17.719 4.867 0.217 1 95.12 17 GLU B N 1
ATOM 2952 C CA . GLU B 1 17 ? -17.016 4.594 -1.036 1 95.12 17 GLU B CA 1
ATOM 2953 C C . GLU B 1 17 ? -15.547 4.285 -0.792 1 95.12 17 GLU B C 1
ATOM 2955 O O . GLU B 1 17 ? -14.758 4.203 -1.736 1 95.12 17 GLU B O 1
ATOM 2960 N N . SER B 1 18 ? -15.234 4.141 0.489 1 96.56 18 SER B N 1
ATOM 2961 C CA . SER B 1 18 ? -13.852 3.771 0.782 1 96.56 18 SER B CA 1
ATOM 2962 C C . SER B 1 18 ? -13.508 2.414 0.179 1 96.56 18 SER B C 1
ATOM 2964 O O . SER B 1 18 ? -14.398 1.625 -0.141 1 96.56 18 SER B O 1
ATOM 2966 N N . THR B 1 19 ? -12.227 2.139 -0.008 1 97.69 19 THR B N 1
ATOM 2967 C CA . THR B 1 19 ? -11.781 0.868 -0.573 1 97.69 19 THR B CA 1
ATOM 2968 C C . THR B 1 19 ? -12.281 -0.301 0.273 1 97.69 19 THR B C 1
ATOM 2970 O O . THR B 1 19 ? -12.719 -1.318 -0.263 1 97.69 19 THR B O 1
ATOM 2973 N N . ILE B 1 20 ? -12.219 -0.198 1.611 1 97.81 20 ILE B N 1
ATOM 2974 C CA . ILE B 1 20 ? -12.648 -1.289 2.48 1 97.81 20 ILE B CA 1
ATOM 2975 C C . ILE B 1 20 ? -14.148 -1.506 2.334 1 97.81 20 ILE B C 1
ATOM 2977 O O . ILE B 1 20 ? -14.625 -2.646 2.316 1 97.81 20 ILE B O 1
ATOM 2981 N N . SER B 1 21 ? -14.938 -0.406 2.184 1 97.88 21 SER B N 1
ATOM 2982 C CA . SER B 1 21 ? -16.375 -0.534 1.944 1 97.88 21 SER B CA 1
ATOM 2983 C C . SER B 1 21 ? -16.656 -1.226 0.615 1 97.88 21 SER B C 1
ATOM 2985 O O . SER B 1 21 ? -17.578 -2.039 0.513 1 97.88 21 SER B O 1
ATOM 2987 N N . LYS B 1 22 ? -15.883 -0.886 -0.343 1 98.31 22 LYS B N 1
ATOM 2988 C CA . LYS B 1 22 ? -16.047 -1.47 -1.67 1 98.31 22 LYS B CA 1
ATOM 2989 C C . LYS B 1 22 ? -15.766 -2.969 -1.652 1 98.31 22 LYS B C 1
ATOM 2991 O O . LYS B 1 22 ? -16.438 -3.744 -2.328 1 98.31 22 LYS B O 1
ATOM 2996 N N . ILE B 1 23 ? -14.766 -3.385 -0.921 1 98.75 23 ILE B N 1
ATOM 2997 C CA . ILE B 1 23 ? -14.438 -4.801 -0.797 1 98.75 23 ILE B CA 1
ATOM 2998 C C . ILE B 1 23 ? -15.602 -5.543 -0.147 1 98.75 23 ILE B C 1
ATOM 3000 O O . ILE B 1 23 ? -16 -6.617 -0.611 1 98.75 23 ILE B O 1
ATOM 3004 N N . GLN B 1 24 ? -16.172 -4.977 0.877 1 98.56 24 GLN B N 1
ATOM 3005 C CA . GLN B 1 24 ? -17.312 -5.578 1.552 1 98.56 24 GLN B CA 1
ATOM 3006 C C . GLN B 1 24 ? -18.516 -5.672 0.616 1 98.56 24 GLN B C 1
ATOM 3008 O O . GLN B 1 24 ? -19.203 -6.691 0.585 1 98.56 24 GLN B O 1
ATOM 3013 N N . LYS B 1 25 ? -18.703 -4.613 -0.145 1 98.5 25 LYS B N 1
ATOM 3014 C CA . LYS B 1 25 ? -19.812 -4.598 -1.095 1 98.5 25 LYS B CA 1
ATOM 3015 C C . LYS B 1 25 ? -19.625 -5.652 -2.18 1 98.5 25 LYS B C 1
ATOM 3017 O O . LYS B 1 25 ? -20.594 -6.301 -2.6 1 98.5 25 LYS B O 1
ATOM 3022 N N . LEU B 1 26 ? -18.438 -5.781 -2.691 1 98.81 26 LEU B N 1
ATOM 3023 C CA . LEU B 1 26 ? -18.141 -6.793 -3.699 1 98.81 26 LEU B CA 1
ATOM 3024 C C . LEU B 1 26 ? -18.422 -8.195 -3.162 1 98.81 26 LEU B C 1
ATOM 3026 O O . LEU B 1 26 ? -18.984 -9.031 -3.865 1 98.81 26 LEU B O 1
ATOM 3030 N N . PHE B 1 27 ? -17.984 -8.477 -1.873 1 98.81 27 PHE B N 1
ATOM 3031 C CA . PHE B 1 27 ? -18.25 -9.75 -1.216 1 98.81 27 PHE B CA 1
ATOM 3032 C C . PHE B 1 27 ? -19.75 -10.047 -1.205 1 98.81 27 PHE B C 1
ATOM 3034 O O . PHE B 1 27 ? -20.156 -11.164 -1.526 1 98.81 27 PHE B O 1
ATOM 3041 N N . ASP B 1 28 ? -20.531 -9 -0.926 1 98.62 28 ASP B N 1
ATOM 3042 C CA . ASP B 1 28 ? -21.969 -9.141 -0.818 1 98.62 28 ASP B CA 1
ATOM 3043 C C . ASP B 1 28 ? -22.609 -9.328 -2.193 1 98.62 28 ASP B C 1
ATOM 3045 O O . ASP B 1 28 ? -23.406 -10.25 -2.395 1 98.62 28 ASP B O 1
ATOM 3049 N N . LYS B 1 29 ? -22.25 -8.5 -3.111 1 98.38 29 LYS B N 1
ATOM 3050 C CA . LYS B 1 29 ? -22.875 -8.508 -4.43 1 98.38 29 LYS B CA 1
ATOM 3051 C C . LYS B 1 29 ? -22.531 -9.789 -5.195 1 98.38 29 LYS B C 1
ATOM 3053 O O . LYS B 1 29 ? -23.344 -10.289 -5.973 1 98.38 29 LYS B O 1
ATOM 3058 N N . ALA B 1 30 ? -21.328 -10.297 -4.98 1 98.44 30 ALA B N 1
ATOM 3059 C CA . ALA B 1 30 ? -20.906 -11.539 -5.641 1 98.44 30 ALA B CA 1
ATOM 3060 C C . ALA B 1 30 ? -21.578 -12.75 -5 1 98.44 30 ALA B C 1
ATOM 3062 O O . ALA B 1 30 ? -21.531 -13.852 -5.551 1 98.44 30 ALA B O 1
ATOM 3063 N N . GLY B 1 31 ? -22.203 -12.594 -3.84 1 98.31 31 GLY B N 1
ATOM 3064 C CA . GLY B 1 31 ? -22.953 -13.656 -3.189 1 98.31 31 GLY B CA 1
ATOM 3065 C C . GLY B 1 31 ? -22.062 -14.68 -2.51 1 98.31 31 GLY B C 1
ATOM 3066 O O . GLY B 1 31 ? -22.375 -15.867 -2.496 1 98.31 31 GLY B O 1
ATOM 3067 N N . PHE B 1 32 ? -20.922 -14.266 -1.966 1 98.5 32 PHE B N 1
ATOM 3068 C CA . PHE B 1 32 ? -19.984 -15.203 -1.37 1 98.5 32 PHE B CA 1
ATOM 3069 C C . PHE B 1 32 ? -20.547 -15.789 -0.081 1 98.5 32 PHE B C 1
ATOM 3071 O O . PHE B 1 32 ? -20.25 -16.938 0.266 1 98.5 32 PHE B O 1
ATOM 3078 N N . ALA B 1 33 ? -21.359 -15.07 0.632 1 97.94 33 ALA B N 1
ATOM 3079 C CA . ALA B 1 33 ? -21.938 -15.555 1.882 1 97.94 33 ALA B CA 1
ATOM 3080 C C . ALA B 1 33 ? -22.844 -16.766 1.637 1 97.94 33 ALA B C 1
ATOM 3082 O O . ALA B 1 33 ? -23.047 -17.594 2.529 1 97.94 33 ALA B O 1
ATOM 3083 N N . GLU B 1 34 ? -23.344 -16.875 0.459 1 97.56 34 GLU B N 1
ATOM 3084 C CA . GLU B 1 34 ? -24.344 -17.891 0.132 1 97.56 34 GLU B CA 1
ATOM 3085 C C . GLU B 1 34 ? -23.766 -19.297 0.235 1 97.56 34 GLU B C 1
ATOM 3087 O O . GLU B 1 34 ? -24.5 -20.266 0.464 1 97.56 34 GLU B O 1
ATOM 3092 N N . PHE B 1 35 ? -22.453 -19.391 0.08 1 97.75 35 PHE B N 1
ATOM 3093 C CA . PHE B 1 35 ? -21.906 -20.75 0.089 1 97.75 35 PHE B CA 1
ATOM 3094 C C . PHE B 1 35 ? -21.156 -21.016 1.387 1 97.75 35 PHE B C 1
ATOM 3096 O O . PHE B 1 35 ? -20.531 -22.062 1.54 1 97.75 35 PHE B O 1
ATOM 3103 N N . LEU B 1 36 ? -21.141 -20.094 2.281 1 98.19 36 LEU B N 1
ATOM 3104 C CA . LEU B 1 36 ? -20.531 -20.266 3.598 1 98.19 36 LEU B CA 1
ATOM 3105 C C . LEU B 1 36 ? -21.547 -20.828 4.586 1 98.19 36 LEU B C 1
ATOM 3107 O O . LEU B 1 36 ? -22.719 -20.422 4.602 1 98.19 36 LEU B O 1
ATOM 3111 N N . ARG B 1 37 ? -21.094 -21.859 5.398 1 96.75 37 ARG B N 1
ATOM 3112 C CA . ARG B 1 37 ? -21.938 -22.453 6.434 1 96.75 37 ARG B CA 1
ATOM 3113 C C . ARG B 1 37 ? -21.328 -22.25 7.816 1 96.75 37 ARG B C 1
ATOM 3115 O O . ARG B 1 37 ? -20.109 -22.047 7.941 1 96.75 37 ARG B O 1
ATOM 3122 N N . GLU B 1 38 ? -22.203 -22.266 8.742 1 97.5 38 GLU B N 1
ATOM 3123 C CA . GLU B 1 38 ? -21.766 -22.141 10.125 1 97.5 38 GLU B CA 1
ATOM 3124 C C . GLU B 1 38 ? -20.703 -23.188 10.461 1 97.5 38 GLU B C 1
ATOM 3126 O O . GLU B 1 38 ? -20.891 -24.375 10.211 1 97.5 38 GLU B O 1
ATOM 3131 N N . GLY B 1 39 ? -19.594 -22.766 10.953 1 97.5 39 GLY B N 1
ATOM 3132 C CA . GLY B 1 39 ? -18.547 -23.656 11.406 1 97.5 39 GLY B CA 1
ATOM 3133 C C . GLY B 1 39 ? -17.578 -24.062 10.305 1 97.5 39 GLY B C 1
ATOM 3134 O O . GLY B 1 39 ? -16.547 -24.672 10.57 1 97.5 39 GLY B O 1
ATOM 3135 N N . ASP B 1 40 ? -17.812 -23.625 9.047 1 97.94 40 ASP B N 1
ATOM 3136 C CA . ASP B 1 40 ? -16.906 -23.922 7.934 1 97.94 40 ASP B CA 1
ATOM 3137 C C . ASP B 1 40 ? -15.5 -23.375 8.195 1 97.94 40 ASP B C 1
ATOM 3139 O O . ASP B 1 40 ? -15.344 -22.234 8.641 1 97.94 40 ASP B O 1
ATOM 3143 N N . LEU B 1 41 ? -14.523 -24.234 8.07 1 98.38 41 LEU B N 1
ATOM 3144 C CA . LEU B 1 41 ? -13.156 -23.75 7.965 1 98.38 41 LEU B CA 1
ATOM 3145 C C . LEU B 1 41 ? -12.883 -23.188 6.57 1 98.38 41 LEU B C 1
ATOM 3147 O O . LEU B 1 41 ? -12.758 -23.953 5.609 1 98.38 41 LEU B O 1
ATOM 3151 N N . THR B 1 42 ? -12.859 -21.859 6.457 1 98.81 42 THR B N 1
ATOM 3152 C CA . THR B 1 42 ? -12.789 -21.188 5.164 1 98.81 42 THR B CA 1
ATOM 3153 C C . THR B 1 42 ? -11.391 -20.625 4.922 1 98.81 42 THR B C 1
ATOM 3155 O O . THR B 1 42 ? -10.906 -19.797 5.691 1 98.81 42 THR B O 1
ATOM 3158 N N . ALA B 1 43 ? -10.781 -21.062 3.883 1 98.88 43 ALA B N 1
ATOM 3159 C CA . ALA B 1 43 ? -9.453 -20.578 3.506 1 98.88 43 ALA B CA 1
ATOM 3160 C C . ALA B 1 43 ? -9.539 -19.234 2.795 1 98.88 43 ALA B C 1
ATOM 3162 O O . ALA B 1 43 ? -10.406 -19.031 1.943 1 98.88 43 ALA B O 1
ATOM 3163 N N . ILE B 1 44 ? -8.789 -18.344 3.199 1 98.94 44 ILE B N 1
ATOM 3164 C CA . ILE B 1 44 ? -8.484 -17.156 2.406 1 98.94 44 ILE B CA 1
ATOM 3165 C C . ILE B 1 44 ? -7.102 -17.297 1.768 1 98.94 44 ILE B C 1
ATOM 3167 O O . ILE B 1 44 ? -6.082 -17.156 2.441 1 98.94 44 ILE B O 1
ATOM 3171 N N . LYS B 1 45 ? -7.109 -17.672 0.508 1 98.88 45 LYS B N 1
ATOM 3172 C CA . LYS B 1 45 ? -5.859 -17.859 -0.217 1 98.88 45 LYS B CA 1
ATOM 3173 C C . LYS B 1 45 ? -5.316 -16.547 -0.755 1 98.88 45 LYS B C 1
ATOM 3175 O O . LYS B 1 45 ? -5.977 -15.875 -1.556 1 98.88 45 LYS B O 1
ATOM 3180 N N . ILE B 1 46 ? -4.141 -16.156 -0.307 1 97.88 46 ILE B N 1
ATOM 3181 C CA . ILE B 1 46 ? -3.439 -14.977 -0.796 1 97.88 46 ILE B CA 1
ATOM 3182 C C . ILE B 1 46 ? -1.95 -15.281 -0.944 1 97.88 46 ILE B C 1
ATOM 3184 O O . ILE B 1 46 ? -1.489 -16.359 -0.551 1 97.88 46 ILE B O 1
ATOM 3188 N N . HIS B 1 47 ? -1.255 -14.484 -1.607 1 95.81 47 HIS B N 1
ATOM 3189 C CA . HIS B 1 47 ? 0.2 -14.477 -1.507 1 95.81 47 HIS B CA 1
ATOM 3190 C C . HIS B 1 47 ? 0.681 -13.383 -0.559 1 95.81 47 HIS B C 1
ATOM 3192 O O . HIS B 1 47 ? 0.236 -12.234 -0.65 1 95.81 47 HIS B O 1
ATOM 3198 N N . PHE B 1 48 ? 1.656 -13.734 0.289 1 97.5 48 PHE B N 1
ATOM 3199 C CA . PHE B 1 48 ? 2.096 -12.789 1.304 1 97.5 48 PHE B CA 1
ATOM 3200 C C . PHE B 1 48 ? 3.189 -11.883 0.756 1 97.5 48 PHE B C 1
ATOM 3202 O O . PHE B 1 48 ? 3.576 -10.906 1.404 1 97.5 48 PHE B O 1
ATOM 3209 N N . GLY B 1 49 ? 3.686 -12.156 -0.437 1 96.25 49 GLY B N 1
ATOM 3210 C CA . GLY B 1 49 ? 4.789 -11.414 -1.023 1 96.25 49 GLY B CA 1
ATOM 3211 C C . GLY B 1 49 ? 6.145 -11.844 -0.499 1 96.25 49 GLY B C 1
ATOM 3212 O O . GLY B 1 49 ? 6.293 -12.133 0.691 1 96.25 49 GLY B O 1
ATOM 3213 N N . GLU B 1 50 ? 7.133 -11.875 -1.387 1 95.44 50 GLU B N 1
ATOM 3214 C CA . GLU B 1 50 ? 8.508 -12.133 -0.98 1 95.44 50 GLU B CA 1
ATOM 3215 C C . GLU B 1 50 ? 9.086 -10.953 -0.204 1 95.44 50 GLU B C 1
ATOM 3217 O O . GLU B 1 50 ? 8.688 -9.812 -0.417 1 95.44 50 GLU B O 1
ATOM 3222 N N . TYR B 1 51 ? 9.977 -11.273 0.756 1 95.75 51 TYR B N 1
ATOM 3223 C CA . TYR B 1 51 ? 10.625 -10.188 1.481 1 95.75 51 TYR B CA 1
ATOM 3224 C C . TYR B 1 51 ? 11.312 -9.219 0.521 1 95.75 51 TYR B C 1
ATOM 3226 O O . TYR B 1 51 ? 12.109 -9.641 -0.325 1 95.75 51 TYR B O 1
ATOM 3234 N N . GLY B 1 52 ? 11.008 -7.953 0.615 1 94.69 52 GLY B N 1
ATOM 3235 C CA . GLY B 1 52 ? 11.523 -6.945 -0.294 1 94.69 52 GLY B CA 1
ATOM 3236 C C . GLY B 1 52 ? 10.484 -6.434 -1.275 1 94.69 52 GLY B C 1
ATOM 3237 O O . GLY B 1 52 ? 10.617 -5.336 -1.817 1 94.69 52 GLY B O 1
ATOM 3238 N N . SER B 1 53 ? 9.516 -7.254 -1.542 1 95 53 SER B N 1
ATOM 3239 C CA . SER B 1 53 ? 8.406 -6.848 -2.393 1 95 53 SER B CA 1
ATOM 3240 C C . SER B 1 53 ? 7.383 -6.027 -1.61 1 95 53 SER B C 1
ATOM 3242 O O . SER B 1 53 ? 7.254 -6.184 -0.395 1 95 53 SER B O 1
ATOM 3244 N N . ASP B 1 54 ? 6.684 -5.117 -2.295 1 95.81 54 ASP B N 1
ATOM 3245 C CA . ASP B 1 54 ? 5.633 -4.336 -1.65 1 95.81 54 ASP B CA 1
ATOM 3246 C C . ASP B 1 54 ? 4.383 -4.27 -2.523 1 95.81 54 ASP B C 1
ATOM 3248 O O . ASP B 1 54 ? 3.58 -3.342 -2.402 1 95.81 54 ASP B O 1
ATOM 3252 N N . GLY B 1 55 ? 4.309 -5.199 -3.479 1 95.75 55 GLY B N 1
ATOM 3253 C CA . GLY B 1 55 ? 3.182 -5.195 -4.398 1 95.75 55 GLY B CA 1
ATOM 3254 C C . GLY B 1 55 ? 2.018 -6.043 -3.924 1 95.75 55 GLY B C 1
ATOM 3255 O O . GLY B 1 55 ? 0.927 -5.988 -4.496 1 95.75 55 GLY B O 1
ATOM 3256 N N . TYR B 1 56 ? 2.193 -6.832 -2.822 1 97.12 56 TYR B N 1
ATOM 3257 C CA . TYR B 1 56 ? 1.162 -7.73 -2.316 1 97.12 56 TYR B CA 1
ATOM 3258 C C . TYR B 1 56 ? -0.045 -6.949 -1.814 1 97.12 56 TYR B C 1
ATOM 3260 O O . TYR B 1 56 ? 0.029 -5.73 -1.628 1 97.12 56 TYR B O 1
ATOM 3268 N N . ILE B 1 57 ? -1.128 -7.645 -1.611 1 98.25 57 ILE B N 1
ATOM 3269 C CA . ILE B 1 57 ? -2.385 -7.027 -1.203 1 98.25 57 ILE B CA 1
ATOM 3270 C C . ILE B 1 57 ? -2.232 -6.418 0.188 1 98.25 57 ILE B C 1
ATOM 3272 O O . ILE B 1 57 ? -1.633 -7.027 1.077 1 98.25 57 ILE B O 1
ATOM 3276 N N . ASN B 1 58 ? -2.754 -5.203 0.371 1 98.25 58 ASN B N 1
ATOM 3277 C CA . ASN B 1 58 ? -2.809 -4.559 1.679 1 98.25 58 ASN B CA 1
ATOM 3278 C C . ASN B 1 58 ? -3.531 -5.43 2.703 1 98.25 58 ASN B C 1
ATOM 3280 O O . ASN B 1 58 ? -4.695 -5.785 2.51 1 98.25 58 ASN B O 1
ATOM 3284 N N . PRO B 1 59 ? -2.881 -5.777 3.842 1 98.44 59 PRO B N 1
ATOM 3285 C CA . PRO B 1 59 ? -3.492 -6.656 4.844 1 98.44 59 PRO B CA 1
ATOM 3286 C C . PRO B 1 59 ? -4.82 -6.117 5.367 1 98.44 59 PRO B C 1
ATOM 3288 O O . PRO B 1 59 ? -5.707 -6.895 5.73 1 98.44 59 PRO B O 1
ATOM 3291 N N . VAL B 1 60 ? -5.004 -4.789 5.395 1 98.38 60 VAL B N 1
ATOM 3292 C CA . VAL B 1 60 ? -6.246 -4.172 5.848 1 98.38 60 VAL B CA 1
ATOM 3293 C C . VAL B 1 60 ? -7.402 -4.621 4.961 1 98.38 60 VAL B C 1
ATOM 3295 O O . VAL B 1 60 ? -8.531 -4.793 5.434 1 98.38 60 VAL B O 1
ATOM 3298 N N . PHE B 1 61 ? -7.117 -4.867 3.664 1 98.75 61 PHE B N 1
ATOM 3299 C CA . PHE B 1 61 ? -8.141 -5.316 2.727 1 98.75 61 PHE B CA 1
ATOM 3300 C C . PHE B 1 61 ? -8.555 -6.75 3.027 1 98.75 61 PHE B C 1
ATOM 3302 O O . PHE B 1 61 ? -9.727 -7.105 2.879 1 98.75 61 PHE B O 1
ATOM 3309 N N . VAL B 1 62 ? -7.609 -7.574 3.477 1 98.81 62 VAL B N 1
ATOM 3310 C CA . VAL B 1 62 ? -7.863 -8.969 3.814 1 98.81 62 VAL B CA 1
ATOM 3311 C C . VAL B 1 62 ? -8.812 -9.047 5.008 1 98.81 62 VAL B C 1
ATOM 3313 O O . VAL B 1 62 ? -9.703 -9.898 5.043 1 98.81 62 VAL B O 1
ATOM 3316 N N . ARG B 1 63 ? -8.656 -8.141 5.953 1 98.69 63 ARG B N 1
ATOM 3317 C CA . ARG B 1 63 ? -9.484 -8.102 7.152 1 98.69 63 ARG B CA 1
ATOM 3318 C C . ARG B 1 63 ? -10.961 -7.984 6.793 1 98.69 63 ARG B C 1
ATOM 3320 O O . ARG B 1 63 ? -11.82 -8.562 7.469 1 98.69 63 ARG B O 1
ATOM 3327 N N . GLN B 1 64 ? -11.266 -7.199 5.723 1 98.75 64 GLN B N 1
ATOM 3328 C CA . GLN B 1 64 ? -12.656 -6.996 5.344 1 98.75 64 GLN B CA 1
ATOM 3329 C C . GLN B 1 64 ? -13.328 -8.32 4.973 1 98.75 64 GLN B C 1
ATOM 3331 O O . GLN B 1 64 ? -14.492 -8.547 5.316 1 98.75 64 GLN B O 1
ATOM 3336 N N . VAL B 1 65 ? -12.609 -9.188 4.297 1 98.88 65 VAL B N 1
ATOM 3337 C CA . VAL B 1 65 ? -13.125 -10.492 3.9 1 98.88 65 VAL B CA 1
ATOM 3338 C C . VAL B 1 65 ? -13.211 -11.406 5.121 1 98.88 65 VAL B C 1
ATOM 3340 O O . VAL B 1 65 ? -14.188 -12.148 5.281 1 98.88 65 VAL B O 1
ATOM 3343 N N . VAL B 1 66 ? -12.195 -11.367 6.035 1 98.81 66 VAL B N 1
ATOM 3344 C CA . VAL B 1 66 ? -12.211 -12.125 7.281 1 98.81 66 VAL B CA 1
ATOM 3345 C C . VAL B 1 66 ? -13.484 -11.812 8.062 1 98.81 66 VAL B C 1
ATOM 3347 O O . VAL B 1 66 ? -14.188 -12.719 8.508 1 98.81 66 VAL B O 1
ATOM 3350 N N . GLU B 1 67 ? -13.773 -10.539 8.195 1 98.56 67 GLU B N 1
ATOM 3351 C CA . GLU B 1 67 ? -14.922 -10.102 8.984 1 98.56 67 GLU B CA 1
ATOM 3352 C C . GLU B 1 67 ? -16.234 -10.539 8.344 1 98.56 67 GLU B C 1
ATOM 3354 O O . GLU B 1 67 ? -17.172 -10.922 9.039 1 98.56 67 GLU B O 1
ATOM 3359 N N . LYS B 1 68 ? -16.281 -10.484 7.02 1 98.75 68 LYS B N 1
ATOM 3360 C CA . LYS B 1 68 ? -17.484 -10.938 6.316 1 98.75 68 LYS B CA 1
ATOM 3361 C C . LYS B 1 68 ? -17.703 -12.438 6.492 1 98.75 68 LYS B C 1
ATOM 3363 O O . LYS B 1 68 ? -18.828 -12.891 6.664 1 98.75 68 LYS B O 1
ATOM 3368 N N . ILE B 1 69 ? -16.641 -13.258 6.41 1 98.81 69 ILE B N 1
ATOM 3369 C CA . ILE B 1 69 ? -16.719 -14.703 6.602 1 98.81 69 ILE B CA 1
ATOM 3370 C C . ILE B 1 69 ? -17.203 -15.008 8.023 1 98.81 69 ILE B C 1
ATOM 3372 O O . ILE B 1 69 ? -18.094 -15.844 8.219 1 98.81 69 ILE B O 1
ATOM 3376 N N . ARG B 1 70 ? -16.656 -14.312 9.008 1 98.44 70 ARG B N 1
ATOM 3377 C CA . ARG B 1 70 ? -17.047 -14.5 10.398 1 98.44 70 ARG B CA 1
ATOM 3378 C C . ARG B 1 70 ? -18.516 -14.125 10.609 1 98.44 70 ARG B C 1
ATOM 3380 O O . ARG B 1 70 ? -19.219 -14.773 11.383 1 98.44 70 ARG B O 1
ATOM 3387 N N . ALA B 1 71 ? -18.922 -13.039 10.008 1 98.25 71 ALA B N 1
ATOM 3388 C CA . ALA B 1 71 ? -20.312 -12.594 10.125 1 98.25 71 ALA B CA 1
ATOM 3389 C C . ALA B 1 71 ? -21.266 -13.633 9.562 1 98.25 71 ALA B C 1
ATOM 3391 O O . ALA B 1 71 ? -22.406 -13.742 10.008 1 98.25 71 ALA B O 1
ATOM 3392 N N . ALA B 1 72 ? -20.781 -14.461 8.625 1 98.12 72 ALA B N 1
ATOM 3393 C CA . ALA B 1 72 ? -21.578 -15.516 8.023 1 98.12 72 ALA B CA 1
ATOM 3394 C C . ALA B 1 72 ? -21.547 -16.781 8.867 1 98.12 72 ALA B C 1
ATOM 3396 O O . ALA B 1 72 ? -22.203 -17.781 8.531 1 98.12 72 ALA B O 1
ATOM 3397 N N . GLY B 1 73 ? -20.797 -16.812 9.906 1 97.94 73 GLY B N 1
ATOM 3398 C CA . GLY B 1 73 ? -20.766 -17.922 10.844 1 97.94 73 GLY B CA 1
ATOM 3399 C C . GLY B 1 73 ? -19.641 -18.906 10.57 1 97.94 73 GLY B C 1
ATOM 3400 O O . GLY B 1 73 ? -19.5 -19.906 11.266 1 97.94 73 GLY B O 1
ATOM 3401 N N . ALA B 1 74 ? -18.781 -18.609 9.562 1 98.5 74 ALA B N 1
ATOM 3402 C CA . ALA B 1 74 ? -17.672 -19.484 9.211 1 98.5 74 ALA B CA 1
ATOM 3403 C C . ALA B 1 74 ? -16.391 -19.062 9.945 1 98.5 74 ALA B C 1
ATOM 3405 O O . ALA B 1 74 ? -16.375 -18.047 10.641 1 98.5 74 ALA B O 1
ATOM 3406 N N . LYS B 1 75 ? -15.344 -19.859 9.891 1 98.44 75 LYS B N 1
ATOM 3407 C CA . LYS B 1 75 ? -14.07 -19.641 10.578 1 98.44 75 LYS B CA 1
ATOM 3408 C C . LYS B 1 75 ? -12.938 -19.438 9.57 1 98.44 75 LYS B C 1
ATOM 3410 O O . LYS B 1 75 ? -12.375 -20.406 9.055 1 98.44 75 LYS B O 1
ATOM 3415 N N . PRO B 1 76 ? -12.586 -18.203 9.367 1 98.75 76 PRO B N 1
ATOM 3416 C CA . PRO B 1 76 ? -11.57 -17.906 8.352 1 98.75 76 PRO B CA 1
ATOM 3417 C C . PRO B 1 76 ? -10.148 -18.172 8.836 1 98.75 76 PRO B C 1
ATOM 3419 O O . PRO B 1 76 ? -9.859 -18 10.023 1 98.75 76 PRO B O 1
ATOM 3422 N N . PHE B 1 77 ? -9.289 -18.578 7.945 1 98.75 77 PHE B N 1
ATOM 3423 C CA . PHE B 1 77 ? -7.84 -18.562 8.117 1 98.75 77 PHE B CA 1
ATOM 3424 C C . PHE B 1 77 ? -7.148 -18.125 6.824 1 98.75 77 PHE B C 1
ATOM 3426 O O . PHE B 1 77 ? -7.629 -18.438 5.73 1 98.75 77 PHE B O 1
ATOM 3433 N N . VAL B 1 78 ? -6.098 -17.359 6.953 1 98.88 78 VAL B N 1
ATOM 3434 C CA . VAL B 1 78 ? -5.316 -16.891 5.809 1 98.88 78 VAL B CA 1
ATOM 3435 C C . VAL B 1 78 ? -4.203 -17.891 5.508 1 98.88 78 VAL B C 1
ATOM 3437 O O . VAL B 1 78 ? -3.557 -18.406 6.422 1 98.88 78 VAL B O 1
ATOM 3440 N N . THR B 1 79 ? -4.023 -18.172 4.16 1 98.75 79 THR B N 1
ATOM 3441 C CA . THR B 1 79 ? -3.148 -19.312 3.906 1 98.75 79 THR B CA 1
ATOM 3442 C C . THR B 1 79 ? -2.398 -19.125 2.588 1 98.75 79 THR B C 1
ATOM 3444 O O . THR B 1 79 ? -2.781 -18.297 1.76 1 98.75 79 THR B O 1
ATOM 3447 N N . ASP B 1 80 ? -1.362 -19.781 2.434 1 98.5 80 ASP B N 1
ATOM 3448 C CA . ASP B 1 80 ? -0.46 -19.969 1.301 1 98.5 80 ASP B CA 1
ATOM 3449 C C . ASP B 1 80 ? 0.348 -21.25 1.445 1 98.5 80 ASP B C 1
ATOM 3451 O O . ASP B 1 80 ? 0.06 -22.078 2.314 1 98.5 80 ASP B O 1
ATOM 3455 N N . THR B 1 81 ? 1.243 -21.547 0.502 1 98.5 81 THR B N 1
ATOM 3456 C CA . THR B 1 81 ? 2.164 -22.672 0.595 1 98.5 81 THR B CA 1
ATOM 3457 C C . THR B 1 81 ? 3.605 -22.203 0.406 1 98.5 81 THR B C 1
ATOM 3459 O O . THR B 1 81 ? 3.85 -21.094 -0.052 1 98.5 81 THR B O 1
ATOM 3462 N N . ASN B 1 82 ? 4.523 -23.047 0.821 1 96.69 82 ASN B N 1
ATOM 3463 C CA . ASN B 1 82 ? 5.938 -22.719 0.69 1 96.69 82 ASN B CA 1
ATOM 3464 C C . ASN B 1 82 ? 6.387 -22.734 -0.77 1 96.69 82 ASN B C 1
ATOM 3466 O O . ASN B 1 82 ? 5.75 -23.375 -1.611 1 96.69 82 ASN B O 1
ATOM 3470 N N . THR B 1 83 ? 7.453 -22.016 -1.084 1 94.06 83 THR B N 1
ATOM 3471 C CA . THR B 1 83 ? 7.93 -21.859 -2.453 1 94.06 83 THR B CA 1
ATOM 3472 C C . THR B 1 83 ? 8.891 -22.984 -2.818 1 94.06 83 THR B C 1
ATOM 3474 O O . THR B 1 83 ? 9.422 -23.672 -1.938 1 94.06 83 THR B O 1
ATOM 3477 N N . LEU B 1 84 ? 9.016 -23.125 -4.09 1 90.31 84 LEU B N 1
ATOM 3478 C CA . LEU B 1 84 ? 10.016 -24.031 -4.66 1 90.31 84 LEU B CA 1
ATOM 3479 C C . LEU B 1 84 ? 11.398 -23.406 -4.625 1 90.31 84 LEU B C 1
ATOM 3481 O O . LEU B 1 84 ? 12.391 -24.094 -4.383 1 90.31 84 LEU B O 1
ATOM 3485 N N . TYR B 1 85 ? 11.516 -22.125 -4.816 1 83.62 85 TYR B N 1
ATOM 3486 C CA . TYR B 1 85 ? 12.766 -21.375 -4.867 1 83.62 85 TYR B CA 1
ATOM 3487 C C . TYR B 1 85 ? 13.211 -20.953 -3.469 1 83.62 85 TYR B C 1
ATOM 3489 O O . TYR B 1 85 ? 12.414 -20.969 -2.527 1 83.62 85 TYR B O 1
ATOM 3497 N N . SER B 1 86 ? 14.469 -20.594 -3.459 1 84.12 86 SER B N 1
ATOM 3498 C CA . SER B 1 86 ? 14.992 -20.062 -2.201 1 84.12 86 SER B CA 1
ATOM 3499 C C . SER B 1 86 ? 14.438 -18.672 -1.908 1 84.12 86 SER B C 1
ATOM 3501 O O . SER B 1 86 ? 13.906 -18.016 -2.801 1 84.12 86 SER B O 1
ATOM 3503 N N . GLY B 1 87 ? 14.414 -18.359 -0.582 1 87.44 87 GLY B N 1
ATOM 3504 C CA . GLY B 1 87 ? 13.922 -17.047 -0.177 1 87.44 87 GLY B CA 1
ATOM 3505 C C . GLY B 1 87 ? 13.234 -17.062 1.176 1 87.44 87 GLY B C 1
ATOM 3506 O O . GLY B 1 87 ? 13.406 -18 1.953 1 87.44 87 GLY B O 1
ATOM 3507 N N . SER B 1 88 ? 12.438 -16.047 1.339 1 93.06 88 SER B N 1
ATOM 3508 C CA . SER B 1 88 ? 11.891 -15.828 2.676 1 93.06 88 SER B CA 1
ATOM 3509 C C . SER B 1 88 ? 10.586 -16.594 2.875 1 93.06 88 SER B C 1
ATOM 3511 O O . SER B 1 88 ? 9.914 -16.438 3.895 1 93.06 88 SER B O 1
ATOM 3513 N N . ARG B 1 89 ? 10.195 -17.562 1.879 1 96.06 89 ARG B N 1
ATOM 3514 C CA . ARG B 1 89 ? 8.938 -18.297 1.979 1 96.06 89 ARG B CA 1
ATOM 3515 C C . ARG B 1 89 ? 9.156 -19.797 1.721 1 96.06 89 ARG B C 1
ATOM 3517 O O . ARG B 1 89 ? 8.211 -20.516 1.403 1 96.06 89 ARG B O 1
ATOM 3524 N N . HIS B 1 90 ? 10.336 -20.156 1.821 1 93.69 90 HIS B N 1
ATOM 3525 C CA . HIS B 1 90 ? 10.727 -21.5 1.426 1 93.69 90 HIS B CA 1
ATOM 3526 C C . HIS B 1 90 ? 10.328 -22.516 2.486 1 93.69 90 HIS B C 1
ATOM 3528 O O . HIS B 1 90 ? 10.211 -23.719 2.193 1 93.69 90 HIS B O 1
ATOM 3534 N N . ASN B 1 91 ? 10.227 -22.062 3.691 1 95.56 91 ASN B N 1
ATOM 3535 C CA . ASN B 1 91 ? 9.75 -22.875 4.809 1 95.56 91 ASN B CA 1
ATOM 3536 C C . ASN B 1 91 ? 8.789 -22.094 5.695 1 95.56 91 ASN B C 1
ATOM 3538 O O . ASN B 1 91 ? 8.734 -20.859 5.633 1 95.56 91 ASN B O 1
ATOM 3542 N N . SER B 1 92 ? 8.086 -22.828 6.559 1 96.44 92 SER B N 1
ATOM 3543 C CA . SER B 1 92 ? 6.965 -22.203 7.25 1 96.44 92 SER B CA 1
ATOM 3544 C C . SER B 1 92 ? 7.438 -21.188 8.281 1 96.44 92 SER B C 1
ATOM 3546 O O . SER B 1 92 ? 6.75 -20.203 8.555 1 96.44 92 SER B O 1
ATOM 3548 N N . VAL B 1 93 ? 8.57 -21.359 8.93 1 96.56 93 VAL B N 1
ATOM 3549 C CA . VAL B 1 93 ? 9.07 -20.422 9.914 1 96.56 93 VAL B CA 1
ATOM 3550 C C . VAL B 1 93 ? 9.383 -19.078 9.242 1 96.56 93 VAL B C 1
ATOM 3552 O O . VAL B 1 93 ? 8.898 -18.031 9.672 1 96.56 93 VAL B O 1
ATOM 3555 N N . ASP B 1 94 ? 10.164 -19.172 8.156 1 97 94 ASP B N 1
ATOM 3556 C CA . ASP B 1 94 ? 10.508 -17.969 7.41 1 97 94 ASP B CA 1
ATOM 3557 C C . ASP B 1 94 ? 9.273 -17.344 6.766 1 97 94 ASP B C 1
ATOM 3559 O O . ASP B 1 94 ? 9.117 -16.125 6.758 1 97 94 ASP B O 1
ATOM 3563 N N . HIS B 1 95 ? 8.43 -18.188 6.227 1 97.88 95 HIS B N 1
ATOM 3564 C CA . HIS B 1 95 ? 7.227 -17.766 5.52 1 97.88 95 HIS B CA 1
ATOM 3565 C C . HIS B 1 95 ? 6.281 -17 6.445 1 97.88 95 HIS B C 1
ATOM 3567 O O . HIS B 1 95 ? 5.824 -15.906 6.113 1 97.88 95 HIS B O 1
ATOM 3573 N N . LEU B 1 96 ? 6 -17.562 7.629 1 97.69 96 LEU B N 1
ATOM 3574 C CA . LEU B 1 96 ? 5.141 -16.906 8.609 1 97.69 96 LEU B CA 1
ATOM 3575 C C . LEU B 1 96 ? 5.777 -15.625 9.125 1 97.69 96 LEU B C 1
ATOM 3577 O O . LEU B 1 96 ? 5.086 -14.625 9.344 1 97.69 96 LEU B O 1
ATOM 3581 N N . THR B 1 97 ? 7.074 -15.648 9.352 1 97.56 97 THR B N 1
ATOM 3582 C CA . THR B 1 97 ? 7.789 -14.445 9.773 1 97.56 97 THR B CA 1
ATOM 3583 C C . THR B 1 97 ? 7.633 -13.344 8.734 1 97.56 97 THR B C 1
ATOM 3585 O O . THR B 1 97 ? 7.324 -12.195 9.078 1 97.56 97 THR B O 1
ATOM 3588 N N . THR B 1 98 ? 7.793 -13.695 7.449 1 97.88 98 THR B N 1
ATOM 3589 C CA . THR B 1 98 ? 7.645 -12.727 6.363 1 97.88 98 THR B CA 1
ATOM 3590 C C . THR B 1 98 ? 6.219 -12.18 6.316 1 97.88 98 THR B C 1
ATOM 3592 O O . THR B 1 98 ? 6.02 -10.977 6.18 1 97.88 98 THR B O 1
ATOM 3595 N N . ALA B 1 99 ? 5.254 -13.07 6.422 1 98.44 99 ALA B N 1
ATOM 3596 C CA . ALA B 1 99 ? 3.855 -12.648 6.398 1 98.44 99 ALA B CA 1
ATOM 3597 C C . ALA B 1 99 ? 3.568 -11.641 7.512 1 98.44 99 ALA B C 1
ATOM 3599 O O . ALA B 1 99 ? 2.934 -10.609 7.277 1 98.44 99 ALA B O 1
ATOM 3600 N N . ILE B 1 100 ? 4.059 -11.938 8.711 1 97.75 100 ILE B N 1
ATOM 3601 C CA . ILE B 1 100 ? 3.846 -11.078 9.867 1 97.75 100 ILE B CA 1
ATOM 3602 C C . ILE B 1 100 ? 4.559 -9.742 9.656 1 97.75 100 ILE B C 1
ATOM 3604 O O . ILE B 1 100 ? 3.975 -8.68 9.883 1 97.75 100 ILE B O 1
ATOM 3608 N N . GLU B 1 101 ? 5.738 -9.773 9.156 1 97.12 101 GLU B N 1
ATOM 3609 C CA . GLU B 1 101 ? 6.516 -8.562 8.922 1 97.12 101 GLU B CA 1
ATOM 3610 C C . GLU B 1 101 ? 5.891 -7.715 7.816 1 97.12 101 GLU B C 1
ATOM 3612 O O . GLU B 1 101 ? 6.102 -6.5 7.766 1 97.12 101 GLU B O 1
ATOM 3617 N N . HIS B 1 102 ? 5.094 -8.367 6.973 1 97.88 102 HIS B N 1
ATOM 3618 C CA . HIS B 1 102 ? 4.391 -7.664 5.902 1 97.88 102 HIS B CA 1
ATOM 3619 C C . HIS B 1 102 ? 3.029 -7.164 6.375 1 97.88 102 HIS B C 1
ATOM 3621 O O . HIS B 1 102 ? 2.279 -6.566 5.602 1 97.88 102 HIS B O 1
ATOM 3627 N N . GLY B 1 103 ? 2.652 -7.414 7.625 1 97.75 103 GLY B N 1
ATOM 3628 C CA . GLY B 1 103 ? 1.473 -6.805 8.211 1 97.75 103 GLY B CA 1
ATOM 3629 C C . GLY B 1 103 ? 0.288 -7.746 8.289 1 97.75 103 GLY B C 1
ATOM 3630 O O . GLY B 1 103 ? -0.812 -7.344 8.672 1 97.75 103 GLY B O 1
ATOM 3631 N N . PHE B 1 104 ? 0.487 -9.023 8.031 1 98.38 104 PHE B N 1
ATOM 3632 C CA . PHE B 1 104 ? -0.647 -9.945 8 1 98.38 104 PHE B CA 1
ATOM 3633 C C . PHE B 1 104 ? -0.899 -10.531 9.383 1 98.38 104 PHE B C 1
ATOM 3635 O O . PHE B 1 104 ? -1.663 -11.492 9.523 1 98.38 104 PHE B O 1
ATOM 3642 N N . ASP B 1 105 ? -0.266 -10.023 10.367 1 96.69 105 ASP B N 1
ATOM 3643 C CA . ASP B 1 105 ? -0.408 -10.555 11.719 1 96.69 105 ASP B CA 1
ATOM 3644 C C . ASP B 1 105 ? -1.85 -10.438 12.203 1 96.69 105 ASP B C 1
ATOM 3646 O O . ASP B 1 105 ? -2.645 -9.688 11.633 1 96.69 105 ASP B O 1
ATOM 3650 N N . TYR B 1 106 ? -2.143 -11.156 13.281 1 95.62 106 TYR B N 1
ATOM 3651 C CA . TYR B 1 106 ? -3.5 -11.305 13.789 1 95.62 106 TYR B CA 1
ATOM 3652 C C . TYR B 1 106 ? -4.09 -9.953 14.172 1 95.62 106 TYR B C 1
ATOM 3654 O O . TYR B 1 106 ? -5.289 -9.719 14 1 95.62 106 TYR B O 1
ATOM 3662 N N . SER B 1 107 ? -3.291 -9.023 14.633 1 95.88 107 SER B N 1
ATOM 3663 C CA . SER B 1 107 ? -3.783 -7.723 15.07 1 95.88 107 SER B CA 1
ATOM 3664 C C . SER B 1 107 ? -4.328 -6.914 13.898 1 95.88 107 SER B C 1
ATOM 3666 O O . SER B 1 107 ? -5.133 -6 14.086 1 95.88 107 SER B O 1
ATOM 3668 N N . VAL B 1 108 ? -3.949 -7.289 12.711 1 97.31 108 VAL B N 1
ATOM 3669 C CA . VAL B 1 108 ? -4.367 -6.531 11.531 1 97.31 108 VAL B CA 1
ATOM 3670 C C . VAL B 1 108 ? -5.449 -7.301 10.781 1 97.31 108 VAL B C 1
ATOM 3672 O O . VAL B 1 108 ? -6.574 -6.812 10.633 1 97.31 108 VAL B O 1
ATOM 3675 N N . VAL B 1 109 ? -5.188 -8.57 10.43 1 98.12 109 VAL B N 1
ATOM 3676 C CA . VAL B 1 109 ? -6.09 -9.289 9.531 1 98.12 109 VAL B CA 1
ATOM 3677 C C . VAL B 1 109 ? -7.184 -9.977 10.336 1 98.12 109 VAL B C 1
ATOM 3679 O O . VAL B 1 109 ? -8.219 -10.375 9.789 1 98.12 109 VAL B O 1
ATOM 3682 N N . ARG B 1 110 ? -6.957 -10.258 11.695 1 97.69 110 ARG B N 1
ATOM 3683 C CA . ARG B 1 110 ? -7.93 -10.812 12.633 1 97.69 110 ARG B CA 1
ATOM 3684 C C . ARG B 1 110 ? -8.258 -12.266 12.289 1 97.69 110 ARG B C 1
ATOM 3686 O O . ARG B 1 110 ? -9.406 -12.688 12.414 1 97.69 110 ARG B O 1
ATOM 3693 N N . ALA B 1 111 ? -7.293 -13.031 11.742 1 98.31 111 ALA B N 1
ATOM 3694 C CA . ALA B 1 111 ? -7.402 -14.461 11.477 1 98.31 111 ALA B CA 1
ATOM 3695 C C . ALA B 1 111 ? -6.039 -15.148 11.57 1 98.31 111 ALA B C 1
ATOM 3697 O O . ALA B 1 111 ? -5.004 -14.508 11.383 1 98.31 111 ALA B O 1
ATOM 3698 N N . PRO B 1 112 ? -6.035 -16.453 11.914 1 97.44 112 PRO B N 1
ATOM 3699 C CA . PRO B 1 112 ? -4.75 -17.156 11.945 1 97.44 112 PRO B CA 1
ATOM 3700 C C . PRO B 1 112 ? -4.141 -17.328 10.555 1 97.44 112 PRO B C 1
ATOM 3702 O O . PRO B 1 112 ? -4.863 -17.359 9.562 1 97.44 112 PRO B O 1
ATOM 3705 N N . LEU B 1 113 ? -2.791 -17.391 10.562 1 98.5 113 LEU B N 1
ATOM 3706 C CA . LEU B 1 113 ? -2.029 -17.75 9.367 1 98.5 113 LEU B CA 1
ATOM 3707 C C . LEU B 1 113 ? -1.644 -19.234 9.398 1 98.5 113 LEU B C 1
ATOM 3709 O O . LEU B 1 113 ? -1.07 -19.703 10.375 1 98.5 113 LEU B O 1
ATOM 3713 N N . ILE B 1 114 ? -2.01 -19.906 8.352 1 97.75 114 ILE B N 1
ATOM 3714 C CA . ILE B 1 114 ? -1.659 -21.328 8.242 1 97.75 114 ILE B CA 1
ATOM 3715 C C . ILE B 1 114 ? -0.961 -21.594 6.914 1 97.75 114 ILE B C 1
ATOM 3717 O O . ILE B 1 114 ? -1.536 -21.359 5.848 1 97.75 114 ILE B O 1
ATOM 3721 N N . ILE B 1 115 ? 0.296 -22.047 6.969 1 98.44 115 ILE B N 1
ATOM 3722 C CA . ILE B 1 115 ? 0.984 -22.5 5.766 1 98.44 115 ILE B CA 1
ATOM 3723 C C . ILE B 1 115 ? 0.59 -23.953 5.469 1 98.44 115 ILE B C 1
ATOM 3725 O O . ILE B 1 115 ? 0.993 -24.859 6.188 1 98.44 115 ILE B O 1
ATOM 3729 N N . SER B 1 116 ? -0.092 -24.141 4.422 1 98.44 116 SER B N 1
ATOM 3730 C CA . SER B 1 116 ? -0.975 -25.281 4.234 1 98.44 116 SER B CA 1
ATOM 3731 C C . SER B 1 116 ? -0.183 -26.531 3.877 1 98.44 116 SER B C 1
ATOM 3733 O O . SER B 1 116 ? -0.715 -27.656 3.926 1 98.44 116 SER B O 1
ATOM 3735 N N . ASP B 1 117 ? 1.112 -26.359 3.504 1 98.38 117 ASP B N 1
ATOM 3736 C CA . ASP B 1 117 ? 1.869 -27.516 3.057 1 98.38 117 ASP B CA 1
ATOM 3737 C C . ASP B 1 117 ? 2.93 -27.906 4.082 1 98.38 117 ASP B C 1
ATOM 3739 O O . ASP B 1 117 ? 3.896 -28.609 3.752 1 98.38 117 ASP B O 1
ATOM 3743 N N . GLY B 1 118 ? 2.793 -27.438 5.266 1 95.31 118 GLY B N 1
ATOM 3744 C CA . GLY B 1 118 ? 3.604 -27.922 6.371 1 95.31 118 GLY B CA 1
ATOM 3745 C C . GLY B 1 118 ? 4.934 -27.203 6.488 1 95.31 118 GLY B C 1
ATOM 3746 O O . GLY B 1 118 ? 5.246 -26.328 5.684 1 95.31 118 GLY B O 1
ATOM 3747 N N . LEU B 1 119 ? 5.734 -27.578 7.48 1 94.69 119 LEU B N 1
ATOM 3748 C CA . LEU B 1 119 ? 6.969 -26.922 7.883 1 94.69 119 LEU B CA 1
ATOM 3749 C C . LEU B 1 119 ? 7.953 -26.844 6.723 1 94.69 119 LEU B C 1
ATOM 3751 O O . LEU B 1 119 ? 8.594 -25.812 6.512 1 94.69 119 LEU B O 1
ATOM 3755 N N . LYS B 1 120 ? 8.062 -28 5.938 1 94.44 120 LYS B N 1
ATOM 3756 C CA . LYS B 1 120 ? 9.023 -28.094 4.844 1 94.44 120 LYS B CA 1
ATOM 3757 C C . LYS B 1 120 ? 8.336 -28.5 3.541 1 94.44 120 LYS B C 1
ATOM 3759 O O . LYS B 1 120 ? 8.922 -29.203 2.711 1 94.44 120 LYS B O 1
ATOM 3764 N N . SER B 1 121 ? 7.055 -28.188 3.416 1 96.81 121 SER B N 1
ATOM 3765 C CA . SER B 1 121 ? 6.277 -28.422 2.205 1 96.81 121 SER B CA 1
ATOM 3766 C C . SER B 1 121 ? 6.016 -29.906 1.998 1 96.81 121 SER B C 1
ATOM 3768 O O . SER B 1 121 ? 5.938 -30.375 0.861 1 96.81 121 SER B O 1
ATOM 3770 N N . GLN B 1 122 ? 5.902 -30.656 3.078 1 95.88 122 GLN B N 1
ATOM 3771 C CA . GLN B 1 122 ? 5.777 -32.094 2.975 1 95.88 122 GLN B CA 1
ATOM 3772 C C . GLN B 1 122 ? 4.312 -32.531 3.033 1 95.88 122 GLN B C 1
ATOM 3774 O O . GLN B 1 122 ? 3.986 -33.688 2.725 1 95.88 122 GLN B O 1
ATOM 3779 N N . ASN B 1 123 ? 3.422 -31.672 3.498 1 97.25 123 ASN B N 1
ATOM 3780 C CA . ASN B 1 123 ? 2.016 -32 3.66 1 97.25 123 ASN B CA 1
ATOM 3781 C C . ASN B 1 123 ? 1.22 -31.734 2.387 1 97.25 123 ASN B C 1
ATOM 3783 O O . ASN B 1 123 ? 0.946 -30.594 2.055 1 97.25 123 ASN B O 1
ATOM 3787 N N . ALA B 1 124 ? 0.851 -32.781 1.694 1 98.06 124 ALA B N 1
ATOM 3788 C CA . ALA B 1 124 ? 0.142 -32.688 0.424 1 98.06 124 ALA B CA 1
ATOM 3789 C C . ALA B 1 124 ? -0.953 -33.719 0.303 1 98.06 124 ALA B C 1
ATOM 3791 O O . ALA B 1 124 ? -0.809 -34.844 0.815 1 98.06 124 ALA B O 1
ATOM 3792 N N . ALA B 1 125 ? -2.02 -33.375 -0.258 1 98.31 125 ALA B N 1
ATOM 3793 C CA . ALA B 1 125 ? -3.076 -34.281 -0.662 1 98.31 125 ALA B CA 1
ATOM 3794 C C . ALA B 1 125 ? -3.055 -34.531 -2.17 1 98.31 125 ALA B C 1
ATOM 3796 O O . ALA B 1 125 ? -2.873 -33.594 -2.947 1 98.31 125 ALA B O 1
ATOM 3797 N N . ASP B 1 126 ? -3.229 -35.719 -2.582 1 98.38 126 ASP B N 1
ATOM 3798 C CA . ASP B 1 126 ? -3.348 -36.062 -3.998 1 98.38 126 ASP B CA 1
ATOM 3799 C C . ASP B 1 126 ? -4.793 -35.938 -4.473 1 98.38 126 ASP B C 1
ATOM 3801 O O . ASP B 1 126 ? -5.688 -36.594 -3.939 1 98.38 126 ASP B O 1
ATOM 3805 N N . ILE B 1 127 ? -4.973 -35.094 -5.469 1 98.56 127 ILE B N 1
ATOM 3806 C CA . ILE B 1 127 ? -6.309 -34.844 -5.988 1 98.56 127 ILE B CA 1
ATOM 3807 C C . ILE B 1 127 ? -6.398 -35.344 -7.438 1 98.56 127 ILE B C 1
ATOM 3809 O O . ILE B 1 127 ? -5.695 -34.812 -8.312 1 98.56 127 ILE B O 1
ATOM 3813 N N . GLU B 1 128 ? -7.297 -36.25 -7.73 1 98.5 128 GLU B N 1
ATOM 3814 C CA . GLU B 1 128 ? -7.496 -36.75 -9.086 1 98.5 128 GLU B CA 1
ATOM 3815 C C . GLU B 1 128 ? -8.266 -35.719 -9.938 1 98.5 128 GLU B C 1
ATOM 3817 O O . GLU B 1 128 ? -9.328 -35.25 -9.539 1 98.5 128 GLU B O 1
ATOM 3822 N N . ILE B 1 129 ? -7.688 -35.375 -11.109 1 98 129 ILE B N 1
ATOM 3823 C CA . ILE B 1 129 ? -8.375 -34.406 -11.969 1 98 129 ILE B CA 1
ATOM 3824 C C . ILE B 1 129 ? -8.586 -35.031 -13.352 1 98 129 ILE B C 1
ATOM 3826 O O . ILE B 1 129 ? -9.477 -34.594 -14.094 1 98 129 ILE B O 1
ATOM 3830 N N . GLY B 1 130 ? -7.762 -36 -13.812 1 98.12 130 GLY B N 1
ATOM 3831 C CA . GLY B 1 130 ? -7.918 -36.719 -15.07 1 98.12 130 GLY B CA 1
ATOM 3832 C C . GLY B 1 130 ? -7.828 -35.781 -16.281 1 98.12 130 GLY B C 1
ATOM 3833 O O . GLY B 1 130 ? -8.68 -35.844 -17.172 1 98.12 130 GLY B O 1
ATOM 3834 N N . LYS B 1 131 ? -6.824 -35 -16.266 1 98.06 131 LYS B N 1
ATOM 3835 C CA . LYS B 1 131 ? -6.68 -34.062 -17.391 1 98.06 131 LYS B CA 1
ATOM 3836 C C . LYS B 1 131 ? -5.473 -34.406 -18.25 1 98.06 131 LYS B C 1
ATOM 3838 O O . LYS B 1 131 ? -4.883 -35.469 -18.094 1 98.06 131 LYS B O 1
ATOM 3843 N N . LYS B 1 132 ? -5.16 -33.625 -19.234 1 98 132 LYS B N 1
ATOM 3844 C CA . LYS B 1 132 ? -4.184 -33.875 -20.297 1 98 132 LYS B CA 1
ATOM 3845 C C . LYS B 1 132 ? -2.801 -34.125 -19.719 1 98 132 LYS B C 1
ATOM 3847 O O . LYS B 1 132 ? -2.141 -35.125 -20.078 1 98 132 LYS B O 1
ATOM 3852 N N . HIS B 1 133 ? -2.338 -33.312 -18.812 1 97.81 133 HIS B N 1
ATOM 3853 C CA . HIS B 1 133 ? -0.96 -33.344 -18.328 1 97.81 133 HIS B CA 1
ATOM 3854 C C . HIS B 1 133 ? -0.849 -34.125 -17.031 1 97.81 133 HIS B C 1
ATOM 3856 O O . HIS B 1 133 ? 0.19 -34.75 -16.75 1 97.81 133 HIS B O 1
ATOM 3862 N N . PHE B 1 134 ? -1.919 -34.062 -16.219 1 98.31 134 PHE B N 1
ATOM 3863 C CA . PHE B 1 134 ? -1.865 -34.688 -14.914 1 98.31 134 PHE B CA 1
ATOM 3864 C C . PHE B 1 134 ? -3.104 -35.562 -14.68 1 98.31 134 PHE B C 1
ATOM 3866 O O . PHE B 1 134 ? -4.23 -35.094 -14.852 1 98.31 134 PHE B O 1
ATOM 3873 N N . LYS B 1 135 ? -2.889 -36.781 -14.281 1 98.44 135 LYS B N 1
ATOM 3874 C CA . LYS B 1 135 ? -3.982 -37.562 -13.75 1 98.44 135 LYS B CA 1
ATOM 3875 C C . LYS B 1 135 ? -4.406 -37.094 -12.367 1 98.44 135 LYS B C 1
ATOM 3877 O O . LYS B 1 135 ? -5.602 -37.062 -12.055 1 98.44 135 LYS B O 1
ATOM 3882 N N . SER B 1 136 ? -3.393 -36.75 -11.594 1 98.56 136 SER B N 1
ATOM 3883 C CA . SER B 1 136 ? -3.588 -36.188 -10.266 1 98.56 136 SER B CA 1
ATOM 3884 C C . SER B 1 136 ? -2.625 -35.031 -10.016 1 98.56 136 SER B C 1
ATOM 3886 O O . SER B 1 136 ? -1.58 -34.938 -10.664 1 98.56 136 SER B O 1
ATOM 3888 N N . VAL B 1 137 ? -3.047 -34.156 -9.109 1 98.69 137 VAL B N 1
ATOM 3889 C CA . VAL B 1 137 ? -2.189 -33.062 -8.711 1 98.69 137 VAL B CA 1
ATOM 3890 C C . VAL B 1 137 ? -2.02 -33.062 -7.191 1 98.69 137 VAL B C 1
ATOM 3892 O O . VAL B 1 137 ? -2.805 -33.688 -6.473 1 98.69 137 VAL B O 1
ATOM 3895 N N . LYS B 1 138 ? -0.984 -32.406 -6.695 1 98.69 138 LYS B N 1
ATOM 3896 C CA . LYS B 1 138 ? -0.683 -32.281 -5.273 1 98.69 138 LYS B CA 1
ATOM 3897 C C . LYS B 1 138 ? -1.101 -30.922 -4.734 1 98.69 138 LYS B C 1
ATOM 3899 O O . LYS B 1 138 ? -0.604 -29.891 -5.191 1 98.69 138 LYS B O 1
ATOM 3904 N N . ILE B 1 139 ? -1.968 -30.938 -3.74 1 98.81 139 ILE B N 1
ATOM 3905 C CA . ILE B 1 139 ? -2.467 -29.703 -3.137 1 98.81 139 ILE B CA 1
ATOM 3906 C C . ILE B 1 139 ? -2.107 -29.672 -1.653 1 98.81 139 ILE B C 1
ATOM 3908 O O . ILE B 1 139 ? -2.119 -30.719 -0.984 1 98.81 139 ILE B O 1
ATOM 3912 N N . GLY B 1 140 ? -1.661 -28.484 -1.123 1 98.62 140 GLY B N 1
ATOM 3913 C CA . GLY B 1 140 ? -1.429 -28.391 0.309 1 98.62 140 GLY B CA 1
ATOM 3914 C C . GLY B 1 140 ? -2.549 -28.984 1.14 1 98.62 140 GLY B C 1
ATOM 3915 O O . GLY B 1 140 ? -3.727 -28.734 0.876 1 98.62 140 GLY B O 1
ATOM 3916 N N . SER B 1 141 ? -2.271 -29.688 2.17 1 98.19 141 SER B N 1
ATOM 3917 C CA . SER B 1 141 ? -3.227 -30.531 2.879 1 98.19 141 SER B CA 1
ATOM 3918 C C . SER B 1 141 ? -4.316 -29.703 3.541 1 98.19 141 SER B C 1
ATOM 3920 O O . SER B 1 141 ? -5.484 -30.109 3.564 1 98.19 141 SER B O 1
ATOM 3922 N N . ASP B 1 142 ? -3.934 -28.578 4.117 1 97.94 142 ASP B N 1
ATOM 3923 C CA . ASP B 1 142 ? -4.922 -27.766 4.824 1 97.94 142 ASP B CA 1
ATOM 3924 C C . ASP B 1 142 ? -5.883 -27.094 3.85 1 97.94 142 ASP B C 1
ATOM 3926 O O . ASP B 1 142 ? -7.059 -26.906 4.16 1 97.94 142 ASP B O 1
ATOM 3930 N N . ILE B 1 143 ? -5.406 -26.719 2.682 1 98.56 143 ILE B N 1
ATOM 3931 C CA . ILE B 1 143 ? -6.273 -26.172 1.646 1 98.56 143 ILE B CA 1
ATOM 3932 C C . ILE B 1 143 ? -7.219 -27.25 1.132 1 98.56 143 ILE B C 1
ATOM 3934 O O . ILE B 1 143 ? -8.414 -27 0.961 1 98.56 143 ILE B O 1
ATOM 3938 N N . ALA B 1 144 ? -6.68 -28.422 0.902 1 98.44 144 ALA B N 1
ATOM 3939 C CA . ALA B 1 144 ? -7.512 -29.531 0.456 1 98.44 144 ALA B CA 1
ATOM 3940 C C . ALA B 1 144 ? -8.609 -29.844 1.467 1 98.44 144 ALA B C 1
ATOM 3942 O O . ALA B 1 144 ? -9.719 -30.234 1.09 1 98.44 144 ALA B O 1
ATOM 3943 N N . ALA B 1 145 ? -8.352 -29.656 2.729 1 97.94 145 ALA B N 1
ATOM 3944 C CA . ALA B 1 145 ? -9.273 -30.016 3.805 1 97.94 145 ALA B CA 1
ATOM 3945 C C . ALA B 1 145 ? -10.266 -28.891 4.074 1 97.94 145 ALA B C 1
ATOM 3947 O O . ALA B 1 145 ? -11.281 -29.094 4.742 1 97.94 145 ALA B O 1
ATOM 3948 N N . ALA B 1 146 ? -10 -27.656 3.588 1 98.44 146 ALA B N 1
ATOM 3949 C CA . ALA B 1 146 ? -10.883 -26.531 3.836 1 98.44 146 ALA B CA 1
ATOM 3950 C C . ALA B 1 146 ? -12.273 -26.781 3.252 1 98.44 146 ALA B C 1
ATOM 3952 O O . ALA B 1 146 ? -12.406 -27.391 2.191 1 98.44 146 ALA B O 1
ATOM 3953 N N . ASP B 1 147 ? -13.312 -26.219 3.877 1 98.31 147 ASP B N 1
ATOM 3954 C CA . ASP B 1 147 ? -14.688 -26.406 3.441 1 98.31 147 ASP B CA 1
ATOM 3955 C C . ASP B 1 147 ? -15.039 -25.469 2.291 1 98.31 147 ASP B C 1
ATOM 3957 O O . ASP B 1 147 ? -15.891 -25.781 1.458 1 98.31 147 ASP B O 1
ATOM 3961 N N . SER B 1 148 ? -14.461 -24.328 2.291 1 98.62 148 SER B N 1
ATOM 3962 C CA . SER B 1 148 ? -14.664 -23.281 1.304 1 98.62 148 SER B CA 1
ATOM 3963 C C . SER B 1 148 ? -13.438 -22.391 1.189 1 98.62 148 SER B C 1
ATOM 3965 O O . SER B 1 148 ? -12.477 -22.547 1.946 1 98.62 148 SER B O 1
ATOM 3967 N N . MET B 1 149 ? -13.461 -21.531 0.168 1 98.75 149 MET B N 1
ATOM 3968 C CA . MET B 1 149 ? -12.258 -20.734 -0.057 1 98.75 149 MET B CA 1
ATOM 3969 C C . MET B 1 149 ? -12.617 -19.391 -0.693 1 98.75 149 MET B C 1
ATOM 3971 O O . MET B 1 149 ? -13.547 -19.312 -1.496 1 98.75 149 MET B O 1
ATOM 3975 N N . ILE B 1 150 ? -12.008 -18.375 -0.272 1 98.94 150 ILE B N 1
ATOM 3976 C CA . ILE B 1 150 ? -11.961 -17.094 -0.978 1 98.94 150 ILE B CA 1
ATOM 3977 C C . ILE B 1 150 ? -10.539 -16.828 -1.466 1 98.94 150 ILE B C 1
ATOM 3979 O O . ILE B 1 150 ? -9.594 -16.797 -0.67 1 98.94 150 ILE B O 1
ATOM 3983 N N . VAL B 1 151 ? -10.406 -16.656 -2.76 1 98.94 151 VAL B N 1
ATOM 3984 C CA . VAL B 1 151 ? -9.109 -16.422 -3.383 1 98.94 151 VAL B CA 1
ATOM 3985 C C . VAL B 1 151 ? -8.922 -14.93 -3.654 1 98.94 151 VAL B C 1
ATOM 3987 O O . VAL B 1 151 ? -9.672 -14.336 -4.43 1 98.94 151 VAL B O 1
ATOM 3990 N N . MET B 1 152 ? -7.996 -14.32 -2.973 1 98.94 152 MET B N 1
ATOM 3991 C CA . MET B 1 152 ? -7.652 -12.914 -3.156 1 98.94 152 MET B CA 1
ATOM 3992 C C . MET B 1 152 ? -6.328 -12.773 -3.895 1 98.94 152 MET B C 1
ATOM 3994 O O . MET B 1 152 ? -5.277 -13.172 -3.383 1 98.94 152 MET B O 1
ATOM 3998 N N . SER B 1 153 ? -6.406 -12.164 -5.062 1 98.81 153 SER B N 1
ATOM 3999 C CA . SER B 1 153 ? -5.215 -12.133 -5.902 1 98.81 153 SER B CA 1
ATOM 4000 C C . SER B 1 153 ? -4.805 -10.703 -6.238 1 98.81 153 SER B C 1
ATOM 4002 O O . SER B 1 153 ? -5.656 -9.859 -6.531 1 98.81 153 SER B O 1
ATOM 4004 N N . HIS B 1 154 ? -3.529 -10.422 -6.062 1 98.75 154 HIS B N 1
ATOM 4005 C CA . HIS B 1 154 ? -2.932 -9.258 -6.711 1 98.75 154 HIS B CA 1
ATOM 4006 C C . HIS B 1 154 ? -2.76 -9.492 -8.211 1 98.75 154 HIS B C 1
ATOM 4008 O O . HIS B 1 154 ? -1.953 -10.328 -8.625 1 98.75 154 HIS B O 1
ATOM 4014 N N . PHE B 1 155 ? -3.564 -8.836 -9.062 1 98.75 155 PHE B N 1
ATOM 4015 C CA . PHE B 1 155 ? -3.512 -9.031 -10.508 1 98.75 155 PHE B CA 1
ATOM 4016 C C . PHE B 1 155 ? -2.418 -8.172 -11.133 1 98.75 155 PHE B C 1
ATOM 4018 O O . PHE B 1 155 ? -2.49 -6.945 -11.094 1 98.75 155 PHE B O 1
ATOM 4025 N N . LYS B 1 156 ? -1.414 -8.789 -11.711 1 97.75 156 LYS B N 1
ATOM 4026 C CA . LYS B 1 156 ? -0.246 -8.094 -12.234 1 97.75 156 LYS B CA 1
ATOM 4027 C C . LYS B 1 156 ? 0.455 -8.93 -13.305 1 97.75 156 LYS B C 1
ATOM 4029 O O . LYS B 1 156 ? -0.061 -9.969 -13.727 1 97.75 156 LYS B O 1
ATOM 4034 N N . GLY B 1 157 ? 1.619 -8.461 -13.789 1 96.12 157 GLY B N 1
ATOM 4035 C CA . GLY B 1 157 ? 2.391 -9.203 -14.781 1 96.12 157 GLY B CA 1
ATOM 4036 C C . GLY B 1 157 ? 3.156 -10.367 -14.188 1 96.12 157 GLY B C 1
ATOM 4037 O O . GLY B 1 157 ? 3.133 -10.586 -12.977 1 96.12 157 GLY B O 1
ATOM 4038 N N . HIS B 1 158 ? 3.66 -11.117 -15.07 1 94.19 158 HIS B N 1
ATOM 4039 C CA . HIS B 1 158 ? 4.516 -12.25 -14.734 1 94.19 158 HIS B CA 1
ATOM 4040 C C . HIS B 1 158 ? 5.395 -12.648 -15.914 1 94.19 158 HIS B C 1
ATOM 4042 O O . HIS B 1 158 ? 4.938 -12.648 -17.062 1 94.19 158 HIS B O 1
ATOM 4048 N N . ILE B 1 159 ? 6.574 -13.078 -15.656 1 86.75 159 ILE B N 1
ATOM 4049 C CA . ILE B 1 159 ? 7.586 -13.352 -16.672 1 86.75 159 ILE B CA 1
ATOM 4050 C C . ILE B 1 159 ? 7.18 -14.57 -17.484 1 86.75 159 ILE B C 1
ATOM 4052 O O . ILE B 1 159 ? 7.086 -14.5 -18.719 1 86.75 159 ILE B O 1
ATOM 4056 N N . MET B 1 160 ? 6.852 -15.688 -16.875 1 88.94 160 MET B N 1
ATOM 4057 C CA . MET B 1 160 ? 6.602 -16.938 -17.594 1 88.94 160 MET B CA 1
ATOM 4058 C C . MET B 1 160 ? 5.109 -17.141 -17.844 1 88.94 160 MET B C 1
ATOM 4060 O O . MET B 1 160 ? 4.715 -17.719 -18.859 1 88.94 160 MET B O 1
ATOM 4064 N N . ALA B 1 161 ? 4.301 -16.594 -16.938 1 94.31 161 ALA B N 1
ATOM 4065 C CA . ALA B 1 161 ? 2.863 -16.828 -17.047 1 94.31 161 ALA B CA 1
ATOM 4066 C C . ALA B 1 161 ? 2.184 -15.695 -17.828 1 94.31 161 ALA B C 1
ATOM 4068 O O . ALA B 1 161 ? 0.997 -15.789 -18.156 1 94.31 161 ALA B O 1
ATOM 4069 N N . GLY B 1 162 ? 2.912 -14.695 -18.156 1 94.94 162 GLY B N 1
ATOM 4070 C CA . GLY B 1 162 ? 2.336 -13.516 -18.797 1 94.94 162 GLY B CA 1
ATOM 4071 C C . GLY B 1 162 ? 1.693 -12.562 -17.797 1 94.94 162 GLY B C 1
ATOM 4072 O O . GLY B 1 162 ? 1.933 -11.359 -17.844 1 94.94 162 GLY B O 1
ATOM 4073 N N . PHE B 1 163 ? 0.842 -13.117 -17.031 1 97.56 163 PHE B N 1
ATOM 4074 C CA . PHE B 1 163 ? 0.234 -12.398 -15.922 1 97.56 163 PHE B CA 1
ATOM 4075 C C . PHE B 1 163 ? -0.105 -13.352 -14.781 1 97.56 163 PHE B C 1
ATOM 4077 O O . PHE B 1 163 ? -0.114 -14.57 -14.961 1 97.56 163 PHE B O 1
ATOM 4084 N N . GLY B 1 164 ? -0.236 -12.789 -13.602 1 97.69 164 GLY B N 1
ATOM 4085 C CA . GLY B 1 164 ? -0.723 -13.516 -12.438 1 97.69 164 GLY B CA 1
ATOM 4086 C C . GLY B 1 164 ? -2.049 -12.992 -11.922 1 97.69 164 GLY B C 1
ATOM 4087 O O . GLY B 1 164 ? -2.188 -11.797 -11.648 1 97.69 164 GLY B O 1
ATOM 4088 N N . GLY B 1 165 ? -3.039 -13.812 -11.844 1 98.56 165 GLY B N 1
ATOM 4089 C CA . GLY B 1 165 ? -4.348 -13.555 -11.266 1 98.56 165 GLY B CA 1
ATOM 4090 C C . GLY B 1 165 ? -4.855 -14.695 -10.406 1 98.56 165 GLY B C 1
ATOM 4091 O O . GLY B 1 165 ? -4.098 -15.273 -9.625 1 98.56 165 GLY B O 1
ATOM 4092 N N . ALA B 1 166 ? -6.148 -14.961 -10.523 1 98.88 166 ALA B N 1
ATOM 4093 C CA . ALA B 1 166 ? -6.77 -15.992 -9.703 1 98.88 166 ALA B CA 1
ATOM 4094 C C . ALA B 1 166 ? -6.227 -17.375 -10.062 1 98.88 166 ALA B C 1
ATOM 4096 O O . ALA B 1 166 ? -5.922 -18.188 -9.18 1 98.88 166 ALA B O 1
ATOM 4097 N N . ILE B 1 167 ? -6.055 -17.625 -11.32 1 98.81 167 ILE B N 1
ATOM 4098 C CA . ILE B 1 167 ? -5.613 -18.938 -11.773 1 98.81 167 ILE B CA 1
ATOM 4099 C C . ILE B 1 167 ? -4.211 -19.219 -11.242 1 98.81 167 ILE B C 1
ATOM 4101 O O . ILE B 1 167 ? -3.969 -20.25 -10.633 1 98.81 167 ILE B O 1
ATOM 4105 N N . LYS B 1 168 ? -3.297 -18.297 -11.438 1 98.31 168 LYS B N 1
ATOM 4106 C CA . LYS B 1 168 ? -1.931 -18.516 -10.969 1 98.31 168 LYS B CA 1
ATOM 4107 C C . LYS B 1 168 ? -1.876 -18.578 -9.445 1 98.31 168 LYS B C 1
ATOM 4109 O O . LYS B 1 168 ? -1.077 -19.328 -8.883 1 98.31 168 LYS B O 1
ATOM 4114 N N . ASN B 1 169 ? -2.631 -17.703 -8.797 1 98.5 169 ASN B N 1
ATOM 4115 C CA . ASN B 1 169 ? -2.676 -17.719 -7.34 1 98.5 169 ASN B CA 1
ATOM 4116 C C . ASN B 1 169 ? -3.115 -19.078 -6.809 1 98.5 169 ASN B C 1
ATOM 4118 O O . ASN B 1 169 ? -2.59 -19.562 -5.805 1 98.5 169 ASN B O 1
ATOM 4122 N N . LEU B 1 170 ? -4.039 -19.703 -7.465 1 98.81 170 LEU B N 1
ATOM 4123 C CA . LEU B 1 170 ? -4.477 -21.047 -7.105 1 98.81 170 LEU B CA 1
ATOM 4124 C C . LEU B 1 170 ? -3.4 -22.078 -7.434 1 98.81 170 LEU B C 1
ATOM 4126 O O . LEU B 1 170 ? -3.045 -22.906 -6.586 1 98.81 170 LEU B O 1
ATOM 4130 N N . ALA B 1 171 ? -2.896 -22.016 -8.641 1 98.56 171 ALA B N 1
ATOM 4131 C CA . ALA B 1 171 ? -2.016 -23.047 -9.18 1 98.56 171 ALA B CA 1
ATOM 4132 C C . ALA B 1 171 ? -0.72 -23.141 -8.375 1 98.56 171 ALA B C 1
ATOM 4134 O O . ALA B 1 171 ? -0.398 -24.203 -7.824 1 98.56 171 ALA B O 1
ATOM 4135 N N . MET B 1 172 ? -0.048 -22.031 -8.289 1 96.56 172 MET B N 1
ATOM 4136 C CA . MET B 1 172 ? 1.221 -21.984 -7.566 1 96.56 172 MET B CA 1
ATOM 4137 C C . MET B 1 172 ? 0.989 -21.922 -6.059 1 96.56 172 MET B C 1
ATOM 4139 O O . MET B 1 172 ? 1.628 -22.656 -5.297 1 96.56 172 MET B O 1
ATOM 4143 N N . GLY B 1 173 ? 0.019 -21.188 -5.652 1 97.69 173 GLY B N 1
ATOM 4144 C CA . GLY B 1 173 ? -0.169 -20.875 -4.242 1 97.69 173 GLY B CA 1
ATOM 4145 C C . GLY B 1 173 ? -0.799 -22.016 -3.461 1 97.69 173 GLY B C 1
ATOM 4146 O O . GLY B 1 173 ? -0.706 -22.062 -2.232 1 97.69 173 GLY B O 1
ATOM 4147 N N . CYS B 1 174 ? -1.437 -22.922 -4.109 1 98.75 174 CYS B N 1
ATOM 4148 C CA . CYS B 1 174 ? -2.08 -24.016 -3.393 1 98.75 174 CYS B CA 1
ATOM 4149 C C . CYS B 1 174 ? -1.264 -25.312 -3.51 1 98.75 174 CYS B C 1
ATOM 4151 O O . CYS B 1 174 ? -1.604 -26.312 -2.9 1 98.75 174 CYS B O 1
ATOM 4153 N N . ALA B 1 175 ? -0.174 -25.25 -4.227 1 98.56 175 ALA B N 1
ATOM 4154 C CA . ALA B 1 175 ? 0.648 -26.438 -4.453 1 98.56 175 ALA B CA 1
ATOM 4155 C C . ALA B 1 175 ? 1.878 -26.438 -3.549 1 98.56 175 ALA B C 1
ATOM 4157 O O . ALA B 1 175 ? 2.514 -25.391 -3.359 1 98.56 175 ALA B O 1
ATOM 4158 N N . PRO B 1 176 ? 2.193 -27.609 -2.984 1 97.88 176 PRO B N 1
ATOM 4159 C CA . PRO B 1 176 ? 3.492 -27.703 -2.314 1 97.88 176 PRO B CA 1
ATOM 4160 C C . PRO B 1 176 ? 4.664 -27.594 -3.287 1 97.88 176 PRO B C 1
ATOM 4162 O O . PRO B 1 176 ? 4.461 -27.516 -4.5 1 97.88 176 PRO B O 1
ATOM 4165 N N . ALA B 1 177 ? 5.875 -27.625 -2.768 1 95 177 ALA B N 1
ATOM 4166 C CA . ALA B 1 177 ? 7.07 -27.5 -3.598 1 95 177 ALA B CA 1
ATOM 4167 C C . ALA B 1 177 ? 7.09 -28.578 -4.684 1 95 177 ALA B C 1
ATOM 4169 O O . ALA B 1 177 ? 7.457 -28.312 -5.828 1 95 177 ALA B O 1
ATOM 4170 N N . SER B 1 178 ? 6.723 -29.781 -4.324 1 95.38 178 SER B N 1
ATOM 4171 C CA . SER B 1 178 ? 6.715 -30.875 -5.289 1 95.38 178 SER B CA 1
ATOM 4172 C C . SER B 1 178 ? 5.727 -30.609 -6.418 1 95.38 178 SER B C 1
ATOM 4174 O O . SER B 1 178 ? 6.004 -30.922 -7.578 1 95.38 178 SER B O 1
ATOM 4176 N N . GLY B 1 179 ? 4.574 -30.094 -6.102 1 97.44 179 GLY B N 1
ATOM 4177 C CA . GLY B 1 179 ? 3.607 -29.719 -7.121 1 97.44 179 GLY B CA 1
ATOM 4178 C C . GLY B 1 179 ? 4.066 -28.562 -7.992 1 97.44 179 GLY B C 1
ATOM 4179 O O . GLY B 1 179 ? 3.814 -28.562 -9.195 1 97.44 179 GLY B O 1
ATOM 4180 N N . LYS B 1 180 ? 4.695 -27.594 -7.379 1 96.25 180 LYS B N 1
ATOM 4181 C CA . LYS B 1 180 ? 5.254 -26.484 -8.141 1 96.25 180 LYS B CA 1
ATOM 4182 C C . LYS B 1 180 ? 6.312 -26.984 -9.133 1 96.25 180 LYS B C 1
ATOM 4184 O O . LYS B 1 180 ? 6.449 -26.422 -10.227 1 96.25 180 LYS B O 1
ATOM 4189 N N . LYS B 1 181 ? 7.082 -27.859 -8.68 1 94.25 181 LYS B N 1
ATOM 4190 C CA . LYS B 1 181 ? 8.078 -28.469 -9.555 1 94.25 181 LYS B CA 1
ATOM 4191 C C . LYS B 1 181 ? 7.43 -29.109 -10.773 1 94.25 181 LYS B C 1
ATOM 4193 O O . LYS B 1 181 ? 7.906 -28.953 -11.898 1 94.25 181 LYS B O 1
ATOM 4198 N N . GLU B 1 182 ? 6.367 -29.844 -10.57 1 95.19 182 GLU B N 1
ATOM 4199 C CA . GLU B 1 182 ? 5.648 -30.5 -11.664 1 95.19 182 GLU B CA 1
ATOM 4200 C C . GLU B 1 182 ? 5.145 -29.469 -12.672 1 95.19 182 GLU B C 1
ATOM 4202 O O . GLU B 1 182 ? 5.219 -29.703 -13.883 1 95.19 182 GLU B O 1
ATOM 4207 N N . GLN B 1 183 ? 4.668 -28.375 -12.18 1 95.44 183 GLN B N 1
ATOM 4208 C CA . GLN B 1 183 ? 4.156 -27.328 -13.047 1 95.44 183 GLN B CA 1
ATOM 4209 C C . GLN B 1 183 ? 5.27 -26.719 -13.891 1 95.44 183 GLN B C 1
ATOM 4211 O O . GLN B 1 183 ? 5.07 -26.406 -15.07 1 95.44 183 GLN B O 1
ATOM 4216 N N . HIS B 1 184 ? 6.391 -26.578 -13.273 1 91.69 184 HIS B N 1
ATOM 4217 C CA . HIS B 1 184 ? 7.508 -25.875 -13.906 1 91.69 184 HIS B CA 1
ATOM 4218 C C . HIS B 1 184 ? 8.312 -26.828 -14.789 1 91.69 184 HIS B C 1
ATOM 4220 O O . HIS B 1 184 ? 9.133 -26.391 -15.602 1 91.69 184 HIS B O 1
ATOM 4226 N N . PHE B 1 185 ? 8.094 -28.062 -14.75 1 86.25 185 PHE B N 1
ATOM 4227 C CA . PHE B 1 185 ? 8.914 -29.078 -15.398 1 86.25 185 PHE B CA 1
ATOM 4228 C C . PHE B 1 185 ? 9.062 -28.781 -16.891 1 86.25 185 PHE B C 1
ATOM 4230 O O . PHE B 1 185 ? 10.156 -28.906 -17.438 1 86.25 185 PHE B O 1
ATOM 4237 N N . PRO B 1 186 ? 8.078 -28.391 -17.531 1 83.5 186 PRO B N 1
ATOM 4238 C CA . PRO B 1 186 ? 8.203 -28.078 -18.969 1 83.5 186 PRO B CA 1
ATOM 4239 C C . PRO B 1 186 ? 9.203 -26.969 -19.25 1 83.5 186 PRO B C 1
ATOM 4241 O O . PRO B 1 186 ? 9.688 -26.828 -20.375 1 83.5 186 PRO B O 1
ATOM 4244 N N . THR B 1 187 ? 9.5 -26.125 -18.25 1 84.25 187 THR B N 1
ATOM 4245 C CA . THR B 1 187 ? 10.383 -24.984 -18.453 1 84.25 187 THR B CA 1
ATOM 4246 C C . THR B 1 187 ? 11.742 -25.219 -17.797 1 84.25 187 THR B C 1
ATOM 4248 O O . THR B 1 187 ? 12.273 -24.344 -17.125 1 84.25 187 THR B O 1
ATOM 4251 N N . SER B 1 188 ? 12.281 -26.328 -17.984 1 87.56 188 SER B N 1
ATOM 4252 C CA . SER B 1 188 ? 13.594 -26.609 -17.438 1 87.56 188 SER B CA 1
ATOM 4253 C C . SER B 1 188 ? 14.695 -25.859 -18.172 1 87.56 188 SER B C 1
ATOM 4255 O O . SER B 1 188 ? 14.836 -26 -19.391 1 87.56 188 SER B O 1
ATOM 4257 N N . PRO B 1 189 ? 15.43 -25.141 -17.406 1 91.44 189 PRO B N 1
ATOM 4258 C CA . PRO B 1 189 ? 16.438 -24.297 -18.062 1 91.44 189 PRO B CA 1
ATOM 4259 C C . PRO B 1 189 ? 17.594 -25.109 -18.641 1 91.44 189 PRO B C 1
ATOM 4261 O O . PRO B 1 189 ? 17.859 -26.219 -18.188 1 91.44 189 PRO B O 1
ATOM 4264 N N . HIS B 1 190 ? 18.219 -24.531 -19.656 1 92.75 190 HIS B N 1
ATOM 4265 C CA . HIS B 1 190 ? 19.438 -25.078 -20.25 1 92.75 190 HIS B CA 1
ATOM 4266 C C . HIS B 1 190 ? 20.453 -23.969 -20.547 1 92.75 190 HIS B C 1
ATOM 4268 O O . HIS B 1 190 ? 20.062 -22.812 -20.688 1 92.75 190 HIS B O 1
ATOM 4274 N N . VAL B 1 191 ? 21.688 -24.359 -20.609 1 94.62 191 VAL B N 1
ATOM 4275 C CA . VAL B 1 191 ? 22.75 -23.391 -20.812 1 94.62 191 VAL B CA 1
ATOM 4276 C C . VAL B 1 191 ? 23.078 -23.281 -22.312 1 94.62 191 VAL B C 1
ATOM 4278 O O . VAL B 1 191 ? 23.234 -24.297 -22.984 1 94.62 191 VAL B O 1
ATOM 4281 N N . VAL B 1 192 ? 23.062 -22.094 -22.734 1 95.12 192 VAL B N 1
ATOM 4282 C CA . VAL B 1 192 ? 23.641 -21.797 -24.047 1 95.12 192 VAL B CA 1
ATOM 4283 C C . VAL B 1 192 ? 25.141 -21.594 -23.906 1 95.12 192 VAL B C 1
ATOM 4285 O O . VAL B 1 192 ? 25.594 -20.484 -23.594 1 95.12 192 VAL B O 1
ATOM 4288 N N . LYS B 1 193 ? 25.906 -22.531 -24.359 1 94.31 193 LYS B N 1
ATOM 4289 C CA . LYS B 1 193 ? 27.344 -22.609 -24.078 1 94.31 193 LYS B CA 1
ATOM 4290 C C . LYS B 1 193 ? 28.078 -21.406 -24.625 1 94.31 193 LYS B C 1
ATOM 4292 O O . LYS B 1 193 ? 28.984 -20.875 -23.969 1 94.31 193 LYS B O 1
ATOM 4297 N N . GLU B 1 194 ? 27.656 -20.922 -25.719 1 94.94 194 GLU B N 1
ATOM 4298 C CA . GLU B 1 194 ? 28.359 -19.844 -26.406 1 94.94 194 GLU B CA 1
ATOM 4299 C C . GLU B 1 194 ? 28.219 -18.531 -25.656 1 94.94 194 GLU B C 1
ATOM 4301 O O . GLU B 1 194 ? 29.031 -17.609 -25.812 1 94.94 194 GLU B O 1
ATOM 4306 N N . LYS B 1 195 ? 27.203 -18.469 -24.828 1 95.75 195 LYS B N 1
ATOM 4307 C CA . LYS B 1 195 ? 26.922 -17.219 -24.109 1 95.75 195 LYS B CA 1
ATOM 4308 C C . LYS B 1 195 ? 27.469 -17.281 -22.688 1 95.75 195 LYS B C 1
ATOM 4310 O O . LYS B 1 195 ? 27.625 -16.25 -22.031 1 95.75 195 LYS B O 1
ATOM 4315 N N . CYS B 1 196 ? 27.781 -18.453 -22.234 1 96.38 196 CYS B N 1
ATOM 4316 C CA . CYS B 1 196 ? 28.172 -18.625 -20.844 1 96.38 196 CYS B CA 1
ATOM 4317 C C . CYS B 1 196 ? 29.594 -18.094 -20.609 1 96.38 196 CYS B C 1
ATOM 4319 O O . CYS B 1 196 ? 30.516 -18.438 -21.359 1 96.38 196 CYS B O 1
ATOM 4321 N N . ILE B 1 197 ? 29.75 -17.297 -19.484 1 95.75 197 ILE B N 1
ATOM 4322 C CA . ILE B 1 197 ? 31.047 -16.703 -19.219 1 95.75 197 ILE B CA 1
ATOM 4323 C C . ILE B 1 197 ? 31.703 -17.375 -18.016 1 95.75 197 ILE B C 1
ATOM 4325 O O . ILE B 1 197 ? 32.688 -16.875 -17.469 1 95.75 197 ILE B O 1
ATOM 4329 N N . GLY B 1 198 ? 31.094 -18.344 -17.547 1 93.88 198 GLY B N 1
ATOM 4330 C CA . GLY B 1 198 ? 31.656 -19.156 -16.484 1 93.88 198 GLY B CA 1
ATOM 4331 C C . GLY B 1 198 ? 31.719 -18.422 -15.148 1 93.88 198 GLY B C 1
ATOM 4332 O O . GLY B 1 198 ? 32.562 -18.719 -14.32 1 93.88 198 GLY B O 1
ATOM 4333 N N . CYS B 1 199 ? 30.828 -17.562 -14.82 1 93.81 199 CYS B N 1
ATOM 4334 C CA . CYS B 1 199 ? 30.891 -16.734 -13.625 1 93.81 199 CYS B CA 1
ATOM 4335 C C . CYS B 1 199 ? 30.438 -17.531 -12.398 1 93.81 199 CYS B C 1
ATOM 4337 O O . CYS B 1 199 ? 30.672 -17.109 -11.266 1 93.81 199 CYS B O 1
ATOM 4339 N N . GLN B 1 200 ? 29.688 -18.578 -12.5 1 93.56 200 GLN B N 1
ATOM 4340 C CA . GLN B 1 200 ? 29.297 -19.547 -11.477 1 93.56 200 GLN B CA 1
ATOM 4341 C C . GLN B 1 200 ? 28.219 -18.984 -10.562 1 93.56 200 GLN B C 1
ATOM 4343 O O . GLN B 1 200 ? 27.953 -19.531 -9.492 1 93.56 200 GLN B O 1
ATOM 4348 N N . LYS B 1 201 ? 27.578 -17.984 -10.914 1 91.62 201 LYS B N 1
ATOM 4349 C CA . LYS B 1 201 ? 26.469 -17.453 -10.133 1 91.62 201 LYS B CA 1
ATOM 4350 C C . LYS B 1 201 ? 25.312 -18.438 -10.078 1 91.62 201 LYS B C 1
ATOM 4352 O O . LYS B 1 201 ? 24.609 -18.531 -9.07 1 91.62 201 LYS B O 1
ATOM 4357 N N . CYS B 1 202 ? 25.172 -19.109 -11.203 1 93.62 202 CYS B N 1
ATOM 4358 C CA . CYS B 1 202 ? 24.109 -20.094 -11.273 1 93.62 202 CYS B CA 1
ATOM 4359 C C . CYS B 1 202 ? 24.359 -21.234 -10.297 1 93.62 202 CYS B C 1
ATOM 4361 O O . CYS B 1 202 ? 23.422 -21.781 -9.711 1 93.62 202 CYS B O 1
ATOM 4363 N N . ILE B 1 203 ? 25.562 -21.578 -10.062 1 93.94 203 ILE B N 1
ATOM 4364 C CA . ILE B 1 203 ? 25.938 -22.641 -9.133 1 93.94 203 ILE B CA 1
ATOM 4365 C C . ILE B 1 203 ? 25.672 -22.188 -7.699 1 93.94 203 ILE B C 1
ATOM 4367 O O . ILE B 1 203 ? 25.141 -22.953 -6.883 1 93.94 203 ILE B O 1
ATOM 4371 N N . LYS B 1 204 ? 25.984 -21.016 -7.461 1 90.12 204 LYS B N 1
ATOM 4372 C CA . LYS B 1 204 ? 25.875 -20.469 -6.109 1 90.12 204 LYS B CA 1
ATOM 4373 C C . LYS B 1 204 ? 24.406 -20.312 -5.699 1 90.12 204 LYS B C 1
ATOM 4375 O O . LYS B 1 204 ? 24.062 -20.516 -4.531 1 90.12 204 LYS B O 1
ATOM 4380 N N . ILE B 1 205 ? 23.5 -19.984 -6.645 1 87.75 205 ILE B N 1
ATOM 4381 C CA . ILE B 1 205 ? 22.125 -19.609 -6.316 1 87.75 205 ILE B CA 1
ATOM 4382 C C . ILE B 1 205 ? 21.25 -20.859 -6.262 1 87.75 205 ILE B C 1
ATOM 4384 O O . ILE B 1 205 ? 20.172 -20.844 -5.668 1 87.75 205 ILE B O 1
ATOM 4388 N N . CYS B 1 206 ? 21.75 -21.938 -6.828 1 90.69 206 CYS B N 1
ATOM 4389 C CA . CYS B 1 206 ? 20.906 -23.109 -6.984 1 90.69 206 CYS B CA 1
ATOM 4390 C C . CYS B 1 206 ? 20.641 -23.781 -5.641 1 90.69 206 CYS B C 1
ATOM 4392 O O . CYS B 1 206 ? 21.562 -24.156 -4.93 1 90.69 206 CYS B O 1
ATOM 4394 N N . PRO B 1 207 ? 19.375 -24 -5.359 1 86.31 207 PRO B N 1
ATOM 4395 C CA . PRO B 1 207 ? 19.047 -24.578 -4.051 1 86.31 207 PRO B CA 1
ATOM 4396 C C . PRO B 1 207 ? 19.328 -26.078 -3.98 1 86.31 207 PRO B C 1
ATOM 4398 O O . PRO B 1 207 ? 19.375 -26.656 -2.891 1 86.31 207 PRO B O 1
ATOM 4401 N N . VAL B 1 208 ? 19.484 -26.75 -5.148 1 90.5 208 VAL B N 1
ATOM 4402 C CA . VAL B 1 208 ? 19.578 -28.203 -5.121 1 90.5 208 VAL B CA 1
ATOM 4403 C C . VAL B 1 208 ? 20.891 -28.656 -5.77 1 90.5 208 VAL B C 1
ATOM 4405 O O . VAL B 1 208 ? 21.125 -29.844 -5.953 1 90.5 208 VAL B O 1
ATOM 4408 N N . GLY B 1 209 ? 21.656 -27.672 -6.25 1 92.19 209 GLY B N 1
ATOM 4409 C CA . GLY B 1 209 ? 22.984 -27.984 -6.773 1 92.19 209 GLY B CA 1
ATOM 4410 C C . GLY B 1 209 ? 22.953 -28.594 -8.164 1 92.19 209 GLY B C 1
ATOM 4411 O O . GLY B 1 209 ? 23.75 -29.484 -8.477 1 92.19 209 GLY B O 1
ATOM 4412 N N . ALA B 1 210 ? 22.078 -28.156 -9.008 1 93.44 210 ALA B N 1
ATOM 4413 C CA . ALA B 1 210 ? 21.891 -28.703 -10.352 1 93.44 210 ALA B CA 1
ATOM 4414 C C . ALA B 1 210 ? 22.969 -28.203 -11.305 1 93.44 210 ALA B C 1
ATOM 4416 O O . ALA B 1 210 ? 23.5 -28.969 -12.117 1 93.44 210 ALA B O 1
ATOM 4417 N N . PRO B 1 211 ? 23.344 -26.906 -11.289 1 95 211 PRO B N 1
ATOM 4418 C CA . PRO B 1 211 ? 24.391 -26.438 -12.195 1 95 211 PRO B CA 1
ATOM 4419 C C . PRO B 1 211 ? 25.781 -26.875 -11.758 1 95 211 PRO B C 1
ATOM 4421 O O . PRO B 1 211 ? 26.062 -26.938 -10.555 1 95 211 PRO B O 1
ATOM 4424 N N . TYR B 1 212 ? 26.609 -27.156 -12.672 1 94.81 212 TYR B N 1
ATOM 4425 C CA . TYR B 1 212 ? 28 -27.531 -12.43 1 94.81 212 TYR B CA 1
ATOM 4426 C C . TYR B 1 212 ? 28.906 -26.984 -13.531 1 94.81 212 TYR B C 1
ATOM 4428 O O . TYR B 1 212 ? 28.438 -26.672 -14.625 1 94.81 212 TYR B O 1
ATOM 4436 N N . LEU B 1 213 ? 30.109 -26.891 -13.133 1 94.44 213 LEU B N 1
ATOM 4437 C CA . LEU B 1 213 ? 31.078 -26.391 -14.109 1 94.44 213 LEU B CA 1
ATOM 4438 C C . LEU B 1 213 ? 31.609 -27.531 -14.969 1 94.44 213 LEU B C 1
ATOM 4440 O O . LEU B 1 213 ? 32 -28.578 -14.453 1 94.44 213 LEU B O 1
ATOM 4444 N N . LEU B 1 214 ? 31.547 -27.406 -16.219 1 93.5 214 LEU B N 1
ATOM 4445 C CA . LEU B 1 214 ? 32.188 -28.266 -17.203 1 93.5 214 LEU B CA 1
ATOM 4446 C C . LEU B 1 214 ? 33.188 -27.484 -18.031 1 93.5 214 LEU B C 1
ATOM 4448 O O . LEU B 1 214 ? 32.844 -26.828 -19.016 1 93.5 214 LEU B O 1
ATOM 4452 N N . GLY B 1 215 ? 34.5 -27.641 -17.719 1 93 215 GLY B N 1
ATOM 4453 C CA . GLY B 1 215 ? 35.5 -26.75 -18.297 1 93 215 GLY B CA 1
ATOM 4454 C C . GLY B 1 215 ? 35.312 -25.297 -17.875 1 93 215 GLY B C 1
ATOM 4455 O O . GLY B 1 215 ? 35.312 -24.984 -16.688 1 93 215 GLY B O 1
ATOM 4456 N N . GLU B 1 216 ? 35.031 -24.391 -18.906 1 94 216 GLU B N 1
ATOM 4457 C CA . GLU B 1 216 ? 34.906 -22.969 -18.625 1 94 216 GLU B CA 1
ATOM 4458 C C . GLU B 1 216 ? 33.438 -22.531 -18.656 1 94 216 GLU B C 1
ATOM 4460 O O . GLU B 1 216 ? 33.125 -21.344 -18.5 1 94 216 GLU B O 1
ATOM 4465 N N . VAL B 1 217 ? 32.594 -23.531 -18.844 1 94.81 217 VAL B N 1
ATOM 4466 C CA . VAL B 1 217 ? 31.172 -23.172 -18.953 1 94.81 217 VAL B CA 1
ATOM 4467 C C . VAL B 1 217 ? 30.359 -23.953 -17.922 1 94.81 217 VAL B C 1
ATOM 4469 O O . VAL B 1 217 ? 30.781 -25.016 -17.469 1 94.81 217 VAL B O 1
ATOM 4472 N N . SER B 1 218 ? 29.234 -23.406 -17.547 1 95.56 218 SER B N 1
ATOM 4473 C CA . SER B 1 218 ? 28.312 -24.109 -16.656 1 95.56 218 SER B CA 1
ATOM 4474 C C . SER B 1 218 ? 27.344 -25 -17.422 1 95.56 218 SER B C 1
ATOM 4476 O O . SER B 1 218 ? 27.031 -24.719 -18.578 1 95.56 218 SER B O 1
ATOM 4478 N N . MET B 1 219 ? 26.984 -26.078 -16.844 1 95.31 219 MET B N 1
ATOM 4479 C CA . MET B 1 219 ? 25.938 -26.953 -17.328 1 95.31 219 MET B CA 1
ATOM 4480 C C . MET B 1 219 ? 24.906 -27.234 -16.234 1 95.31 219 MET B C 1
ATOM 4482 O O . MET B 1 219 ? 25.203 -27.078 -15.039 1 95.31 219 MET B O 1
ATOM 4486 N N . ILE B 1 220 ? 23.672 -27.609 -16.656 1 95.31 220 ILE B N 1
ATOM 4487 C CA . ILE B 1 220 ? 22.625 -27.922 -15.695 1 95.31 220 ILE B CA 1
ATOM 4488 C C . ILE B 1 220 ? 22.266 -29.391 -15.781 1 95.31 220 ILE B C 1
ATOM 4490 O O . ILE B 1 220 ? 21.922 -29.891 -16.859 1 95.31 220 ILE B O 1
ATOM 4494 N N . ASP B 1 221 ? 22.375 -30.094 -14.672 1 93.75 221 ASP B N 1
ATOM 4495 C CA . ASP B 1 221 ? 21.953 -31.5 -14.586 1 93.75 221 ASP B CA 1
ATOM 4496 C C . ASP B 1 221 ? 20.438 -31.594 -14.531 1 93.75 221 ASP B C 1
ATOM 4498 O O . ASP B 1 221 ? 19.812 -31.266 -13.516 1 93.75 221 ASP B O 1
ATOM 4502 N N . PRO B 1 222 ? 19.844 -32.125 -15.547 1 90.19 222 PRO B N 1
ATOM 4503 C CA . PRO B 1 222 ? 18.375 -32.156 -15.602 1 90.19 222 PRO B CA 1
ATOM 4504 C C . PRO B 1 222 ? 17.766 -33.094 -14.562 1 90.19 222 PRO B C 1
ATOM 4506 O O . PRO B 1 222 ? 16.594 -32.969 -14.227 1 90.19 222 PRO B O 1
ATOM 4509 N N . ASN B 1 223 ? 18.609 -34 -14.086 1 90.56 223 ASN B N 1
ATOM 4510 C CA . ASN B 1 223 ? 18.109 -34.938 -13.102 1 90.56 223 ASN B CA 1
ATOM 4511 C C . ASN B 1 223 ? 18.031 -34.312 -11.711 1 90.56 223 ASN B C 1
ATOM 4513 O O . ASN B 1 223 ? 17.344 -34.844 -10.828 1 90.56 223 ASN B O 1
ATOM 4517 N N . ILE B 1 224 ? 18.734 -33.25 -11.57 1 92.06 224 ILE B N 1
ATOM 4518 C CA . ILE B 1 224 ? 18.797 -32.562 -10.281 1 92.06 224 ILE B CA 1
ATOM 4519 C C . ILE B 1 224 ? 17.969 -31.297 -10.32 1 92.06 224 ILE B C 1
ATOM 4521 O O . ILE B 1 224 ? 17.359 -30.906 -9.32 1 92.06 224 ILE B O 1
ATOM 4525 N N . CYS B 1 225 ? 17.859 -30.797 -11.5 1 92.44 225 CYS B N 1
ATOM 4526 C CA . CYS B 1 225 ? 17.188 -29.516 -11.688 1 92.44 225 CYS B CA 1
ATOM 4527 C C . CYS B 1 225 ? 15.719 -29.625 -11.281 1 92.44 225 CYS B C 1
ATOM 4529 O O . CYS B 1 225 ? 15.031 -30.578 -11.664 1 92.44 225 CYS B O 1
ATOM 4531 N N . ILE B 1 226 ? 15.305 -28.594 -10.516 1 88.31 226 ILE B N 1
ATOM 4532 C CA . ILE B 1 226 ? 13.906 -28.594 -10.094 1 88.31 226 ILE B CA 1
ATOM 4533 C C . ILE B 1 226 ? 13.141 -27.531 -10.883 1 88.31 226 ILE B C 1
ATOM 4535 O O . ILE B 1 226 ? 11.992 -27.203 -10.555 1 88.31 226 ILE B O 1
ATOM 4539 N N . SER B 1 227 ? 13.758 -26.922 -11.82 1 88.69 227 SER B N 1
ATOM 4540 C CA . SER B 1 227 ? 13.164 -26 -12.789 1 88.69 227 SER B CA 1
ATOM 4541 C C . SER B 1 227 ? 12.617 -24.75 -12.109 1 88.69 227 SER B C 1
ATOM 4543 O O . SER B 1 227 ? 11.57 -24.234 -12.508 1 88.69 227 SER B O 1
ATOM 4545 N N . CYS B 1 228 ? 13.289 -24.266 -11.094 1 85.12 228 CYS B N 1
ATOM 4546 C CA . CYS B 1 228 ? 12.805 -23.094 -10.367 1 85.12 228 CYS B CA 1
ATOM 4547 C C . CYS B 1 228 ? 13.117 -21.812 -11.125 1 85.12 228 CYS B C 1
ATOM 4549 O O . CYS B 1 228 ? 12.484 -20.781 -10.898 1 85.12 228 CYS B O 1
ATOM 4551 N N . GLY B 1 229 ? 14.125 -21.859 -11.891 1 85.12 229 GLY B N 1
ATOM 4552 C CA . GLY B 1 229 ? 14.414 -20.75 -12.781 1 85.12 229 GLY B CA 1
ATOM 4553 C C . GLY B 1 229 ? 15.289 -19.688 -12.148 1 85.12 229 GLY B C 1
ATOM 4554 O O . GLY B 1 229 ? 15.664 -18.719 -12.805 1 85.12 229 GLY B O 1
ATOM 4555 N N . GLN B 1 230 ? 15.688 -19.812 -10.953 1 85.06 230 GLN B N 1
ATOM 4556 C CA . GLN B 1 230 ? 16.5 -18.797 -10.281 1 85.06 230 GLN B CA 1
ATOM 4557 C C . GLN B 1 230 ? 17.812 -18.562 -11.016 1 85.06 230 GLN B C 1
ATOM 4559 O O . GLN B 1 230 ? 18.312 -17.438 -11.055 1 85.06 230 GLN B O 1
ATOM 4564 N N . CYS B 1 231 ? 18.375 -19.656 -11.57 1 88.56 231 CYS B N 1
ATOM 4565 C CA . CYS B 1 231 ? 19.641 -19.562 -12.297 1 88.56 231 CYS B CA 1
ATOM 4566 C C . CYS B 1 231 ? 19.516 -18.609 -13.484 1 88.56 231 CYS B C 1
ATOM 4568 O O . CYS B 1 231 ? 20.453 -17.891 -13.812 1 88.56 231 CYS B O 1
ATOM 4570 N N . MET B 1 232 ? 18.391 -18.625 -14.109 1 87.56 232 MET B N 1
ATOM 4571 C CA . MET B 1 232 ? 18.156 -17.719 -15.234 1 87.56 232 MET B CA 1
ATOM 4572 C C . MET B 1 232 ? 18.156 -16.266 -14.773 1 87.56 232 MET B C 1
ATOM 4574 O O . MET B 1 232 ? 18.703 -15.398 -15.461 1 87.56 232 MET B O 1
ATOM 4578 N N . GLU B 1 233 ? 17.594 -16.062 -13.664 1 78.19 233 GLU B N 1
ATOM 4579 C CA . GLU B 1 233 ? 17.438 -14.711 -13.141 1 78.19 233 GLU B CA 1
ATOM 4580 C C . GLU B 1 233 ? 18.781 -14.086 -12.797 1 78.19 233 GLU B C 1
ATOM 4582 O O . GLU B 1 233 ? 18.984 -12.883 -12.969 1 78.19 233 GLU B O 1
ATOM 4587 N N . VAL B 1 234 ? 19.766 -14.844 -12.352 1 82.06 234 VAL B N 1
ATOM 4588 C CA . VAL B 1 234 ? 21.016 -14.297 -11.836 1 82.06 234 VAL B CA 1
ATOM 4589 C C . VAL B 1 234 ? 22.078 -14.289 -12.93 1 82.06 234 VAL B C 1
ATOM 4591 O O . VAL B 1 234 ? 23.172 -13.75 -12.742 1 82.06 234 VAL B O 1
ATOM 4594 N N . CYS B 1 235 ? 21.844 -14.914 -14.039 1 89.69 235 CYS B N 1
ATOM 4595 C CA . CYS B 1 235 ? 22.844 -15.023 -15.102 1 89.69 235 CYS B CA 1
ATOM 4596 C C . CYS B 1 235 ? 23.094 -13.672 -15.758 1 89.69 235 CYS B C 1
ATOM 4598 O O . CYS B 1 235 ? 22.234 -13.156 -16.469 1 89.69 235 CYS B O 1
ATOM 4600 N N . PRO B 1 236 ? 24.203 -13.164 -15.578 1 87.44 236 PRO B N 1
ATOM 4601 C CA . PRO B 1 236 ? 24.453 -11.82 -16.125 1 87.44 236 PRO B CA 1
ATOM 4602 C C . PRO B 1 236 ? 24.578 -11.82 -17.656 1 87.44 236 PRO B C 1
ATOM 4604 O O . PRO B 1 236 ? 24.297 -10.812 -18.297 1 87.44 236 PRO B O 1
ATOM 4607 N N . ALA B 1 237 ? 25.031 -12.93 -18.219 1 91.31 237 ALA B N 1
ATOM 4608 C CA . ALA B 1 237 ? 25.266 -13.023 -19.656 1 91.31 237 ALA B CA 1
ATOM 4609 C C . ALA B 1 237 ? 24.016 -13.484 -20.391 1 91.31 237 ALA B C 1
ATOM 4611 O O . ALA B 1 237 ? 24 -13.57 -21.609 1 91.31 237 ALA B O 1
ATOM 4612 N N . GLY B 1 238 ? 22.969 -13.828 -19.641 1 90.94 238 GLY B N 1
ATOM 4613 C CA . GLY B 1 238 ? 21.766 -14.359 -20.25 1 90.94 238 GLY B CA 1
ATOM 4614 C C . GLY B 1 238 ? 21.984 -15.695 -20.938 1 90.94 238 GLY B C 1
ATOM 4615 O O . GLY B 1 238 ? 21.391 -15.969 -21.984 1 90.94 238 GLY B O 1
ATOM 4616 N N . ALA B 1 239 ? 22.875 -16.469 -20.391 1 93.56 239 ALA B N 1
ATOM 4617 C CA . ALA B 1 239 ? 23.281 -17.719 -21.016 1 93.56 239 ALA B CA 1
ATOM 4618 C C . ALA B 1 239 ? 22.344 -18.859 -20.625 1 93.56 239 ALA B C 1
ATOM 4620 O O . ALA B 1 239 ? 22.406 -19.938 -21.203 1 93.56 239 ALA B O 1
ATOM 4621 N N . ILE B 1 240 ? 21.547 -18.672 -19.703 1 92.81 240 ILE B N 1
ATOM 4622 C CA . ILE B 1 240 ? 20.594 -19.688 -19.266 1 92.81 240 ILE B CA 1
ATOM 4623 C C . ILE B 1 240 ? 19.188 -19.328 -19.734 1 92.81 240 ILE B C 1
ATOM 4625 O O . ILE B 1 240 ? 18.703 -18.234 -19.453 1 92.81 240 ILE B O 1
ATOM 4629 N N . THR B 1 241 ? 18.609 -20.203 -20.438 1 91.5 241 THR B N 1
ATOM 4630 C CA . THR B 1 241 ? 17.328 -19.906 -21.062 1 91.5 241 THR B CA 1
ATOM 4631 C C . THR B 1 241 ? 16.438 -21.141 -21.094 1 91.5 241 THR B C 1
ATOM 4633 O O . THR B 1 241 ? 16.828 -22.203 -20.594 1 91.5 241 THR B O 1
ATOM 4636 N N . ILE B 1 242 ? 15.219 -21 -21.5 1 90 242 ILE B N 1
ATOM 4637 C CA . ILE B 1 242 ? 14.258 -22.062 -21.75 1 90 242 ILE B CA 1
ATOM 4638 C C . ILE B 1 242 ? 13.773 -22 -23.188 1 90 242 ILE B C 1
ATOM 4640 O O . ILE B 1 242 ? 14.117 -21.078 -23.922 1 90 242 ILE B O 1
ATOM 4644 N N . ASP B 1 243 ? 13.156 -23.141 -23.641 1 88.25 243 ASP B N 1
ATOM 4645 C CA . ASP B 1 243 ? 12.469 -23.062 -24.938 1 88.25 243 ASP B CA 1
ATOM 4646 C C . ASP B 1 243 ? 11.156 -22.312 -24.812 1 88.25 243 ASP B C 1
ATOM 4648 O O . ASP B 1 243 ? 10.086 -22.922 -24.703 1 88.25 243 ASP B O 1
ATOM 4652 N N . TRP B 1 244 ? 11.25 -21.078 -24.953 1 87 244 TRP B N 1
ATOM 4653 C CA . TRP B 1 244 ? 10.133 -20.172 -24.688 1 87 244 TRP B CA 1
ATOM 4654 C C . TRP B 1 244 ? 8.93 -20.516 -25.562 1 87 244 TRP B C 1
ATOM 4656 O O . TRP B 1 244 ? 7.785 -20.453 -25.109 1 87 244 TRP B O 1
ATOM 4666 N N . GLU B 1 245 ? 9.164 -20.859 -26.781 1 86.06 245 GLU B N 1
ATOM 4667 C CA . GLU B 1 245 ? 8.094 -21.094 -27.734 1 86.06 245 GLU B CA 1
ATOM 4668 C C . GLU B 1 245 ? 7.324 -22.375 -27.406 1 86.06 245 GLU B C 1
ATOM 4670 O O . GLU B 1 245 ? 6.094 -22.391 -27.438 1 86.06 245 GLU B O 1
ATOM 4675 N N . HIS B 1 246 ? 8.008 -23.375 -27.031 1 88.94 246 HIS B N 1
ATOM 4676 C CA . HIS B 1 246 ? 7.344 -24.672 -26.875 1 88.94 246 HIS B CA 1
ATOM 4677 C C . HIS B 1 246 ? 7.086 -24.984 -25.406 1 88.94 246 HIS B C 1
ATOM 4679 O O . HIS B 1 246 ? 6.133 -25.703 -25.078 1 88.94 246 HIS B O 1
ATOM 4685 N N . ASP B 1 247 ? 7.82 -24.438 -24.516 1 92.31 247 ASP B N 1
ATOM 4686 C CA . ASP B 1 247 ? 7.723 -24.781 -23.109 1 92.31 247 ASP B CA 1
ATOM 4687 C C . ASP B 1 247 ? 6.613 -23.984 -22.422 1 92.31 247 ASP B C 1
ATOM 4689 O O . ASP B 1 247 ? 5.922 -24.5 -21.547 1 92.31 247 ASP B O 1
ATOM 4693 N N . ILE B 1 248 ? 6.395 -22.797 -22.859 1 94 248 ILE B N 1
ATOM 4694 C CA . ILE B 1 248 ? 5.543 -21.859 -22.125 1 94 248 ILE B CA 1
ATOM 4695 C C . ILE B 1 248 ? 4.086 -22.312 -22.234 1 94 248 ILE B C 1
ATOM 4697 O O . ILE B 1 248 ? 3.379 -22.375 -21.219 1 94 248 ILE B O 1
ATOM 4701 N N . PRO B 1 249 ? 3.604 -22.672 -23.469 1 95.25 249 PRO B N 1
ATOM 4702 C CA . PRO B 1 249 ? 2.221 -23.156 -23.531 1 95.25 249 PRO B CA 1
ATOM 4703 C C . PRO B 1 249 ? 1.98 -24.375 -22.641 1 95.25 249 PRO B C 1
ATOM 4705 O O . PRO B 1 249 ? 0.944 -24.469 -21.984 1 95.25 249 PRO B O 1
ATOM 4708 N N . ASN B 1 250 ? 2.924 -25.297 -22.625 1 95.88 250 ASN B N 1
ATOM 4709 C CA . ASN B 1 250 ? 2.809 -26.469 -21.766 1 95.88 250 ASN B CA 1
ATOM 4710 C C . ASN B 1 250 ? 2.809 -26.078 -20.281 1 95.88 250 ASN B C 1
ATOM 4712 O O . ASN B 1 250 ? 2.035 -26.625 -19.5 1 95.88 250 ASN B O 1
ATOM 4716 N N . PHE B 1 251 ? 3.658 -25.203 -19.969 1 96.12 251 PHE B N 1
ATOM 4717 C CA . PHE B 1 251 ? 3.713 -24.688 -18.609 1 96.12 251 PHE B CA 1
ATOM 4718 C C . PHE B 1 251 ? 2.373 -24.094 -18.203 1 96.12 251 PHE B C 1
ATOM 4720 O O . PHE B 1 251 ? 1.859 -24.375 -17.109 1 96.12 251 PHE B O 1
ATOM 4727 N N . LEU B 1 252 ? 1.814 -23.266 -19.047 1 97.94 252 LEU B N 1
ATOM 4728 C CA . LEU B 1 252 ? 0.559 -22.578 -18.766 1 97.94 252 LEU B CA 1
ATOM 4729 C C . LEU B 1 252 ? -0.582 -23.578 -18.609 1 97.94 252 LEU B C 1
ATOM 4731 O O . LEU B 1 252 ? -1.497 -23.359 -17.812 1 97.94 252 LEU B O 1
ATOM 4735 N N . GLU B 1 253 ? -0.555 -24.641 -19.359 1 98.44 253 GLU B N 1
ATOM 4736 C CA . GLU B 1 253 ? -1.57 -25.688 -19.203 1 98.44 253 GLU B CA 1
ATOM 4737 C C . GLU B 1 253 ? -1.406 -26.438 -17.891 1 98.44 253 GLU B C 1
ATOM 4739 O O . GLU B 1 253 ? -2.391 -26.719 -17.203 1 98.44 253 GLU B O 1
ATOM 4744 N N . CYS B 1 254 ? -0.158 -26.781 -17.531 1 98.25 254 CYS B N 1
ATOM 4745 C CA . CYS B 1 254 ? 0.112 -27.422 -16.25 1 98.25 254 CYS B CA 1
ATOM 4746 C C . CYS B 1 254 ? -0.349 -26.547 -15.094 1 98.25 254 CYS B C 1
ATOM 4748 O O . CYS B 1 254 ? -0.993 -27.016 -14.164 1 98.25 254 CYS B O 1
ATOM 4750 N N . LEU B 1 255 ? -0.001 -25.328 -15.195 1 98.12 255 LEU B N 1
ATOM 4751 C CA . LEU B 1 255 ? -0.415 -24.328 -14.219 1 98.12 255 LEU B CA 1
ATOM 4752 C C . LEU B 1 255 ? -1.933 -24.297 -14.07 1 98.12 255 LEU B C 1
ATOM 4754 O O . LEU B 1 255 ? -2.455 -24.344 -12.961 1 98.12 255 LEU B O 1
ATOM 4758 N N . THR B 1 256 ? -2.654 -24.25 -15.148 1 98.81 256 THR B N 1
ATOM 4759 C CA . THR B 1 256 ? -4.109 -24.172 -15.172 1 98.81 256 THR B CA 1
ATOM 4760 C C . THR B 1 256 ? -4.734 -25.422 -14.578 1 98.81 256 THR B C 1
ATOM 4762 O O . THR B 1 256 ? -5.727 -25.344 -13.852 1 98.81 256 THR B O 1
ATOM 4765 N N . GLU B 1 257 ? -4.164 -26.594 -14.859 1 98.81 257 GLU B N 1
ATOM 4766 C CA . GLU B 1 257 ? -4.668 -27.859 -14.312 1 98.81 257 GLU B CA 1
ATOM 4767 C C . GLU B 1 257 ? -4.504 -27.906 -12.797 1 98.81 257 GLU B C 1
ATOM 4769 O O . GLU B 1 257 ? -5.363 -28.438 -12.094 1 98.81 257 GLU B O 1
ATOM 4774 N N . TYR B 1 258 ? -3.416 -27.359 -12.32 1 98.81 258 TYR B N 1
ATOM 4775 C CA . TYR B 1 258 ? -3.221 -27.312 -10.875 1 98.81 258 TYR B CA 1
ATOM 4776 C C . TYR B 1 258 ? -4.242 -26.391 -10.227 1 98.81 258 TYR B C 1
ATOM 4778 O O . TYR B 1 258 ? -4.738 -26.672 -9.133 1 98.81 258 TYR B O 1
ATOM 4786 N N . ALA B 1 259 ? -4.516 -25.266 -10.859 1 98.88 259 ALA B N 1
ATOM 4787 C CA . ALA B 1 259 ? -5.566 -24.391 -10.352 1 98.88 259 ALA B CA 1
ATOM 4788 C C . ALA B 1 259 ? -6.906 -25.109 -10.289 1 98.88 259 ALA B C 1
ATOM 4790 O O . ALA B 1 259 ? -7.641 -25 -9.305 1 98.88 259 ALA B O 1
ATOM 4791 N N . TYR B 1 260 ? -7.199 -25.859 -11.328 1 98.75 260 TYR B N 1
ATOM 4792 C CA . TYR B 1 260 ? -8.406 -26.672 -11.391 1 98.75 260 TYR B CA 1
ATOM 4793 C C . TYR B 1 260 ? -8.461 -27.656 -10.219 1 98.75 260 TYR B C 1
ATOM 4795 O O . TYR B 1 260 ? -9.492 -27.781 -9.555 1 98.75 260 TYR B O 1
ATOM 4803 N N . GLY B 1 261 ? -7.375 -28.312 -9.945 1 98.75 261 GLY B N 1
ATOM 4804 C CA . GLY B 1 261 ? -7.305 -29.281 -8.867 1 98.75 261 GLY B CA 1
ATOM 4805 C C . GLY B 1 261 ? -7.43 -28.656 -7.492 1 98.75 261 GLY B C 1
ATOM 4806 O O . GLY B 1 261 ? -7.945 -29.281 -6.562 1 98.75 261 GLY B O 1
ATOM 4807 N N . ALA B 1 262 ? -6.969 -27.422 -7.352 1 98.75 262 ALA B N 1
ATOM 4808 C CA . ALA B 1 262 ? -6.973 -26.719 -6.066 1 98.75 262 ALA B CA 1
ATOM 4809 C C . ALA B 1 262 ? -8.398 -26.484 -5.574 1 98.75 262 ALA B C 1
ATOM 4811 O O . ALA B 1 262 ? -8.625 -26.328 -4.371 1 98.75 262 ALA B O 1
ATOM 4812 N N . VAL B 1 263 ? -9.352 -26.422 -6.492 1 98.25 263 VAL B N 1
ATOM 4813 C CA . VAL B 1 263 ? -10.719 -26.094 -6.086 1 98.25 263 VAL B CA 1
ATOM 4814 C C . VAL B 1 263 ? -11.594 -27.344 -6.16 1 98.25 263 VAL B C 1
ATOM 4816 O O . VAL B 1 263 ? -12.797 -27.281 -5.883 1 98.25 263 VAL B O 1
ATOM 4819 N N . LYS B 1 264 ? -11 -28.469 -6.559 1 96.94 264 LYS B N 1
ATOM 4820 C CA . LYS B 1 264 ? -11.766 -29.703 -6.59 1 96.94 264 LYS B CA 1
ATOM 4821 C C . LYS B 1 264 ? -12.297 -30.062 -5.203 1 96.94 264 LYS B C 1
ATOM 4823 O O . LYS B 1 264 ? -11.586 -29.922 -4.207 1 96.94 264 LYS B O 1
ATOM 4828 N N . GLY B 1 265 ? -13.57 -30.5 -5.125 1 94.94 265 GLY B N 1
ATOM 4829 C CA . GLY B 1 265 ? -14.203 -30.797 -3.85 1 94.94 265 GLY B CA 1
ATOM 4830 C C . GLY B 1 265 ? -14.852 -29.594 -3.205 1 94.94 265 GLY B C 1
ATOM 4831 O O . GLY B 1 265 ? -15.516 -29.703 -2.172 1 94.94 265 GLY B O 1
ATOM 4832 N N . LYS B 1 266 ? -14.641 -28.438 -3.768 1 96.94 266 LYS B N 1
ATOM 4833 C CA . LYS B 1 266 ? -15.227 -27.203 -3.264 1 96.94 266 LYS B CA 1
ATOM 4834 C C . LYS B 1 266 ? -16.062 -26.516 -4.34 1 96.94 266 LYS B C 1
ATOM 4836 O O . LYS B 1 266 ? -16.078 -25.281 -4.43 1 96.94 266 LYS B O 1
ATOM 4841 N N . GLU B 1 267 ? -16.641 -27.312 -5.254 1 94.06 267 GLU B N 1
ATOM 4842 C CA . GLU B 1 267 ? -17.438 -26.75 -6.344 1 94.06 267 GLU B CA 1
ATOM 4843 C C . GLU B 1 267 ? -18.578 -25.906 -5.805 1 94.06 267 GLU B C 1
ATOM 4845 O O . GLU B 1 267 ? -19.344 -26.344 -4.941 1 94.06 267 GLU B O 1
ATOM 4850 N N . GLY B 1 268 ? -18.609 -24.672 -6.27 1 96.12 268 GLY B N 1
ATOM 4851 C CA . GLY B 1 268 ? -19.672 -23.766 -5.855 1 96.12 268 GLY B CA 1
ATOM 4852 C C . GLY B 1 268 ? -19.406 -23.109 -4.512 1 96.12 268 GLY B C 1
ATOM 4853 O O . GLY B 1 268 ? -20.234 -22.359 -4.012 1 96.12 268 GLY B O 1
ATOM 4854 N N . LYS B 1 269 ? -18.25 -23.391 -3.926 1 98.44 269 LYS B N 1
ATOM 4855 C CA . LYS B 1 269 ? -17.953 -22.875 -2.594 1 98.44 269 LYS B CA 1
ATOM 4856 C C . LYS B 1 269 ? -16.656 -22.062 -2.6 1 98.44 269 LYS B C 1
ATOM 4858 O O . LYS B 1 269 ? -15.93 -22.031 -1.602 1 98.44 269 LYS B O 1
ATOM 4863 N N . VAL B 1 270 ? -16.312 -21.531 -3.76 1 98.75 270 VAL B N 1
ATOM 4864 C CA . VAL B 1 270 ? -15.117 -20.719 -3.885 1 98.75 270 VAL B CA 1
ATOM 4865 C C . VAL B 1 270 ? -15.477 -19.359 -4.488 1 98.75 270 VAL B C 1
ATOM 4867 O O . VAL B 1 270 ? -16.25 -19.281 -5.449 1 98.75 270 VAL B O 1
ATOM 4870 N N . GLY B 1 271 ? -15.055 -18.297 -3.887 1 98.88 271 GLY B N 1
ATOM 4871 C CA . GLY B 1 271 ? -15.133 -16.953 -4.414 1 98.88 271 GLY B CA 1
ATOM 4872 C C . GLY B 1 271 ? -13.773 -16.359 -4.738 1 98.88 271 GLY B C 1
ATOM 4873 O O . GLY B 1 271 ? -12.773 -16.719 -4.121 1 98.88 271 GLY B O 1
ATOM 4874 N N . TYR B 1 272 ? -13.781 -15.477 -5.719 1 98.94 272 TYR B N 1
ATOM 4875 C CA . TYR B 1 272 ? -12.523 -14.906 -6.195 1 98.94 272 TYR B CA 1
ATOM 4876 C C . TYR B 1 272 ? -12.594 -13.383 -6.199 1 98.94 272 TYR B C 1
ATOM 4878 O O . TYR B 1 272 ? -13.602 -12.797 -6.602 1 98.94 272 TYR B O 1
ATOM 4886 N N . ILE B 1 273 ? -11.547 -12.742 -5.711 1 98.94 273 ILE B N 1
ATOM 4887 C CA . ILE B 1 273 ? -11.391 -11.289 -5.762 1 98.94 273 ILE B CA 1
ATOM 4888 C C . ILE B 1 273 ? -10.016 -10.945 -6.348 1 98.94 273 ILE B C 1
ATOM 4890 O O . ILE B 1 273 ? -8.992 -11.406 -5.848 1 98.94 273 ILE B O 1
ATOM 4894 N N . ASN B 1 274 ? -9.984 -10.188 -7.441 1 98.94 274 ASN B N 1
ATOM 4895 C CA . ASN B 1 274 ? -8.758 -9.648 -8.016 1 98.94 274 ASN B CA 1
ATOM 4896 C C . ASN B 1 274 ? -8.578 -8.172 -7.676 1 98.94 274 ASN B C 1
ATOM 4898 O O . ASN B 1 274 ? -9.516 -7.379 -7.828 1 98.94 274 ASN B O 1
ATOM 4902 N N . PHE B 1 275 ? -7.434 -7.844 -7.199 1 98.88 275 PHE B N 1
ATOM 4903 C CA . PHE B 1 275 ? -7.051 -6.457 -6.945 1 98.88 275 PHE B CA 1
ATOM 4904 C C . PHE B 1 275 ? -6.156 -5.93 -8.062 1 98.88 275 PHE B C 1
ATOM 4906 O O . PHE B 1 275 ? -5.012 -6.359 -8.203 1 98.88 275 PHE B O 1
ATOM 4913 N N . LEU B 1 276 ? -6.68 -5.023 -8.891 1 98.69 276 LEU B N 1
ATOM 4914 C CA . LEU B 1 276 ? -5.91 -4.375 -9.945 1 98.69 276 LEU B CA 1
ATOM 4915 C C . LEU B 1 276 ? -5.277 -3.084 -9.445 1 98.69 276 LEU B C 1
ATOM 4917 O O . LEU B 1 276 ? -5.613 -1.997 -9.922 1 98.69 276 LEU B O 1
ATOM 4921 N N . LEU B 1 277 ? -4.445 -3.26 -8.516 1 98.06 277 LEU B N 1
ATOM 4922 C CA . LEU B 1 277 ? -3.664 -2.225 -7.852 1 98.06 277 LEU B CA 1
ATOM 4923 C C . LEU B 1 277 ? -2.172 -2.51 -7.969 1 98.06 277 LEU B C 1
ATOM 4925 O O . LEU B 1 277 ? -1.748 -3.666 -7.887 1 98.06 277 LEU B O 1
ATOM 4929 N N . LYS B 1 278 ? -1.394 -1.383 -8.18 1 97.38 278 LYS B N 1
ATOM 4930 C CA . LYS B 1 278 ? 0.046 -1.567 -8.328 1 97.38 278 LYS B CA 1
ATOM 4931 C C . LYS B 1 278 ? 0.355 -2.686 -9.32 1 97.38 278 LYS B C 1
ATOM 4933 O O . LYS B 1 278 ? 1.043 -3.65 -8.984 1 97.38 278 LYS B O 1
ATOM 4938 N N . ILE B 1 279 ? -0.092 -2.527 -10.516 1 98.25 279 ILE B N 1
ATOM 4939 C CA . ILE B 1 279 ? 0.039 -3.545 -11.547 1 98.25 279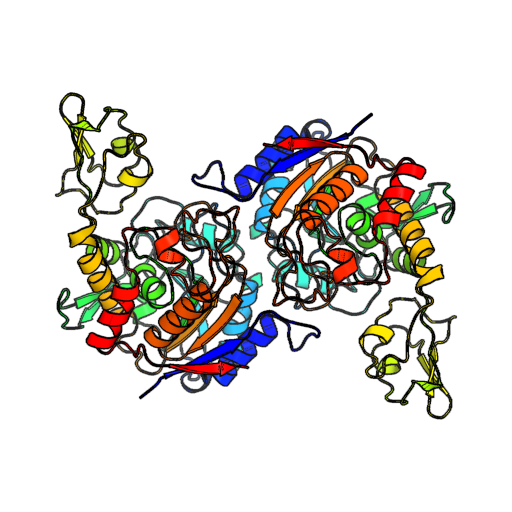 ILE B CA 1
ATOM 4940 C C . ILE B 1 279 ? 1.454 -3.52 -12.125 1 98.25 279 ILE B C 1
ATOM 4942 O O . ILE B 1 279 ? 1.711 -2.857 -13.133 1 98.25 279 ILE B O 1
ATOM 4946 N N . THR B 1 280 ? 2.324 -4.305 -11.547 1 97.25 280 THR B N 1
ATOM 4947 C CA . THR B 1 280 ? 3.74 -4.359 -11.891 1 97.25 280 THR B CA 1
ATOM 4948 C C . THR B 1 280 ? 3.982 -5.359 -13.016 1 97.25 280 THR B C 1
ATOM 4950 O O . THR B 1 280 ? 3.131 -6.207 -13.297 1 97.25 280 THR B O 1
ATOM 4953 N N . PRO B 1 281 ? 5.152 -5.277 -13.719 1 95.56 281 PRO B N 1
ATOM 4954 C CA . PRO B 1 281 ? 5.434 -6.199 -14.82 1 95.56 281 PRO B CA 1
ATOM 4955 C C . PRO B 1 281 ? 5.773 -7.605 -14.344 1 95.56 281 PRO B C 1
ATOM 4957 O O . PRO B 1 281 ? 5.574 -8.578 -15.078 1 95.56 281 PRO B O 1
ATOM 4960 N N . ASP B 1 282 ? 6.238 -7.66 -13.078 1 92.81 282 ASP B N 1
ATOM 4961 C CA . ASP B 1 282 ? 6.723 -8.93 -12.539 1 92.81 282 ASP B CA 1
ATOM 4962 C C . ASP B 1 282 ? 5.785 -9.461 -11.461 1 92.81 282 ASP B C 1
ATOM 4964 O O . ASP B 1 282 ? 4.785 -8.828 -11.125 1 92.81 282 ASP B O 1
ATOM 4968 N N . CYS B 1 283 ? 6.168 -10.602 -10.977 1 91 283 CYS B N 1
ATOM 4969 C CA . CYS B 1 283 ? 5.414 -11.242 -9.898 1 91 283 CYS B CA 1
ATOM 4970 C C . CYS B 1 283 ? 5.898 -10.758 -8.539 1 91 283 CYS B C 1
ATOM 4972 O O . CYS B 1 283 ? 7.035 -10.297 -8.406 1 91 283 CYS B O 1
ATOM 4974 N N . ASP B 1 284 ? 5.062 -10.922 -7.539 1 91.44 284 ASP B N 1
ATOM 4975 C CA . ASP B 1 284 ? 5.422 -10.602 -6.16 1 91.44 284 ASP B CA 1
ATOM 4976 C C . ASP B 1 284 ? 6.352 -11.672 -5.578 1 91.44 284 ASP B C 1
ATOM 4978 O O . ASP B 1 284 ? 6.727 -11.594 -4.406 1 91.44 284 ASP B O 1
ATOM 4982 N N . CYS B 1 285 ? 6.723 -12.609 -6.355 1 88.38 285 CYS B N 1
ATOM 4983 C CA . CYS B 1 285 ? 7.633 -13.656 -5.898 1 88.38 285 CYS B CA 1
ATOM 4984 C C . CYS B 1 285 ? 9.078 -13.172 -5.945 1 88.38 285 CYS B C 1
ATOM 4986 O O . CYS B 1 285 ? 9.969 -13.797 -5.359 1 88.38 285 CYS B O 1
ATOM 4988 N N . VAL B 1 286 ? 9.305 -12.102 -6.637 1 88.19 286 VAL B N 1
ATOM 4989 C CA . VAL B 1 286 ? 10.641 -11.508 -6.598 1 88.19 286 VAL B CA 1
ATOM 4990 C C . VAL B 1 286 ? 10.742 -10.531 -5.43 1 88.19 286 VAL B C 1
ATOM 4992 O O . VAL B 1 286 ? 9.75 -9.891 -5.066 1 88.19 286 VAL B O 1
ATOM 4995 N N . PRO B 1 287 ? 11.922 -10.391 -4.895 1 91.81 287 PRO B N 1
ATOM 4996 C CA . PRO B 1 287 ? 12.094 -9.562 -3.701 1 91.81 287 PRO B CA 1
ATOM 4997 C C . PRO B 1 287 ? 12.141 -8.07 -4.02 1 91.81 287 PRO B C 1
ATOM 4999 O O . PRO B 1 287 ? 12.922 -7.332 -3.406 1 91.81 287 PRO B O 1
ATOM 5002 N N . TRP B 1 288 ? 11.477 -7.621 -5.074 1 93.06 288 TRP B N 1
ATOM 5003 C CA . TRP B 1 288 ? 11.297 -6.215 -5.426 1 93.06 288 TRP B CA 1
ATOM 5004 C C . TRP B 1 288 ? 9.961 -5.996 -6.133 1 93.06 288 TRP B C 1
ATOM 5006 O O . TRP B 1 288 ? 9.305 -6.957 -6.531 1 93.06 288 TRP B O 1
ATOM 5016 N N . SER B 1 289 ? 9.547 -4.812 -6.148 1 95.44 289 SER B N 1
ATOM 5017 C CA . SER B 1 289 ? 8.43 -4.379 -6.977 1 95.44 289 SER B CA 1
ATOM 5018 C C . SER B 1 289 ? 8.836 -3.246 -7.91 1 95.44 289 SER B C 1
ATOM 5020 O O . SER B 1 289 ? 9.297 -2.195 -7.461 1 95.44 289 SER B O 1
ATOM 5022 N N . ASP B 1 290 ? 8.703 -3.482 -9.172 1 95.75 290 ASP B N 1
ATOM 5023 C CA . ASP B 1 290 ? 8.984 -2.445 -10.164 1 95.75 290 ASP B CA 1
ATOM 5024 C C . ASP B 1 290 ? 7.82 -1.457 -10.266 1 95.75 290 ASP B C 1
ATOM 5026 O O . ASP B 1 290 ? 6.777 -1.653 -9.641 1 95.75 290 ASP B O 1
ATOM 5030 N N . ALA B 1 291 ? 8.094 -0.356 -10.945 1 96.75 291 ALA B N 1
ATOM 5031 C CA . ALA B 1 291 ? 7.023 0.612 -11.195 1 96.75 291 ALA B CA 1
ATOM 5032 C C . ALA B 1 291 ? 5.848 -0.039 -11.914 1 96.75 291 ALA B C 1
ATOM 5034 O O . ALA B 1 291 ? 6.035 -0.88 -12.797 1 96.75 291 ALA B O 1
ATOM 5035 N N . PRO B 1 292 ? 4.602 0.341 -11.547 1 97.5 292 PRO B N 1
ATOM 5036 C CA . PRO B 1 292 ? 3.438 -0.177 -12.273 1 97.5 292 PRO B CA 1
ATOM 5037 C C . PRO B 1 292 ? 3.463 0.17 -13.758 1 97.5 292 PRO B C 1
ATOM 5039 O O . PRO B 1 292 ? 3.973 1.227 -14.141 1 97.5 292 PRO B O 1
ATOM 5042 N N . ILE B 1 293 ? 2.869 -0.65 -14.547 1 97.69 293 ILE B N 1
ATOM 5043 C CA . ILE B 1 293 ? 2.908 -0.449 -15.992 1 97.69 293 ILE B CA 1
ATOM 5044 C C . ILE B 1 293 ? 1.658 0.301 -16.438 1 97.69 293 ILE B C 1
ATOM 5046 O O . ILE B 1 293 ? 1.626 0.864 -17.547 1 97.69 293 ILE B O 1
ATOM 5050 N N . VAL B 1 294 ? 0.649 0.292 -15.656 1 97.75 294 VAL B N 1
ATOM 5051 C CA . VAL B 1 294 ? -0.576 1.06 -15.859 1 97.75 294 VAL B CA 1
ATOM 5052 C C . VAL B 1 294 ? -1.046 1.64 -14.523 1 97.75 294 VAL B C 1
ATOM 5054 O O . VAL B 1 294 ? -0.571 1.233 -13.461 1 97.75 294 VAL B O 1
ATOM 5057 N N . PRO B 1 295 ? -1.986 2.631 -14.562 1 96.25 295 PRO B N 1
ATOM 5058 C CA . PRO B 1 295 ? -2.537 3.145 -13.305 1 96.25 295 PRO B CA 1
ATOM 5059 C C . PRO B 1 295 ? -3.365 2.104 -12.555 1 96.25 295 PRO B C 1
ATOM 5061 O O . PRO B 1 295 ? -3.793 1.108 -13.141 1 96.25 295 PRO B O 1
ATOM 5064 N N . ASP B 1 296 ? -3.5 2.34 -11.203 1 97.5 296 ASP B N 1
ATOM 5065 C CA . ASP B 1 296 ? -4.465 1.544 -10.453 1 97.5 296 ASP B CA 1
ATOM 5066 C C . ASP B 1 296 ? -5.855 1.633 -11.078 1 97.5 296 ASP B C 1
ATOM 5068 O O . ASP B 1 296 ? -6.262 2.695 -11.555 1 97.5 296 ASP B O 1
ATOM 5072 N N . ILE B 1 297 ? -6.605 0.526 -11.055 1 97.94 297 ILE B N 1
ATOM 5073 C CA . ILE B 1 297 ? -7.855 0.468 -11.797 1 97.94 297 ILE B CA 1
ATOM 5074 C C . ILE B 1 297 ? -9.023 0.241 -10.836 1 97.94 297 ILE B C 1
ATOM 5076 O O . ILE B 1 297 ? -10 0.989 -10.852 1 97.94 297 ILE B O 1
ATOM 5080 N N . GLY B 1 298 ? -8.969 -0.826 -10.07 1 98.31 298 GLY B N 1
ATOM 5081 C CA . GLY B 1 298 ? -10.062 -1.169 -9.18 1 98.31 298 GLY B CA 1
ATOM 5082 C C . GLY B 1 298 ? -9.992 -2.594 -8.664 1 98.31 298 GLY B C 1
ATOM 5083 O O . GLY B 1 298 ? -8.914 -3.18 -8.594 1 98.31 298 GLY B O 1
ATOM 5084 N N . ILE B 1 299 ? -11.141 -3.084 -8.172 1 98.88 299 ILE B N 1
ATOM 5085 C CA . ILE B 1 299 ? -11.266 -4.41 -7.574 1 98.88 299 ILE B CA 1
ATOM 5086 C C . ILE B 1 299 ? -12.438 -5.152 -8.203 1 98.88 299 ILE B C 1
ATOM 5088 O O . ILE B 1 299 ? -13.484 -4.562 -8.469 1 98.88 299 ILE B O 1
ATOM 5092 N N . LEU B 1 300 ? -12.227 -6.445 -8.523 1 98.88 300 LEU B N 1
ATOM 5093 C CA . LEU B 1 300 ? -13.25 -7.285 -9.133 1 98.88 300 LEU B CA 1
ATOM 5094 C C . LEU B 1 300 ? -13.531 -8.516 -8.273 1 98.88 300 LEU B C 1
ATOM 5096 O O . LEU B 1 300 ? -12.648 -9 -7.57 1 98.88 300 LEU B O 1
ATOM 5100 N N . ALA B 1 301 ? -14.758 -9.047 -8.375 1 98.94 301 ALA B N 1
ATOM 5101 C CA . ALA B 1 301 ? -15.141 -10.281 -7.699 1 98.94 301 ALA B CA 1
ATOM 5102 C C . ALA B 1 301 ? -16.016 -11.156 -8.609 1 98.94 301 ALA B C 1
ATOM 5104 O O . ALA B 1 301 ? -16.781 -10.641 -9.414 1 98.94 301 ALA B O 1
ATOM 5105 N N . SER B 1 302 ? -15.867 -12.406 -8.539 1 98.88 302 SER B N 1
ATOM 5106 C CA . SER B 1 302 ? -16.656 -13.367 -9.297 1 98.88 302 SER B CA 1
ATOM 5107 C C . SER B 1 302 ? -16.609 -14.75 -8.648 1 98.88 302 SER B C 1
ATOM 5109 O O . SER B 1 302 ? -15.773 -15 -7.777 1 98.88 302 SER B O 1
ATOM 5111 N N . LYS B 1 303 ? -17.484 -15.609 -9.016 1 98.56 303 LYS B N 1
ATOM 5112 C CA . LYS B 1 303 ? -17.438 -17.016 -8.633 1 98.56 303 LYS B CA 1
ATOM 5113 C C . LYS B 1 303 ? -16.781 -17.859 -9.719 1 98.56 303 LYS B C 1
ATOM 5115 O O . LYS B 1 303 ? -16.656 -19.078 -9.57 1 98.56 303 LYS B O 1
ATOM 5120 N N . ASP B 1 304 ? -16.359 -17.203 -10.805 1 98.75 304 ASP B N 1
ATOM 5121 C CA . ASP B 1 304 ? -15.688 -17.844 -11.93 1 98.75 304 ASP B CA 1
ATOM 5122 C C . ASP B 1 304 ? -14.273 -17.281 -12.102 1 98.75 304 ASP B C 1
ATOM 5124 O O . ASP B 1 304 ? -14.094 -16.156 -12.539 1 98.75 304 ASP B O 1
ATOM 5128 N N . PRO B 1 305 ? -13.219 -18.078 -11.789 1 98.75 305 PRO B N 1
ATOM 5129 C CA . PRO B 1 305 ? -11.852 -17.562 -11.828 1 98.75 305 PRO B CA 1
ATOM 5130 C C . PRO B 1 305 ? -11.391 -17.203 -13.234 1 98.75 305 PRO B C 1
ATOM 5132 O O . PRO B 1 305 ? -10.594 -16.281 -13.422 1 98.75 305 PRO B O 1
ATOM 5135 N N . VAL B 1 306 ? -11.898 -17.922 -14.258 1 98.81 306 VAL B N 1
ATOM 5136 C CA . VAL B 1 306 ? -11.516 -17.656 -15.641 1 98.81 306 VAL B CA 1
ATOM 5137 C C . VAL B 1 306 ? -12.133 -16.344 -16.094 1 98.81 306 VAL B C 1
ATOM 5139 O O . VAL B 1 306 ? -11.445 -15.492 -16.672 1 98.81 306 VAL B O 1
ATOM 5142 N N . ALA B 1 307 ? -13.422 -16.156 -15.805 1 98.88 307 ALA B N 1
ATOM 5143 C CA . ALA B 1 307 ? -14.102 -14.914 -16.141 1 98.88 307 ALA B CA 1
ATOM 5144 C C . ALA B 1 307 ? -13.453 -13.719 -15.445 1 98.88 307 ALA B C 1
ATOM 5146 O O . ALA B 1 307 ? -13.281 -12.656 -16.047 1 98.88 307 ALA B O 1
ATOM 5147 N N . LEU B 1 308 ? -13.148 -13.922 -14.234 1 98.88 308 LEU B N 1
ATOM 5148 C CA . LEU B 1 308 ? -12.539 -12.867 -13.438 1 98.88 308 LEU B CA 1
ATOM 5149 C C . LEU B 1 308 ? -11.195 -12.445 -14.023 1 98.88 308 LEU B C 1
ATOM 5151 O O . LEU B 1 308 ? -10.93 -11.25 -14.164 1 98.88 308 LEU B O 1
ATOM 5155 N N . ASP B 1 309 ? -10.328 -13.414 -14.305 1 98.88 309 ASP B N 1
ATOM 5156 C CA . ASP B 1 309 ? -9.016 -13.117 -14.867 1 98.88 309 ASP B CA 1
ATOM 5157 C C . ASP B 1 309 ? -9.133 -12.5 -16.266 1 98.88 309 ASP B C 1
ATOM 5159 O O . ASP B 1 309 ? -8.375 -11.602 -16.625 1 98.88 309 ASP B O 1
ATOM 5163 N N . GLN B 1 310 ? -10.102 -12.969 -17.047 1 98.81 310 GLN B N 1
ATOM 5164 C CA . GLN B 1 310 ? -10.344 -12.383 -18.359 1 98.81 310 GLN B CA 1
ATOM 5165 C C . GLN B 1 310 ? -10.742 -10.914 -18.234 1 98.81 310 GLN B C 1
ATOM 5167 O O . GLN B 1 310 ? -10.203 -10.055 -18.938 1 98.81 310 GLN B O 1
ATOM 5172 N N . ALA B 1 311 ? -11.711 -10.656 -17.359 1 98.81 311 ALA B N 1
ATOM 5173 C CA . ALA B 1 311 ? -12.164 -9.281 -17.156 1 98.81 311 ALA B CA 1
ATOM 5174 C C . ALA B 1 311 ? -11.016 -8.398 -16.672 1 98.81 311 ALA B C 1
ATOM 5176 O O . ALA B 1 311 ? -10.891 -7.25 -17.094 1 98.81 311 ALA B O 1
ATOM 5177 N N . SER B 1 312 ? -10.219 -8.898 -15.75 1 98.88 312 SER B N 1
ATOM 5178 C CA . SER B 1 312 ? -9.078 -8.164 -15.234 1 98.88 312 SER B CA 1
ATOM 5179 C C . SER B 1 312 ? -8.07 -7.848 -16.344 1 98.88 312 SER B C 1
ATOM 5181 O O . SER B 1 312 ? -7.578 -6.723 -16.438 1 98.88 312 SER B O 1
ATOM 5183 N N . TYR B 1 313 ? -7.785 -8.875 -17.156 1 98.75 313 TYR B N 1
ATOM 5184 C CA . TYR B 1 313 ? -6.891 -8.727 -18.297 1 98.75 313 TYR B CA 1
ATOM 5185 C C . TYR B 1 313 ? -7.383 -7.641 -19.25 1 98.75 313 TYR B C 1
ATOM 5187 O O . TYR B 1 313 ? -6.602 -6.805 -19.703 1 98.75 313 TYR B O 1
ATOM 5195 N N . ASP B 1 314 ? -8.648 -7.633 -19.547 1 98.69 314 ASP B N 1
ATOM 5196 C CA . ASP B 1 314 ? -9.258 -6.656 -20.438 1 98.69 314 ASP B CA 1
ATOM 5197 C C . ASP B 1 314 ? -9.164 -5.246 -19.859 1 98.69 314 ASP B C 1
ATOM 5199 O O . ASP B 1 314 ? -8.867 -4.293 -20.594 1 98.69 314 ASP B O 1
ATOM 5203 N N . LEU B 1 315 ? -9.43 -5.102 -18.594 1 98.5 315 LEU B N 1
ATOM 5204 C CA . LEU B 1 315 ? -9.398 -3.791 -17.953 1 98.5 315 LEU B CA 1
ATOM 5205 C C . LEU B 1 315 ? -7.992 -3.201 -18 1 98.5 315 LEU B C 1
ATOM 5207 O O . LEU B 1 315 ? -7.824 -2.002 -18.234 1 98.5 315 LEU B O 1
ATOM 5211 N N . VAL B 1 316 ? -6.977 -4.008 -17.75 1 98.62 316 VAL B N 1
ATOM 5212 C CA . VAL B 1 316 ? -5.598 -3.539 -17.812 1 98.62 316 VAL B CA 1
ATOM 5213 C C . VAL B 1 316 ? -5.281 -3.041 -19.219 1 98.62 316 VAL B C 1
ATOM 5215 O O . VAL B 1 316 ? -4.699 -1.967 -19.391 1 98.62 316 VAL B O 1
ATOM 5218 N N . ASN B 1 317 ? -5.688 -3.803 -20.203 1 98.38 317 ASN B N 1
ATOM 5219 C CA . ASN B 1 317 ? -5.363 -3.473 -21.578 1 98.38 317 ASN B CA 1
ATOM 5220 C C . ASN B 1 317 ? -6.117 -2.229 -22.047 1 98.38 317 ASN B C 1
ATOM 5222 O O . ASN B 1 317 ? -5.684 -1.553 -22.984 1 98.38 317 ASN B O 1
ATOM 5226 N N . ARG B 1 318 ? -7.172 -1.898 -21.422 1 97.62 318 ARG B N 1
ATOM 5227 C CA . ARG B 1 318 ? -7.941 -0.707 -21.766 1 97.62 318 ARG B CA 1
ATOM 5228 C C . ARG B 1 318 ? -7.246 0.556 -21.266 1 97.62 318 ARG B C 1
ATOM 5230 O O . ARG B 1 318 ? -7.605 1.666 -21.656 1 97.62 318 ARG B O 1
ATOM 5237 N N . GLN B 1 319 ? -6.312 0.4 -20.375 1 97.25 319 GLN B N 1
ATOM 5238 C CA . GLN B 1 319 ? -5.613 1.557 -19.812 1 97.25 319 GLN B CA 1
ATOM 5239 C C . GLN B 1 319 ? -4.527 2.047 -20.766 1 97.25 319 GLN B C 1
ATOM 5241 O O . GLN B 1 319 ? -4.012 1.277 -21.578 1 97.25 319 GLN B O 1
ATOM 5246 N N . LYS B 1 320 ? -4.219 3.398 -20.688 1 96 320 LYS B N 1
ATOM 5247 C CA . LYS B 1 320 ? -2.965 3.889 -21.25 1 96 320 LYS B CA 1
ATOM 5248 C C . LYS B 1 320 ? -1.774 3.473 -20.391 1 96 320 LYS B C 1
ATOM 5250 O O . LYS B 1 320 ? -1.817 3.588 -19.172 1 96 320 LYS B O 1
ATOM 5255 N N . GLY B 1 321 ? -0.789 2.939 -21.047 1 96.56 321 GLY B N 1
ATOM 5256 C CA . GLY B 1 321 ? 0.413 2.539 -20.344 1 96.56 321 GLY B CA 1
ATOM 5257 C C . GLY B 1 321 ? 1.186 3.711 -19.766 1 96.56 321 GLY B C 1
ATOM 5258 O O . GLY B 1 321 ? 1.189 4.801 -20.344 1 96.56 321 GLY B O 1
ATOM 5259 N N . LEU B 1 322 ? 1.805 3.465 -18.688 1 95.62 322 LEU B N 1
ATOM 5260 C CA . LEU B 1 322 ? 2.643 4.488 -18.062 1 95.62 322 LEU B CA 1
ATOM 5261 C C . LEU B 1 322 ? 4.02 4.527 -18.719 1 95.62 322 LEU B C 1
ATOM 5263 O O . LEU B 1 322 ? 4.578 3.482 -19.062 1 95.62 322 LEU B O 1
ATOM 5267 N N . ILE B 1 323 ? 4.645 5.656 -18.859 1 88.38 323 ILE B N 1
ATOM 5268 C CA . ILE B 1 323 ? 5.883 5.828 -19.609 1 88.38 323 ILE B CA 1
ATOM 5269 C C . ILE B 1 323 ? 7.078 5.484 -18.719 1 88.38 323 ILE B C 1
ATOM 5271 O O . ILE B 1 323 ? 8.055 4.887 -19.188 1 88.38 323 ILE B O 1
ATOM 5275 N N . ASN B 1 324 ? 7.238 5.844 -17.531 1 88.44 324 ASN B N 1
ATOM 5276 C CA . ASN B 1 324 ? 8.344 5.523 -16.625 1 88.44 324 ASN B CA 1
ATOM 5277 C C . ASN B 1 324 ? 8.156 4.16 -15.969 1 88.44 324 ASN B C 1
ATOM 5279 O O . ASN B 1 324 ? 8.203 4.047 -14.75 1 88.44 324 ASN B O 1
ATOM 5283 N N . SER B 1 325 ? 7.898 3.133 -16.922 1 94.31 325 SER B N 1
ATOM 5284 C CA . SER B 1 325 ? 7.68 1.752 -16.5 1 94.31 325 SER B CA 1
ATOM 5285 C C . SER B 1 325 ? 8.477 0.781 -17.359 1 94.31 325 SER B C 1
ATOM 5287 O O . SER B 1 325 ? 9.266 1.2 -18.219 1 94.31 325 SER B O 1
ATOM 5289 N N . SER B 1 326 ? 8.328 -0.498 -17.188 1 93.88 326 SER B N 1
ATOM 5290 C CA . SER B 1 326 ? 9.055 -1.53 -17.922 1 93.88 326 SER B CA 1
ATOM 5291 C C . SER B 1 326 ? 8.422 -1.795 -19.281 1 93.88 326 SER B C 1
ATOM 5293 O O . SER B 1 326 ? 8.914 -2.619 -20.047 1 93.88 326 SER B O 1
ATOM 5295 N N . LEU B 1 327 ? 7.352 -1.115 -19.578 1 94.25 327 LEU B N 1
ATOM 5296 C CA . LEU B 1 327 ? 6.73 -1.304 -20.891 1 94.25 327 LEU B CA 1
ATOM 5297 C C . LEU B 1 327 ? 7.668 -0.867 -22.016 1 94.25 327 LEU B C 1
ATOM 5299 O O . LEU B 1 327 ? 8.133 0.274 -22.031 1 94.25 327 LEU B O 1
ATOM 5303 N N . GLN B 1 328 ? 7.812 -1.751 -22.891 1 92.25 328 GLN B N 1
ATOM 5304 C CA . GLN B 1 328 ? 8.672 -1.473 -24.031 1 92.25 328 GLN B CA 1
ATOM 5305 C C . GLN B 1 328 ? 7.855 -0.951 -25.219 1 92.25 328 GLN B C 1
ATOM 5307 O O . GLN B 1 328 ? 8.383 -0.243 -26.078 1 92.25 328 GLN B O 1
ATOM 5312 N N . CYS B 1 329 ? 6.672 -1.325 -25.281 1 94.69 329 CYS B N 1
ATOM 5313 C CA . CYS B 1 329 ? 5.699 -0.945 -26.297 1 94.69 329 CYS B CA 1
ATOM 5314 C C . CYS B 1 329 ? 4.273 -1.136 -25.781 1 94.69 329 CYS B C 1
ATOM 5316 O O . CYS B 1 329 ? 4.066 -1.434 -24.609 1 94.69 329 CYS B O 1
ATOM 5318 N N . ASN B 1 330 ? 3.254 -0.81 -26.625 1 96.56 330 ASN B N 1
ATOM 5319 C CA . ASN B 1 330 ? 1.849 -1.031 -26.297 1 96.56 330 ASN B CA 1
ATOM 5320 C C . ASN B 1 330 ? 1.375 -0.094 -25.203 1 96.56 330 ASN B C 1
ATOM 5322 O O . ASN B 1 330 ? 0.63 -0.506 -24.312 1 96.56 330 ASN B O 1
ATOM 5326 N N . HIS B 1 331 ? 1.788 1.115 -25.25 1 96.5 331 HIS B N 1
ATOM 5327 C CA . HIS B 1 331 ? 1.386 2.111 -24.266 1 96.5 331 HIS B CA 1
ATOM 5328 C C . HIS B 1 331 ? -0.037 2.6 -24.516 1 96.5 331 HIS B C 1
ATOM 5330 O O . HIS B 1 331 ? -0.707 3.08 -23.609 1 96.5 331 HIS B O 1
ATOM 5336 N N . GLU B 1 332 ? -0.483 2.494 -25.719 1 96.62 332 GLU B N 1
ATOM 5337 C CA . GLU B 1 332 ? -1.791 3.027 -26.094 1 96.62 332 GLU B CA 1
ATOM 5338 C C . GLU B 1 332 ? -2.918 2.197 -25.484 1 96.62 332 GLU B C 1
ATOM 5340 O O . GLU B 1 332 ? -2.775 0.987 -25.297 1 96.62 332 GLU B O 1
ATOM 5345 N N . ALA B 1 333 ? -4.062 2.869 -25.203 1 96.19 333 ALA B N 1
ATOM 5346 C CA . ALA B 1 333 ? -5.242 2.162 -24.719 1 96.19 333 ALA B CA 1
ATOM 5347 C C . ALA B 1 333 ? -5.703 1.103 -25.719 1 96.19 333 ALA B C 1
ATOM 5349 O O . ALA B 1 333 ? -5.719 1.346 -26.922 1 96.19 333 ALA B O 1
ATOM 5350 N N . GLY B 1 334 ? -5.996 -0.103 -25.219 1 97.12 334 GLY B N 1
ATOM 5351 C CA . GLY B 1 334 ? -6.477 -1.177 -26.078 1 97.12 334 GLY B CA 1
ATOM 5352 C C . GLY B 1 334 ? -5.395 -2.184 -26.438 1 97.12 334 GLY B C 1
ATOM 5353 O O . GLY B 1 334 ? -5.695 -3.326 -26.781 1 97.12 334 GLY B O 1
ATOM 5354 N N . ALA B 1 335 ? -4.113 -1.723 -26.375 1 97.44 335 ALA B N 1
ATOM 5355 C CA . ALA B 1 335 ? -3.004 -2.621 -26.688 1 97.44 335 ALA B CA 1
ATOM 5356 C C . ALA B 1 335 ? -2.719 -3.568 -25.531 1 97.44 335 ALA B C 1
ATOM 5358 O O . ALA B 1 335 ? -3.049 -3.27 -24.375 1 97.44 335 ALA B O 1
ATOM 5359 N N . ASP B 1 336 ? -2.154 -4.66 -25.859 1 98 336 ASP B N 1
ATOM 5360 C CA . ASP B 1 336 ? -1.863 -5.672 -24.844 1 98 336 ASP B CA 1
ATOM 5361 C C . ASP B 1 336 ? -0.668 -5.262 -23.984 1 98 336 ASP B C 1
ATOM 5363 O O . ASP B 1 336 ? 0.483 -5.457 -24.391 1 98 336 ASP B O 1
ATOM 5367 N N . LYS B 1 337 ? -0.89 -4.797 -22.797 1 98.19 337 LYS B N 1
ATOM 5368 C CA . LYS B 1 337 ? 0.151 -4.273 -21.906 1 98.19 337 LYS B CA 1
ATOM 5369 C C . LYS B 1 337 ? 1.1 -5.379 -21.469 1 98.19 337 LYS B C 1
ATOM 5371 O O . LYS B 1 337 ? 2.301 -5.148 -21.297 1 98.19 337 LYS B O 1
ATOM 5376 N N . PHE B 1 338 ? 0.59 -6.57 -21.234 1 97.62 338 PHE B N 1
ATOM 5377 C CA . PHE B 1 338 ? 1.427 -7.66 -20.734 1 97.62 338 PHE B CA 1
ATOM 5378 C C . PHE B 1 338 ? 2.393 -8.125 -21.828 1 97.62 338 PHE B C 1
ATOM 5380 O O . PHE B 1 338 ? 3.531 -8.492 -21.531 1 97.62 338 PHE B O 1
ATOM 5387 N N . LYS B 1 339 ? 1.955 -8.109 -23.062 1 95.62 339 LYS B N 1
ATOM 5388 C CA . LYS B 1 339 ? 2.869 -8.391 -24.156 1 95.62 339 LYS B CA 1
ATOM 5389 C C . LYS B 1 339 ? 3.885 -7.262 -24.328 1 95.62 339 LYS B C 1
ATOM 5391 O O . LYS B 1 339 ? 4.984 -7.484 -24.844 1 95.62 339 LYS B O 1
ATOM 5396 N N . GLY B 1 340 ? 3.465 -6.066 -23.984 1 96.12 340 GLY B N 1
ATOM 5397 C CA . GLY B 1 340 ? 4.402 -4.957 -23.984 1 96.12 340 GLY B CA 1
ATOM 5398 C C . GLY B 1 340 ? 5.543 -5.129 -23 1 96.12 340 GLY B C 1
ATOM 5399 O O . GLY B 1 340 ? 6.652 -4.656 -23.234 1 96.12 340 GLY B O 1
ATOM 5400 N N . ALA B 1 341 ? 5.262 -5.777 -21.891 1 94.38 341 ALA B N 1
ATOM 5401 C CA . ALA B 1 341 ? 6.266 -6.023 -20.859 1 94.38 341 ALA B CA 1
ATOM 5402 C C . ALA B 1 341 ? 7.035 -7.312 -21.141 1 94.38 341 ALA B C 1
ATOM 5404 O O . ALA B 1 341 ? 8.25 -7.379 -20.922 1 94.38 341 ALA B O 1
ATOM 5405 N N . TRP B 1 342 ? 6.336 -8.336 -21.641 1 91.75 342 TRP B N 1
ATOM 5406 C CA . TRP B 1 342 ? 6.891 -9.656 -21.938 1 91.75 342 TRP B CA 1
ATOM 5407 C C . TRP B 1 342 ? 6.441 -10.141 -23.312 1 91.75 342 TRP B C 1
ATOM 5409 O O . TRP B 1 342 ? 5.539 -10.977 -23.406 1 91.75 342 TRP B O 1
ATOM 5419 N N . PRO B 1 343 ? 7.129 -9.773 -24.328 1 90.88 343 PRO B N 1
ATOM 5420 C CA . PRO B 1 343 ? 6.648 -9.961 -25.688 1 90.88 343 PRO B CA 1
ATOM 5421 C C . PRO B 1 343 ? 6.605 -11.43 -26.109 1 90.88 343 PRO B C 1
ATOM 5423 O O . PRO B 1 343 ? 5.871 -11.797 -27.016 1 90.88 343 PRO B O 1
ATOM 5426 N N . MET B 1 344 ? 7.262 -12.312 -25.438 1 87.44 344 MET B N 1
ATOM 5427 C CA . MET B 1 344 ? 7.375 -13.695 -25.875 1 87.44 344 MET B CA 1
ATOM 5428 C C . MET B 1 344 ? 6.281 -14.562 -25.266 1 87.44 344 MET B C 1
ATOM 5430 O O . MET B 1 344 ? 6.156 -15.742 -25.594 1 87.44 344 MET B O 1
ATOM 5434 N N . ILE B 1 345 ? 5.469 -13.953 -24.484 1 91.5 345 ILE B N 1
ATOM 5435 C CA . ILE B 1 345 ? 4.527 -14.758 -23.703 1 91.5 345 ILE B CA 1
ATOM 5436 C C . ILE B 1 345 ? 3.098 -14.367 -24.062 1 91.5 345 ILE B C 1
ATOM 5438 O O . ILE B 1 345 ? 2.771 -13.188 -24.156 1 91.5 345 ILE B O 1
ATOM 5442 N N . ASP B 1 346 ? 2.34 -15.422 -24.312 1 95.12 346 ASP B N 1
ATOM 5443 C CA . ASP B 1 346 ? 0.896 -15.219 -24.406 1 95.12 346 ASP B CA 1
ATOM 5444 C C . ASP B 1 346 ? 0.187 -15.766 -23.172 1 95.12 346 ASP B C 1
ATOM 5446 O O . ASP B 1 346 ? -0.258 -16.922 -23.156 1 95.12 346 ASP B O 1
ATOM 5450 N N . GLY B 1 347 ? -0.011 -14.906 -22.234 1 95.5 347 GLY B N 1
ATOM 5451 C CA . GLY B 1 347 ? -0.614 -15.312 -20.969 1 95.5 347 GLY B CA 1
ATOM 5452 C C . GLY B 1 347 ? -2.062 -15.742 -21.109 1 95.5 347 GLY B C 1
ATOM 5453 O O . GLY B 1 347 ? -2.602 -16.422 -20.25 1 95.5 347 GLY B O 1
ATOM 5454 N N . THR B 1 348 ? -2.746 -15.391 -22.234 1 97.5 348 THR B N 1
ATOM 5455 C CA . THR B 1 348 ? -4.16 -15.703 -22.406 1 97.5 348 THR B CA 1
ATOM 5456 C C . THR B 1 348 ? -4.348 -17.203 -22.672 1 97.5 348 THR B C 1
ATOM 5458 O O . THR B 1 348 ? -5.469 -17.703 -22.609 1 97.5 348 THR B O 1
ATOM 5461 N N . HIS B 1 349 ? -3.24 -17.891 -22.891 1 97.75 349 HIS B N 1
ATOM 5462 C CA . HIS B 1 349 ? -3.303 -19.344 -23.047 1 97.75 349 HIS B CA 1
ATOM 5463 C C . HIS B 1 349 ? -3.918 -20 -21.828 1 97.75 349 HIS B C 1
ATOM 5465 O O . HIS B 1 349 ? -4.641 -21 -21.938 1 97.75 349 HIS B O 1
ATOM 5471 N N . GLN B 1 350 ? -3.627 -19.484 -20.625 1 97.88 350 GLN B N 1
ATOM 5472 C CA . GLN B 1 350 ? -4.191 -20.078 -19.422 1 97.88 350 GLN B CA 1
ATOM 5473 C C . GLN B 1 350 ? -5.703 -19.875 -19.359 1 97.88 350 GLN B C 1
ATOM 5475 O O . GLN B 1 350 ? -6.426 -20.719 -18.844 1 97.88 350 GLN B O 1
ATOM 5480 N N . LEU B 1 351 ? -6.219 -18.766 -19.953 1 98.69 351 LEU B N 1
ATOM 5481 C CA . LEU B 1 351 ? -7.652 -18.5 -19.984 1 98.69 351 LEU B CA 1
ATOM 5482 C C . LEU B 1 351 ? -8.359 -19.438 -20.969 1 98.69 351 LEU B C 1
ATOM 5484 O O . LEU B 1 351 ? -9.383 -20.031 -20.641 1 98.69 351 LEU B O 1
ATOM 5488 N N . LYS B 1 352 ? -7.77 -19.547 -22.156 1 98.56 352 LYS B N 1
ATOM 5489 C CA . LYS B 1 352 ? -8.328 -20.422 -23.188 1 98.56 352 LYS B CA 1
ATOM 5490 C C . LYS B 1 352 ? -8.375 -21.875 -22.703 1 98.56 352 LYS B C 1
ATOM 5492 O O . LYS B 1 352 ? -9.398 -22.547 -22.828 1 98.56 352 LYS B O 1
ATOM 5497 N N . TYR B 1 353 ? -7.281 -22.297 -22.156 1 98.69 353 TYR B N 1
ATOM 5498 C CA . TYR B 1 353 ? -7.207 -23.672 -21.688 1 98.69 353 TYR B CA 1
ATOM 5499 C C . TYR B 1 353 ? -8.117 -23.875 -20.484 1 98.69 353 TYR B C 1
ATOM 5501 O O . TYR B 1 353 ? -8.719 -24.953 -20.328 1 98.69 353 TYR B O 1
ATOM 5509 N N . GLY B 1 354 ? -8.188 -22.891 -19.578 1 98.62 354 GLY B N 1
ATOM 5510 C CA . GLY B 1 354 ? -9.117 -22.984 -18.469 1 98.62 354 GLY B CA 1
ATOM 5511 C C . GLY B 1 354 ? -10.555 -23.219 -18.906 1 98.62 354 GLY B C 1
ATOM 5512 O O . GLY B 1 354 ? -11.25 -24.062 -18.312 1 98.62 354 GLY B O 1
ATOM 5513 N N . GLU B 1 355 ? -10.984 -22.484 -19.906 1 98.5 355 GLU B N 1
ATOM 5514 C CA . GLU B 1 355 ? -12.32 -22.703 -20.438 1 98.5 355 GLU B CA 1
ATOM 5515 C C . GLU B 1 355 ? -12.445 -24.078 -21.078 1 98.5 355 GLU B C 1
ATOM 5517 O O . GLU B 1 355 ? -13.453 -24.766 -20.891 1 98.5 355 GLU B O 1
ATOM 5522 N N . GLU B 1 356 ? -11.469 -24.531 -21.812 1 98.44 356 GLU B N 1
ATOM 5523 C CA . GLU B 1 356 ? -11.461 -25.812 -22.5 1 98.44 356 GLU B CA 1
ATOM 5524 C C . GLU B 1 356 ? -11.648 -26.969 -21.531 1 98.44 356 GLU B C 1
ATOM 5526 O O . GLU B 1 356 ? -12.352 -27.938 -21.828 1 98.44 356 GLU B O 1
ATOM 5531 N N . ILE B 1 357 ? -11.062 -26.828 -20.344 1 98.06 357 ILE B N 1
ATOM 5532 C CA . ILE B 1 357 ? -11.102 -27.969 -19.438 1 98.06 357 ILE B CA 1
ATOM 5533 C C . ILE B 1 357 ? -12.266 -27.797 -18.453 1 98.06 357 ILE B C 1
ATOM 5535 O O . ILE B 1 357 ? -12.367 -28.531 -17.469 1 98.06 357 ILE B O 1
ATOM 5539 N N . GLY B 1 358 ? -13.086 -26.75 -18.594 1 97.19 358 GLY B N 1
ATOM 5540 C CA . GLY B 1 358 ? -14.297 -26.578 -17.812 1 97.19 358 GLY B CA 1
ATOM 5541 C C . GLY B 1 358 ? -14.055 -25.859 -16.484 1 97.19 358 GLY B C 1
ATOM 5542 O O . GLY B 1 358 ? -14.828 -26.031 -15.539 1 97.19 358 GLY B O 1
ATOM 5543 N N . PHE B 1 359 ? -13 -25.125 -16.406 1 97.94 359 PHE B N 1
ATOM 5544 C CA . PHE B 1 359 ? -12.633 -24.422 -15.172 1 97.94 359 PHE B CA 1
ATOM 5545 C C . PHE B 1 359 ? -13.43 -23.141 -15.023 1 97.94 359 PHE B C 1
ATOM 5547 O O . PHE B 1 359 ? -13.617 -22.641 -13.906 1 97.94 359 PHE B O 1
ATOM 5554 N N . GLY B 1 360 ? -13.914 -22.609 -16.047 1 97.88 360 GLY B N 1
ATOM 5555 C CA . GLY B 1 360 ? -14.703 -21.375 -16.109 1 97.88 360 GLY B CA 1
ATOM 5556 C C . GLY B 1 360 ? -14.969 -20.906 -17.516 1 97.88 360 GLY B C 1
ATOM 5557 O O . GLY B 1 360 ? -14.867 -21.688 -18.469 1 97.88 360 GLY B O 1
ATOM 5558 N N . SER B 1 361 ? -15.383 -19.641 -17.625 1 98.19 361 SER B N 1
ATOM 5559 C CA . SER B 1 361 ? -15.742 -19.094 -18.922 1 98.19 361 SER B CA 1
ATOM 5560 C C . SER B 1 361 ? -14.992 -17.797 -19.203 1 98.19 361 SER B C 1
ATOM 5562 O O . SER B 1 361 ? -14.828 -16.969 -18.297 1 98.19 361 SER B O 1
ATOM 5564 N N . ARG B 1 362 ? -14.539 -17.641 -20.438 1 98.06 362 ARG B N 1
ATOM 5565 C CA . ARG B 1 362 ? -13.914 -16.375 -20.828 1 98.06 362 ARG B CA 1
ATOM 5566 C C . ARG B 1 362 ? -14.969 -15.305 -21.094 1 98.06 362 ARG B C 1
ATOM 5568 O O . ARG B 1 362 ? -14.656 -14.109 -21.109 1 98.06 362 ARG B O 1
ATOM 5575 N N . GLU B 1 363 ? -16.172 -15.758 -21.359 1 98.06 363 GLU B N 1
ATOM 5576 C CA . GLU B 1 363 ? -17.281 -14.812 -21.5 1 98.06 363 GLU B CA 1
ATOM 5577 C C . GLU B 1 363 ? -17.781 -14.336 -20.141 1 98.06 363 GLU B C 1
ATOM 5579 O O . GLU B 1 363 ? -17.938 -15.133 -19.219 1 98.06 363 GLU B O 1
ATOM 5584 N N . TYR B 1 364 ? -17.969 -13 -20.016 1 98.25 364 TYR B N 1
ATOM 5585 C CA . TYR B 1 364 ? -18.438 -12.469 -18.75 1 98.25 364 TYR B CA 1
ATOM 5586 C C . TYR B 1 364 ? -19.391 -11.289 -18.953 1 98.25 364 TYR B C 1
ATOM 5588 O O . TYR B 1 364 ? -19.328 -10.617 -19.984 1 98.25 364 TYR B O 1
ATOM 5596 N N . GLU B 1 365 ? -20.312 -11.156 -17.969 1 98.06 365 GLU B N 1
ATOM 5597 C CA . GLU B 1 365 ? -21.125 -9.953 -17.812 1 98.06 365 GLU B CA 1
ATOM 5598 C C . GLU B 1 365 ? -20.531 -9.023 -16.75 1 98.06 365 GLU B C 1
ATOM 5600 O O . GLU B 1 365 ? -20.359 -9.422 -15.594 1 98.06 365 GLU B O 1
ATOM 5605 N N . PHE B 1 366 ? -20.234 -7.887 -17.219 1 95.75 366 PHE B N 1
ATOM 5606 C CA . PHE B 1 366 ? -19.594 -6.887 -16.359 1 95.75 366 PHE B CA 1
ATOM 5607 C C . PHE B 1 366 ? -20.641 -6.109 -15.578 1 95.75 366 PHE B C 1
ATOM 5609 O O . PHE B 1 366 ? -21.531 -5.484 -16.156 1 95.75 366 PHE B O 1
ATOM 5616 N N . VAL B 1 367 ? -20.562 -6.133 -14.195 1 97.69 367 VAL B N 1
ATOM 5617 C CA . VAL B 1 367 ? -21.516 -5.441 -13.336 1 97.69 367 VAL B CA 1
ATOM 5618 C C . VAL B 1 367 ? -20.781 -4.406 -12.484 1 97.69 367 VAL B C 1
ATOM 5620 O O . VAL B 1 367 ? -20.016 -4.758 -11.586 1 97.69 367 VAL B O 1
ATOM 5623 N N . ASP B 1 368 ? -21.062 -3.141 -12.664 1 96 368 ASP B N 1
ATOM 5624 C CA . ASP B 1 368 ? -20.484 -2.055 -11.883 1 96 368 ASP B CA 1
ATOM 5625 C C . ASP B 1 368 ? -21.219 -1.859 -10.57 1 96 368 ASP B C 1
ATOM 5627 O O . ASP B 1 368 ? -22.453 -1.841 -10.539 1 96 368 ASP B O 1
ATOM 5631 N N . ILE B 1 369 ? -20.406 -1.756 -9.586 1 93.31 369 ILE B N 1
ATOM 5632 C CA . ILE B 1 369 ? -21.078 -1.57 -8.305 1 93.31 369 ILE B CA 1
ATOM 5633 C C . ILE B 1 369 ? -20.703 -0.211 -7.719 1 93.31 369 ILE B C 1
ATOM 5635 O O . ILE B 1 369 ? -19.562 0.247 -7.875 1 93.31 369 ILE B O 1
#

InterPro domains:
  IPR007160 Domain of unknown function DUF362 [PF04015] (43-313)
  IPR017896 4Fe-4S ferredoxin-type, iron-sulphur binding domain [PF12838] (195-239)
  IPR017896 4Fe-4S ferredoxin-type, iron-sulphur binding domain [PS51379] (187-213)
  IPR017896 4Fe-4S ferredoxin-type, iron-sulphur binding domain [PS51379] (216-245)
  IPR017900 4Fe-4S ferredoxin, iron-sulphur binding, conserved site [PS00198] (225-236)
  IPR050157 Photosystem I iron-sulfur center [PTHR24960] (121-247)

Radius of gyration: 26.7 Å; Cα contacts (8 Å, |Δi|>4): 1931; chains: 2; bounding box: 71×75×55 Å

Nearest PDB structures (foldseek):
  5exd-assembly2_K  TM=9.263E-01  e=3.021E-03  Moorella thermoacetica ATCC 39073
  5exd-assembly2_H  TM=9.323E-01  e=4.931E-03  Moorella thermoacetica ATCC 39073
  5exd-assembly1_E  TM=9.285E-01  e=4.931E-03  Moorella thermoacetica ATCC 39073
  5c4i-assembly1_E  TM=9.301E-01  e=5.574E-03  Moorella thermoacetica ATCC 39073
  7np8-assembly1_B  TM=6.704E-01  e=2.170E-04  Methanocaldococcus jannaschii DSM 2661

Solvent-accessible surface area (backbone atoms only — not comparable to full-atom values): 35746 Å² total; per-residue (Å²): 128,64,39,62,29,38,37,31,66,42,65,36,91,45,58,79,39,4,61,54,41,44,53,44,48,41,45,56,75,57,46,50,62,76,53,53,43,72,70,30,44,27,36,33,39,42,66,65,40,25,65,48,28,75,51,41,68,60,31,59,58,52,20,42,54,37,52,53,38,41,74,50,42,24,43,50,30,38,31,35,37,29,43,71,47,84,66,50,35,36,29,38,71,47,28,52,51,38,27,31,38,63,22,47,33,50,77,27,25,68,36,56,79,45,56,26,3,42,63,73,31,74,35,61,37,83,35,80,65,70,50,94,88,37,55,53,42,44,25,10,34,52,58,68,67,34,61,26,36,37,39,45,19,56,29,30,19,18,75,77,47,18,44,31,29,48,48,47,48,32,18,55,35,36,10,14,28,69,35,41,29,63,30,27,48,57,45,46,62,44,57,40,66,94,46,38,80,47,81,55,52,40,42,71,68,39,87,72,58,25,39,43,78,58,88,68,28,58,40,59,40,74,89,50,46,59,31,68,54,62,42,43,74,62,35,87,68,61,19,40,44,56,59,58,82,70,18,38,63,54,24,34,48,38,34,37,52,36,23,50,43,53,46,59,94,28,79,84,22,43,34,36,33,41,34,36,43,63,25,17,57,50,44,42,76,40,34,25,37,39,27,34,33,35,73,66,56,32,40,37,25,17,70,30,48,30,19,40,40,41,52,52,53,51,55,58,16,53,37,54,38,41,79,90,26,71,48,76,43,45,41,51,58,64,29,57,42,48,38,20,53,36,70,83,35,69,36,63,54,34,45,56,49,28,33,73,75,65,60,31,35,70,47,56,43,82,40,81,101,130,65,40,62,29,37,35,33,67,41,65,38,90,44,59,78,39,3,60,53,42,45,52,46,47,41,46,57,75,57,45,50,62,77,54,51,43,72,71,29,43,26,36,33,40,40,64,68,40,27,66,48,28,75,50,41,68,61,32,58,59,52,19,42,54,37,53,52,39,43,74,49,41,23,43,49,30,38,30,33,35,29,42,72,46,84,66,48,35,37,28,37,70,46,27,52,49,38,28,30,37,64,22,47,33,48,76,27,25,68,35,55,80,45,56,26,3,42,62,73,30,74,35,60,37,82,36,80,63,68,49,94,87,37,55,54,42,45,24,10,35,52,60,68,67,35,60,26,36,38,39,46,20,56,29,28,18,18,77,77,49,18,43,30,28,49,48,48,46,32,19,53,35,37,10,14,28,69,35,42,30,62,28,27,48,58,45,45,61,45,57,40,66,91,46,39,80,47,81,55,54,38,42,72,68,38,87,71,59,24,40,44,77,56,89,68,27,57,41,60,39,73,90,51,46,60,30,68,54,61,43,42,72,62,35,86,66,62,20,40,45,55,60,57,83,70,18,39,64,53,23,34,49,39,33,37,51,36,23,50,43,55,46,60,94,26,80,85,23,43,33,35,36,40,34,35,44,62,25,17,56,50,45,43,76,40,35,24,38,40,28,37,31,34,73,67,56,32,41,36,25,17,69,31,50,31,19,40,41,42,52,51,54,51,54,58,15,54,36,52,37,40,80,89,28,70,48,75,44,43,39,51,58,66,29,56,44,49,38,20,55,34,71,83,32,69,38,60,53,34,43,55,48,27,33,72,74,67,61,32,35,69,46,56,42,82,40,80,103

Sequence (738 aa):
MASKVYFSDLRARNPEESTISKIQKLFDKAGFAEFLREGDLTAIKIHFGEYGSDGYINPVFVRQVVEKIRAAGAKPFVTDTNTLYSGSRHNSVDHLTTAIEHGFDYSVVRAPLIISDGLKSQNAADIEIGKKHFKSVKIGSDIAAADSMIVMSHFKGHIMAGFGGAIKNLAMGCAPASGKKEQHFPTSPHVVKEKCIGCQKCIKICPVGAPYLLGEVSMIDPNICISCGQCMEVCPAGAITIDWEHDIPNFLECLTEYAYGAVKGKEGKVGYINFLLKITPDCDCVPWSDAPIVPDIGILASKDPVALDQASYDLVNRQKGLINSSLQCNHEAGADKFKGAWPMIDGTHQLKYGEEIGFGSREYEFVDIMASKVYFSDLRARNPEESTISKIQKLFDKAGFAEFLREGDLTAIKIHFGEYGSDGYINPVFVRQVVEKIRAAGAKPFVTDTNTLYSGSRHNSVDHLTTAIEHGFDYSVVRAPLIISDGLKSQNAADIEIGKKHFKSVKIGSDIAAADSMIVMSHFKGHIMAGFGGAIKNLAMGCAPASGKKEQHFPTSPHVVKEKCIGCQKCIKICPVGAPYLLGEVSMIDPNICISCGQCMEVCPAGAITIDWEHDIPNFLECLTEYAYGAVKGKEGKVGYINFLLKITPDCDCVPWSDAPIVPDIGILASKDPVALDQASYDLVNRQKGLINSSLQCNHEAGADKFKGAWPMIDGTHQLKYGEEIGFGSREYEFVDI

Secondary structure (DSSP, 8-state):
-PEEEEEE-S--SSGGGSHHHHHHHHHHHTTGGGG--TT-EEEEE-----TT---SPPHHHHHHHHHHHHHTT-EEEEEE---SSSSTTSSHHHHHHHHIIIIISHHHH-S-EEETT-TTS--EEEEE---SS-SEEEEEHHHHH-SEEEEEEE-EEETTTEEESHHHHHHHHTS-HHHHHHHHGGG--EE-TTT-----HHHHH-SS--EEEETTEEEE-TTT-----HHHHH-TT--EE--HHHHHHHHHHHHHHHHHHHTTT-TT-EEEEEEE-S--SS-TTSS--PPPSS---EEEEES-HHHHHHHHHHHHHTSPPPSSSS--S--STTS-HHHHH-TT--TTHHHHHHHHTTS--S-EEEEE-/-PEEEEEE-S--SSGGGSHHHHHHHHHHHTTGGGG--TT-EEEEE-----TT---SPPHHHHHHHHHHHHHTT-EEEEEE---SSSSTTSSHHHHHHHHIIIIISHHHH-S-EEETT-TTS--EEEEE---SS-SEEEEEHHHHH-SEEEEEEE-EEETTTEEESHHHHHHHHTS-HHHHHHHHGGG--EE-TTT-----HHHHH-SS--EEEETTEEEE-TTT-----HHHHH-TT--EE--HHHHHHHHHHHHHHHHHHHTTT-TT-EEEEEEE-S--SS-TTSS--PPPSS---EEEEES-HHHHHHHHHHHHHTSPPPSSSS--S--STTS-HHHHH-TT--TTHHHHHHHHTTS--S-EEEEE-